Protein AF-A0A2D6QCA4-F1 (afdb_monomer)

Structure (mmCIF, N/CA/C/O backbone):
data_AF-A0A2D6QCA4-F1
#
_entry.id   AF-A0A2D6QCA4-F1
#
loop_
_atom_site.group_PDB
_atom_site.id
_atom_site.type_symbol
_atom_site.label_atom_id
_atom_site.label_alt_id
_atom_site.label_comp_id
_atom_site.label_asym_id
_atom_site.label_entity_id
_atom_site.label_seq_id
_atom_site.pdbx_PDB_ins_code
_atom_site.Cartn_x
_atom_site.Cartn_y
_atom_site.Cartn_z
_atom_site.occupancy
_atom_site.B_iso_or_equiv
_atom_site.auth_seq_id
_atom_site.auth_comp_id
_atom_site.auth_asym_id
_atom_site.auth_atom_id
_atom_site.pdbx_PDB_model_num
ATOM 1 N N . MET A 1 1 ? -81.347 9.282 -10.153 1.00 35.78 1 MET A N 1
ATOM 2 C CA . MET A 1 1 ? -80.974 9.411 -8.727 1.00 35.78 1 MET A CA 1
ATOM 3 C C . MET A 1 1 ? -79.820 10.397 -8.675 1.00 35.78 1 MET A C 1
ATOM 5 O O . MET A 1 1 ? -78.776 10.092 -9.222 1.00 35.78 1 MET A O 1
ATOM 9 N N . ARG A 1 2 ? -80.190 11.679 -8.529 1.00 30.03 2 ARG A N 1
ATOM 10 C CA . ARG A 1 2 ? -79.763 12.611 -7.461 1.00 30.03 2 ARG A CA 1
ATOM 11 C C . ARG A 1 2 ? -78.238 12.786 -7.427 1.00 30.03 2 ARG A C 1
ATOM 13 O O . ARG A 1 2 ? -77.551 11.842 -7.091 1.00 30.03 2 ARG A O 1
ATOM 20 N N . SER A 1 3 ? -77.655 13.950 -7.674 1.00 26.84 3 SER A N 1
ATOM 21 C CA . SER A 1 3 ? -78.145 15.310 -7.938 1.00 26.84 3 SER A CA 1
ATOM 22 C C . SER A 1 3 ? -76.897 16.076 -8.419 1.00 26.84 3 SER A C 1
ATOM 24 O O . SER A 1 3 ? -75.828 15.841 -7.869 1.00 26.84 3 SER A O 1
ATOM 26 N N . SER A 1 4 ? -76.932 16.767 -9.560 1.00 28.39 4 SER A N 1
ATOM 27 C CA . SER A 1 4 ? -77.072 18.236 -9.657 1.00 28.39 4 SER A CA 1
ATOM 28 C C . SER A 1 4 ? -75.943 18.998 -8.939 1.00 28.39 4 SER A C 1
ATOM 30 O O . SER A 1 4 ? -75.707 18.756 -7.768 1.00 28.39 4 SER A O 1
ATOM 32 N N . ALA A 1 5 ? -75.281 20.015 -9.473 1.00 29.45 5 ALA A N 1
ATOM 33 C CA . ALA A 1 5 ? -75.416 20.774 -10.704 1.00 29.45 5 ALA A CA 1
ATOM 34 C C . ALA A 1 5 ? -74.407 21.943 -10.576 1.00 29.45 5 ALA A C 1
ATOM 36 O O . ALA A 1 5 ? -74.202 22.447 -9.479 1.00 29.45 5 ALA A O 1
ATOM 37 N N . LEU A 1 6 ? -73.764 22.343 -11.674 1.00 27.39 6 LEU A N 1
ATOM 38 C CA . LEU A 1 6 ? -73.919 23.661 -12.316 1.00 27.39 6 LEU A CA 1
ATOM 39 C C . LEU A 1 6 ? -72.832 24.698 -11.986 1.00 27.39 6 LEU A C 1
ATOM 41 O O . LEU A 1 6 ? -72.582 25.002 -10.829 1.00 27.39 6 LEU A O 1
ATOM 45 N N . LEU A 1 7 ? -72.409 25.345 -13.084 1.00 26.58 7 LEU A N 1
ATOM 46 C CA . LEU A 1 7 ? -72.026 26.761 -13.217 1.00 26.58 7 LEU A CA 1
ATOM 47 C C . LEU A 1 7 ? -70.701 27.165 -12.549 1.00 26.58 7 LEU A C 1
ATOM 49 O O . LEU A 1 7 ? -70.379 26.753 -11.453 1.00 26.58 7 LEU A O 1
ATOM 53 N N . SER A 1 8 ? -69.884 28.051 -13.098 1.00 26.16 8 SER A N 1
ATOM 54 C CA . SER A 1 8 ? -69.838 28.759 -14.372 1.00 26.16 8 SER A CA 1
ATOM 55 C C . SER A 1 8 ? -68.482 29.474 -14.391 1.00 26.16 8 SER A C 1
ATOM 57 O O . SER A 1 8 ? -67.918 29.782 -13.347 1.00 26.16 8 SER A O 1
ATOM 59 N N . ARG A 1 9 ? -67.999 29.728 -15.605 1.00 30.73 9 ARG A N 1
ATOM 60 C CA . ARG A 1 9 ? -66.896 30.611 -16.015 1.00 30.73 9 ARG A CA 1
ATOM 61 C C . ARG A 1 9 ? -66.552 31.755 -15.045 1.00 30.73 9 ARG A C 1
ATOM 63 O O . ARG A 1 9 ? -67.458 32.481 -14.651 1.00 30.73 9 ARG A O 1
ATOM 70 N N . CYS A 1 10 ? -65.250 31.969 -14.816 1.00 26.23 10 CYS A N 1
ATOM 71 C CA . CYS A 1 10 ? -64.512 33.231 -15.036 1.00 26.23 10 CYS A CA 1
ATOM 72 C C . CYS A 1 10 ? -63.089 33.151 -14.428 1.00 26.23 10 CYS A C 1
ATOM 74 O O . CYS A 1 10 ? -62.938 32.939 -13.231 1.00 26.23 10 CYS A O 1
ATOM 76 N N . LEU A 1 11 ? -62.053 33.356 -15.253 1.00 25.17 11 LEU A N 1
ATOM 77 C CA . LEU A 1 11 ? -60.763 33.945 -14.827 1.00 25.17 11 LEU A CA 1
ATOM 78 C C . LEU A 1 11 ? -60.970 35.459 -14.565 1.00 25.17 11 LEU A C 1
ATOM 80 O O . LEU A 1 11 ? -61.990 35.964 -15.047 1.00 25.17 11 LEU A O 1
ATOM 84 N N . PRO A 1 12 ? -60.035 36.239 -13.965 1.00 35.66 12 PRO A N 1
ATOM 85 C CA . PRO A 1 12 ? -58.676 35.938 -13.457 1.00 35.66 12 PRO A CA 1
ATOM 86 C C . PRO A 1 12 ? -58.400 36.519 -12.036 1.00 35.66 12 PRO A C 1
ATOM 88 O O . PRO A 1 12 ? -59.208 37.285 -11.531 1.00 35.66 12 PRO A O 1
ATOM 91 N N . LEU A 1 13 ? -57.250 36.224 -11.404 1.00 25.25 13 LEU A N 1
ATOM 92 C CA . LEU A 1 13 ? -56.358 37.222 -10.764 1.00 25.25 13 LEU A CA 1
ATOM 93 C C . LEU A 1 13 ? -55.116 36.571 -10.111 1.00 25.25 13 LEU A C 1
ATOM 95 O O . LEU A 1 13 ? -55.183 35.494 -9.531 1.00 25.25 13 LEU A O 1
ATOM 99 N N . PHE A 1 14 ? -54.007 37.301 -10.217 1.00 25.56 14 PHE A N 1
ATOM 100 C CA . PHE A 1 14 ? -52.685 37.147 -9.602 1.00 25.56 14 PHE A CA 1
ATOM 101 C C . PHE A 1 14 ? -52.647 36.628 -8.151 1.00 25.56 14 PHE A C 1
ATOM 103 O O . PHE A 1 14 ? -53.303 37.207 -7.289 1.00 25.56 14 PHE A O 1
ATOM 110 N N . VAL A 1 15 ? -51.742 35.676 -7.862 1.00 27.31 15 VAL A N 1
ATOM 111 C CA . VAL A 1 15 ? -51.141 35.465 -6.526 1.00 27.31 15 VAL A CA 1
ATOM 112 C C . VAL A 1 15 ? -49.661 35.059 -6.666 1.00 27.31 15 VAL A C 1
ATOM 114 O O . VAL A 1 15 ? -49.309 34.246 -7.516 1.00 27.31 15 VAL A O 1
ATOM 117 N N . LEU A 1 16 ? -48.824 35.685 -5.830 1.00 26.09 16 LEU A N 1
ATOM 118 C CA . LEU A 1 16 ? -47.379 35.512 -5.622 1.00 26.09 16 LEU A CA 1
ATOM 119 C C . LEU A 1 16 ? -46.910 34.048 -5.440 1.00 26.09 16 LEU A C 1
ATOM 121 O O . LEU A 1 16 ? -47.662 33.234 -4.903 1.00 26.09 16 LEU A O 1
ATOM 125 N N . PRO A 1 17 ? -45.632 33.735 -5.745 1.00 27.67 17 PRO A N 1
ATOM 126 C CA . PRO A 1 17 ? -45.033 32.450 -5.408 1.00 27.67 17 PRO A CA 1
ATOM 127 C C . PRO A 1 17 ? -44.732 32.374 -3.903 1.00 27.67 17 PRO A C 1
ATOM 129 O O . PRO A 1 17 ? -43.995 33.194 -3.355 1.00 27.67 17 PRO A O 1
ATOM 132 N N . ALA A 1 18 ? -45.300 31.372 -3.234 1.00 28.91 18 ALA A N 1
ATOM 133 C CA . ALA A 1 18 ? -44.875 30.967 -1.902 1.00 28.91 18 ALA A CA 1
ATOM 134 C C . ALA A 1 18 ? -43.596 30.125 -2.019 1.00 28.91 18 ALA A C 1
ATOM 136 O O . ALA A 1 18 ? -43.554 29.143 -2.759 1.00 28.91 18 ALA A O 1
ATOM 137 N N . LEU A 1 19 ? -42.567 30.534 -1.277 1.00 28.33 19 LEU A N 1
ATOM 138 C CA . LEU A 1 19 ? -41.339 29.790 -1.016 1.00 28.33 19 LEU A CA 1
ATOM 139 C C . LEU A 1 19 ? -41.667 28.374 -0.517 1.00 28.33 19 LEU A C 1
ATOM 141 O O . LEU A 1 19 ? -42.045 28.188 0.639 1.00 28.33 19 LEU A O 1
ATOM 145 N N . LEU A 1 20 ? -41.497 27.376 -1.381 1.00 29.38 20 LEU A N 1
ATOM 146 C CA . LEU A 1 20 ? -41.363 25.982 -0.974 1.00 29.38 20 LEU A CA 1
ATOM 147 C C . LEU A 1 20 ? -39.880 25.732 -0.719 1.00 29.38 20 LEU A C 1
ATOM 149 O O . LEU A 1 20 ? -39.083 25.612 -1.647 1.00 29.38 20 LEU A O 1
ATOM 153 N N . GLY A 1 21 ? -39.518 25.706 0.563 1.00 24.66 21 GLY A N 1
ATOM 154 C CA . GLY A 1 21 ? -38.223 25.222 1.012 1.00 24.66 21 GLY A CA 1
ATOM 155 C C . GLY A 1 21 ? -38.041 23.776 0.564 1.00 24.66 21 GLY A C 1
ATOM 156 O O . GLY A 1 21 ? -38.754 22.881 1.015 1.00 24.66 21 GLY A O 1
ATOM 157 N N . SER A 1 22 ? -37.085 23.572 -0.336 1.00 24.80 22 SER A N 1
ATOM 158 C CA . SER A 1 22 ? -36.512 22.270 -0.651 1.00 24.80 22 SER A CA 1
ATOM 159 C C . SER A 1 22 ? -35.812 21.744 0.602 1.00 24.80 22 SER A C 1
ATOM 161 O O . SER A 1 22 ? -34.684 22.131 0.904 1.00 24.80 22 SER A O 1
ATOM 163 N N . ALA A 1 23 ? -36.497 20.894 1.365 1.00 27.05 23 ALA A N 1
ATOM 164 C CA . ALA A 1 23 ? -35.855 20.078 2.381 1.00 27.05 23 ALA A CA 1
ATOM 165 C C . ALA A 1 23 ? -34.970 19.052 1.662 1.00 27.05 23 ALA A C 1
ATOM 167 O O . ALA A 1 23 ? -35.477 18.146 1.002 1.00 27.05 23 ALA A O 1
ATOM 168 N N . ALA A 1 24 ? -33.654 19.230 1.767 1.00 29.03 24 ALA A N 1
ATOM 169 C CA . ALA A 1 24 ? -32.682 18.253 1.301 1.00 29.03 24 ALA A CA 1
ATOM 170 C C . ALA A 1 24 ? -32.936 16.885 1.975 1.00 29.03 24 ALA A C 1
ATOM 172 O O . ALA A 1 24 ? -33.322 16.850 3.154 1.00 29.03 24 ALA A O 1
ATOM 173 N N . PRO A 1 25 ? -32.728 15.757 1.272 1.00 32.22 25 PRO A N 1
ATOM 174 C CA . PRO A 1 25 ? -32.868 14.436 1.866 1.00 32.22 25 PRO A CA 1
ATOM 175 C C . PRO A 1 25 ? -31.812 14.264 2.962 1.00 32.22 25 PRO A C 1
ATOM 177 O O . PRO A 1 25 ? -30.623 14.458 2.726 1.00 32.22 25 PRO A O 1
ATOM 180 N N . ARG A 1 26 ? -32.238 13.896 4.174 1.00 30.84 26 ARG A N 1
ATOM 181 C CA . ARG A 1 26 ? -31.322 13.421 5.219 1.00 30.84 26 ARG A CA 1
ATOM 182 C C . ARG A 1 26 ? -30.848 12.010 4.846 1.00 30.84 26 ARG A C 1
ATOM 184 O O . ARG A 1 26 ? -31.716 11.152 4.675 1.00 30.84 26 ARG A O 1
ATOM 191 N N . PRO A 1 27 ? -29.537 11.726 4.783 1.00 40.69 27 PRO A N 1
ATOM 192 C CA . PRO A 1 27 ? -29.066 10.356 4.694 1.00 40.69 27 PRO A CA 1
ATOM 193 C C . PRO A 1 27 ? -29.213 9.703 6.071 1.00 40.69 27 PRO A C 1
ATOM 195 O O . PRO A 1 27 ? -28.565 10.086 7.042 1.00 40.69 27 PRO A O 1
ATOM 198 N N . GLY A 1 28 ? -30.141 8.753 6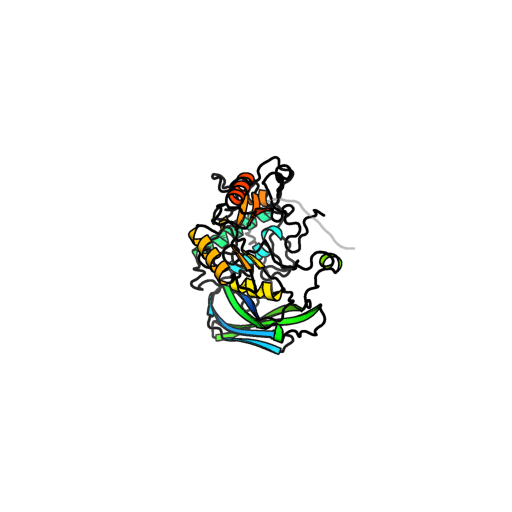.162 1.00 34.53 28 GLY A N 1
ATOM 199 C CA . GLY A 1 28 ? -30.277 7.842 7.290 1.00 34.53 28 GLY A CA 1
ATOM 200 C C . GLY A 1 28 ? -29.477 6.573 7.025 1.00 34.53 28 GLY A C 1
ATOM 201 O O . GLY A 1 28 ? -30.013 5.632 6.449 1.00 34.53 28 GLY A O 1
ATOM 202 N N . GLY A 1 29 ? -28.219 6.558 7.460 1.00 30.20 29 GLY A N 1
ATOM 203 C CA . GLY A 1 29 ? -27.493 5.338 7.824 1.00 30.20 29 GLY A CA 1
ATOM 204 C C . GLY A 1 29 ? -27.457 5.212 9.354 1.00 30.20 29 GLY A C 1
ATOM 205 O O . GLY A 1 29 ? -27.660 6.220 10.041 1.00 30.20 29 GLY A O 1
ATOM 206 N N . PRO A 1 30 ? -27.260 4.012 9.927 1.00 33.41 30 PRO A N 1
ATOM 207 C CA . PRO A 1 30 ? -27.108 3.876 11.369 1.00 33.41 30 PRO A CA 1
ATOM 208 C C . PRO A 1 30 ? -25.881 4.685 11.795 1.00 33.41 30 PRO A C 1
ATOM 210 O O . PRO A 1 30 ? -24.772 4.430 11.338 1.00 33.41 30 PRO A O 1
ATOM 213 N N . VAL A 1 31 ? -26.082 5.685 12.652 1.00 41.09 31 VAL A N 1
ATOM 214 C CA . VAL A 1 31 ? -24.976 6.410 13.280 1.00 41.09 31 VAL A CA 1
ATOM 215 C C . VAL A 1 31 ? -24.258 5.404 14.178 1.00 41.09 31 VAL A C 1
ATOM 217 O O . VAL A 1 31 ? -24.718 5.131 15.287 1.00 41.09 31 VAL A O 1
ATOM 220 N N . GLN A 1 32 ? -23.165 4.807 13.694 1.00 51.09 32 GLN A N 1
ATOM 221 C CA . GLN A 1 32 ? -22.175 4.195 14.574 1.00 51.09 32 GLN A CA 1
ATOM 222 C C . GLN A 1 32 ? -21.768 5.280 15.574 1.00 51.09 32 GLN A C 1
ATOM 224 O O . GLN A 1 32 ? -21.257 6.331 15.200 1.00 51.09 32 GLN A O 1
ATOM 229 N N . SER A 1 33 ? -22.077 5.074 16.853 1.00 70.75 33 SER A N 1
ATOM 230 C CA . SER A 1 33 ? -21.847 6.070 17.905 1.00 70.75 33 SER A CA 1
ATOM 231 C C . SER A 1 33 ? -20.386 6.119 18.374 1.00 70.75 33 SER A C 1
ATOM 233 O O . SER A 1 33 ? -20.136 6.533 19.501 1.00 70.75 33 SER A O 1
ATOM 235 N N . GLY A 1 34 ? -19.448 5.625 17.567 1.00 85.75 34 GLY A N 1
ATOM 236 C CA . GLY A 1 34 ? -18.035 5.445 17.892 1.00 85.75 34 GLY A CA 1
ATOM 237 C C . GLY A 1 34 ? -17.160 5.544 16.638 1.00 85.75 34 GLY A C 1
ATOM 238 O O . GLY A 1 34 ? -17.695 5.766 15.551 1.00 85.75 34 GLY A O 1
ATOM 239 N N . PRO A 1 35 ? -15.833 5.395 16.775 1.00 93.50 35 PRO A N 1
ATOM 240 C CA . PRO A 1 35 ? -14.923 5.413 15.645 1.00 93.50 35 PRO A CA 1
ATOM 241 C C . PRO A 1 35 ? -15.220 4.286 14.656 1.00 93.50 35 PRO A C 1
ATOM 243 O O . PRO A 1 35 ? -15.595 3.176 15.054 1.00 93.50 35 PRO A O 1
ATOM 246 N N . ILE A 1 36 ? -14.991 4.581 13.381 1.00 93.31 36 ILE A N 1
ATOM 247 C CA . ILE A 1 36 ? -14.909 3.590 12.310 1.00 93.31 36 ILE A CA 1
ATOM 248 C C . ILE A 1 36 ? -13.532 2.933 12.411 1.00 93.31 36 ILE A C 1
ATOM 250 O O . ILE A 1 36 ? -12.535 3.626 12.626 1.00 93.31 36 ILE A O 1
ATOM 254 N N . ILE A 1 37 ? -13.486 1.608 12.271 1.00 93.25 37 ILE A N 1
ATOM 255 C CA . ILE A 1 37 ? -12.234 0.853 12.205 1.00 93.25 37 ILE A CA 1
ATOM 256 C C . ILE A 1 37 ? -12.186 0.014 10.928 1.00 93.25 37 ILE A C 1
ATOM 258 O O . ILE A 1 37 ? -13.182 -0.615 10.562 1.00 93.25 37 ILE A O 1
ATOM 262 N N . LYS A 1 38 ? -11.029 0.013 10.266 1.00 90.81 38 LYS A N 1
ATOM 263 C CA . LYS A 1 38 ? -10.737 -0.780 9.067 1.00 90.81 38 LYS A CA 1
ATOM 264 C C . LYS A 1 38 ? -9.455 -1.584 9.315 1.00 90.81 38 LYS A C 1
ATOM 266 O O . LYS A 1 38 ? -8.409 -0.970 9.527 1.00 90.81 38 LYS A O 1
ATOM 271 N N . PRO A 1 39 ? -9.519 -2.924 9.371 1.00 91.31 39 PRO 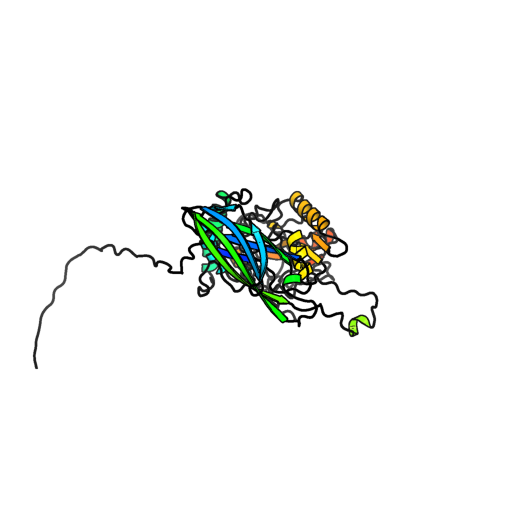A N 1
ATOM 272 C CA . PRO A 1 39 ? -8.334 -3.744 9.552 1.00 91.31 39 PRO A CA 1
ATOM 273 C C . PRO A 1 39 ? -7.533 -3.782 8.248 1.00 91.31 39 PRO A C 1
ATOM 275 O O . PRO A 1 39 ? -8.103 -3.873 7.166 1.00 91.31 39 PRO A O 1
ATOM 278 N N . PHE A 1 40 ? -6.215 -3.725 8.376 1.00 90.19 40 PHE A N 1
ATOM 279 C CA . PHE A 1 40 ? -5.257 -3.986 7.312 1.00 90.19 40 PHE A CA 1
ATOM 280 C C . PHE A 1 40 ? -4.417 -5.184 7.748 1.00 90.19 40 PHE A C 1
ATOM 282 O O . PHE A 1 40 ? -3.351 -5.056 8.361 1.00 90.19 40 PHE A O 1
ATOM 289 N N . ILE A 1 41 ? -5.004 -6.353 7.515 1.00 91.75 41 ILE A N 1
ATOM 290 C CA . ILE A 1 41 ? -4.494 -7.680 7.846 1.00 91.75 41 ILE A CA 1
ATOM 291 C C . ILE A 1 41 ? -4.494 -8.478 6.541 1.00 91.75 41 ILE A C 1
ATOM 293 O O . ILE A 1 41 ? -5.366 -8.266 5.705 1.00 91.75 41 ILE A O 1
ATOM 297 N N . LEU A 1 42 ? -3.524 -9.376 6.365 1.00 92.06 42 LEU A N 1
ATOM 298 C CA . LEU A 1 42 ? -3.520 -10.302 5.232 1.00 92.06 42 LEU A CA 1
ATOM 299 C C . LEU A 1 42 ? -4.800 -11.151 5.211 1.00 92.06 42 LEU A C 1
ATOM 301 O O . LEU A 1 42 ? -5.285 -11.564 6.261 1.00 92.06 42 LEU A O 1
ATOM 305 N N . ASP A 1 43 ? -5.303 -11.472 4.024 1.00 92.44 43 ASP A N 1
ATOM 306 C CA . ASP A 1 43 ? -6.399 -12.441 3.865 1.00 92.44 43 ASP A CA 1
ATOM 307 C C . ASP A 1 43 ? -5.890 -13.883 3.894 1.00 92.44 43 ASP A C 1
ATOM 309 O O . ASP A 1 43 ? -6.600 -14.815 4.274 1.00 92.44 43 ASP A O 1
ATOM 313 N N . GLU A 1 44 ? -4.627 -14.080 3.518 1.00 95.06 44 GLU A N 1
ATOM 314 C CA . GLU A 1 44 ? -4.030 -15.395 3.342 1.00 95.06 44 GLU A CA 1
ATOM 315 C C . GLU A 1 44 ? -2.603 -15.452 3.897 1.00 95.06 44 GLU A C 1
ATOM 317 O O . GLU A 1 44 ? -1.849 -14.481 3.836 1.00 95.06 44 GLU A O 1
ATOM 322 N N . VAL A 1 45 ? -2.211 -16.616 4.421 1.00 96.62 45 VAL A N 1
ATOM 323 C CA . VAL A 1 45 ? -0.863 -16.892 4.946 1.00 96.62 45 VAL A CA 1
ATOM 324 C C . VAL A 1 45 ? -0.410 -18.318 4.626 1.00 96.62 45 VAL A C 1
ATOM 326 O O . VAL A 1 45 ? -1.210 -19.238 4.447 1.00 96.62 45 VAL A O 1
ATOM 329 N N . ARG A 1 46 ? 0.907 -18.502 4.554 1.00 95.12 46 ARG A N 1
ATOM 330 C CA . ARG A 1 46 ? 1.626 -19.750 4.241 1.00 95.12 46 ARG A CA 1
ATOM 331 C C . ARG A 1 46 ? 2.733 -20.089 5.218 1.00 95.12 46 ARG A C 1
ATOM 333 O O . ARG A 1 46 ? 3.134 -21.245 5.284 1.00 95.12 46 ARG A O 1
ATOM 340 N N . GLU A 1 47 ? 3.223 -19.101 5.952 1.00 95.12 47 GLU A N 1
ATOM 341 C CA . GLU A 1 47 ? 4.268 -19.277 6.949 1.00 95.12 47 GLU A CA 1
ATOM 342 C C . GLU A 1 47 ? 3.758 -18.822 8.317 1.00 95.12 47 GLU A C 1
ATOM 344 O O . GLU A 1 47 ? 3.096 -17.791 8.453 1.00 95.12 47 GLU A O 1
ATOM 349 N N . LEU A 1 48 ? 4.073 -19.606 9.348 1.00 95.56 48 LEU A N 1
ATOM 350 C CA . LEU A 1 48 ? 3.644 -19.360 10.727 1.00 95.56 48 LEU A CA 1
ATOM 351 C C . LEU A 1 48 ? 4.616 -18.393 11.413 1.00 95.56 48 LEU A C 1
ATOM 353 O O . LEU A 1 48 ? 5.398 -18.774 12.285 1.00 95.56 48 LEU A O 1
ATOM 357 N N . VAL A 1 49 ? 4.610 -17.144 10.956 1.00 95.31 49 VAL A N 1
ATOM 358 C CA . VAL A 1 49 ? 5.467 -16.062 11.459 1.00 95.31 49 VAL A CA 1
ATOM 359 C C . VAL A 1 49 ? 4.639 -14.980 12.150 1.00 95.31 49 VAL A C 1
ATOM 361 O O . VAL A 1 49 ? 3.417 -14.933 12.035 1.00 95.31 49 VAL A O 1
ATOM 364 N N . VAL A 1 50 ? 5.305 -14.087 12.881 1.00 96.94 50 VAL A N 1
ATOM 365 C CA . VAL A 1 50 ? 4.650 -12.893 13.425 1.00 96.94 50 VAL A CA 1
ATOM 366 C C . VAL A 1 50 ? 4.583 -11.825 12.338 1.00 96.94 50 VAL A C 1
ATOM 368 O O . VAL A 1 50 ? 5.617 -11.405 11.820 1.00 96.94 50 VAL A O 1
ATOM 371 N N . VAL A 1 51 ? 3.376 -11.359 12.031 1.00 96.94 51 VAL A N 1
ATOM 372 C CA . VAL A 1 51 ? 3.122 -10.333 11.014 1.00 96.94 51 VAL A CA 1
ATOM 373 C C . VAL A 1 51 ? 2.875 -8.988 11.676 1.00 96.94 51 VAL A C 1
ATOM 375 O O . VAL A 1 51 ? 2.078 -8.877 12.608 1.00 96.94 51 VAL A O 1
ATOM 378 N N . ARG A 1 52 ? 3.522 -7.932 11.183 1.00 95.62 52 ARG A N 1
ATOM 379 C CA . ARG A 1 52 ? 3.185 -6.561 11.568 1.00 95.62 52 ARG A CA 1
ATOM 380 C C . ARG A 1 52 ? 1.966 -6.111 10.770 1.00 95.62 52 ARG A C 1
ATOM 382 O O . ARG A 1 52 ? 2.044 -5.916 9.558 1.00 95.62 52 ARG A O 1
ATOM 389 N N . SER A 1 53 ? 0.856 -5.944 11.475 1.00 93.88 53 SER A N 1
ATOM 390 C CA . SER A 1 53 ? -0.429 -5.528 10.912 1.00 93.88 53 SER A CA 1
ATOM 391 C C . SER A 1 53 ? -0.843 -4.176 11.480 1.00 93.88 53 SER A C 1
ATOM 393 O O . SER A 1 53 ? -0.236 -3.672 12.434 1.00 93.88 53 SER A O 1
ATOM 395 N N . GLN A 1 54 ? -1.887 -3.582 10.911 1.00 92.44 54 GLN A N 1
ATOM 396 C CA . GLN A 1 54 ? -2.435 -2.340 11.436 1.00 92.44 54 GLN A CA 1
ATOM 397 C C . GLN A 1 54 ? -3.953 -2.287 11.336 1.00 92.44 54 GLN A C 1
ATOM 399 O O . GLN A 1 54 ? -4.579 -2.986 10.544 1.00 92.44 54 GLN A O 1
ATOM 404 N N . VAL A 1 55 ? -4.560 -1.455 12.172 1.00 92.75 55 VAL A N 1
ATOM 405 C CA . VAL A 1 55 ? -5.965 -1.077 12.052 1.00 92.75 55 VAL A CA 1
ATOM 406 C C . VAL A 1 55 ? -6.033 0.428 11.874 1.00 92.75 55 VAL A C 1
ATOM 408 O O . VAL A 1 55 ? -5.479 1.195 12.665 1.00 92.75 55 VAL A O 1
ATOM 411 N N . PHE A 1 56 ? -6.701 0.855 10.815 1.00 91.62 56 PHE A N 1
ATOM 412 C CA . PHE A 1 56 ? -7.052 2.246 10.621 1.00 91.62 56 PHE A CA 1
ATOM 413 C C . PHE A 1 56 ? -8.237 2.602 11.505 1.00 91.62 56 PHE A C 1
ATOM 415 O O . PHE A 1 56 ? -9.213 1.855 11.594 1.00 91.62 56 PHE A O 1
ATOM 422 N N . VAL A 1 57 ? -8.147 3.752 12.160 1.00 93.19 57 VAL A N 1
ATOM 423 C CA . VAL A 1 57 ? -9.148 4.267 13.087 1.00 93.19 57 VAL A CA 1
ATOM 424 C C . VAL A 1 57 ? -9.511 5.678 12.669 1.00 93.19 57 VAL A C 1
ATOM 426 O O . VAL A 1 57 ? -8.631 6.505 12.455 1.00 93.19 57 VAL A O 1
ATOM 429 N N . TYR A 1 58 ? -10.805 5.974 12.619 1.00 93.00 58 TYR A N 1
ATOM 430 C CA . TYR A 1 58 ? -11.318 7.295 12.276 1.00 93.00 58 TYR A CA 1
ATOM 431 C C . TYR A 1 58 ? -12.455 7.716 13.206 1.00 93.00 58 TYR A C 1
ATOM 433 O O . TYR A 1 58 ? -13.370 6.936 13.469 1.00 93.00 58 TYR A O 1
ATOM 441 N N . ASN A 1 59 ? -12.421 8.961 13.682 1.00 93.88 59 ASN A N 1
ATOM 442 C CA . ASN A 1 59 ? -13.471 9.567 14.493 1.00 93.88 59 ASN A CA 1
ATOM 443 C C . ASN A 1 59 ? -14.422 10.434 13.630 1.00 93.88 59 ASN A C 1
ATOM 445 O O . ASN A 1 59 ? -14.116 11.597 13.356 1.00 93.88 59 ASN A O 1
ATOM 449 N N . PRO A 1 60 ? -15.617 9.928 13.257 1.00 92.88 60 PRO A N 1
ATOM 450 C CA . PRO A 1 60 ? -16.564 10.651 12.404 1.00 92.88 60 PRO A CA 1
ATOM 451 C C . PRO A 1 60 ? -17.369 11.734 13.138 1.00 92.88 60 PRO A C 1
ATOM 453 O O . PRO A 1 60 ? -18.284 12.329 12.558 1.00 92.88 60 PRO A O 1
ATOM 456 N N . ALA A 1 61 ? -17.125 11.958 14.433 1.00 90.12 61 ALA A N 1
ATOM 457 C CA . ALA A 1 61 ? -17.918 12.894 15.215 1.00 90.12 61 ALA A CA 1
ATOM 458 C C . ALA A 1 61 ? -17.787 14.323 14.667 1.00 90.12 61 ALA A C 1
ATOM 460 O O . ALA A 1 61 ? -16.693 14.801 14.406 1.00 90.12 61 ALA A O 1
ATOM 461 N N . LEU A 1 62 ? -18.909 15.051 14.572 1.00 86.38 62 LEU A N 1
ATOM 462 C CA . LEU A 1 62 ? -18.900 16.455 14.130 1.00 86.38 62 LEU A CA 1
ATOM 463 C C . LEU A 1 62 ? -17.990 17.338 15.000 1.00 86.38 62 LEU A C 1
ATOM 465 O O . LEU A 1 62 ? -17.443 18.329 14.525 1.00 86.38 62 LEU A O 1
ATOM 469 N N . ARG A 1 63 ? -17.923 17.023 16.299 1.00 78.50 63 ARG A N 1
ATOM 470 C CA . ARG A 1 63 ? -17.066 17.653 17.306 1.00 78.50 63 ARG A CA 1
ATOM 471 C C . ARG A 1 63 ? -16.791 16.661 18.426 1.00 78.50 63 ARG A C 1
ATOM 473 O O . ARG A 1 63 ? -17.636 15.814 18.719 1.00 78.50 63 ARG A O 1
ATOM 480 N N . GLY A 1 64 ? -15.698 16.899 19.140 1.00 85.44 64 GLY A N 1
ATOM 481 C CA . GLY A 1 64 ? -15.328 16.152 20.334 1.00 85.44 64 GLY A CA 1
ATOM 482 C C . GLY A 1 64 ? -14.225 15.147 20.049 1.00 85.44 64 GLY A C 1
ATOM 483 O O . GLY A 1 64 ? -14.108 14.621 18.949 1.00 85.44 64 GLY A O 1
ATOM 484 N N . GLU A 1 65 ? -13.407 14.925 21.062 1.00 91.38 65 GLU A N 1
ATOM 485 C CA . GLU A 1 65 ? -12.288 13.998 21.015 1.00 91.38 65 GLU A CA 1
ATOM 486 C C . GLU A 1 65 ? -12.728 12.629 21.532 1.00 91.38 65 GLU A C 1
ATOM 488 O O . GLU A 1 65 ? -13.571 12.533 22.437 1.00 91.38 65 GLU A O 1
ATOM 493 N N . ILE A 1 66 ? -12.157 11.577 20.954 1.00 94.06 66 ILE A N 1
ATOM 494 C CA . ILE A 1 66 ? -12.171 10.244 21.546 1.00 94.06 66 ILE A CA 1
ATOM 495 C C . ILE A 1 66 ? -10.759 9.898 22.002 1.00 94.06 66 ILE A C 1
ATOM 497 O O . ILE A 1 66 ? -9.794 10.120 21.278 1.00 94.06 66 ILE A O 1
ATOM 501 N N . GLN A 1 67 ? -10.652 9.324 23.190 1.00 95.69 67 GLN A N 1
ATOM 502 C CA . GLN A 1 67 ? -9.434 8.694 23.672 1.00 95.69 67 GLN A CA 1
ATOM 503 C C . GLN A 1 67 ? -9.503 7.209 23.328 1.00 95.69 67 GLN A C 1
ATOM 505 O O . GLN A 1 67 ? -10.400 6.509 23.802 1.00 95.69 67 GLN A O 1
ATOM 510 N N . LEU A 1 68 ? -8.564 6.717 22.534 1.00 96.31 68 LEU A N 1
ATOM 511 C CA . LEU A 1 68 ? -8.347 5.289 22.340 1.00 96.31 68 LEU A CA 1
ATOM 512 C C . LEU A 1 68 ? -7.640 4.744 23.577 1.00 96.31 68 LEU A C 1
ATOM 514 O O . LEU A 1 68 ? -6.663 5.338 24.035 1.00 96.31 68 LEU A O 1
ATOM 518 N N . THR A 1 69 ? -8.149 3.646 24.129 1.00 97.44 69 THR A N 1
ATOM 519 C CA . THR A 1 69 ? -7.626 3.090 25.386 1.00 97.44 69 THR A CA 1
ATOM 520 C C . THR A 1 69 ? -7.044 1.703 25.241 1.00 97.44 69 THR A C 1
ATOM 522 O O . THR A 1 69 ? -6.149 1.356 25.998 1.00 97.44 69 THR A O 1
ATOM 525 N N . GLU A 1 70 ? -7.565 0.891 24.324 1.00 98.00 70 GLU A N 1
ATOM 526 C CA . GLU A 1 70 ? -7.138 -0.502 24.201 1.00 98.00 70 GLU A CA 1
ATOM 527 C C . GLU A 1 70 ? -7.537 -1.095 22.849 1.00 98.00 70 GLU A C 1
ATOM 529 O O . GLU A 1 70 ? -8.616 -0.792 22.334 1.00 98.00 70 GLU A O 1
ATOM 534 N N . LEU A 1 71 ? -6.674 -1.942 22.294 1.00 98.00 71 LEU A N 1
ATOM 535 C CA . LEU A 1 71 ? -6.947 -2.803 21.147 1.00 98.00 71 LEU A CA 1
ATOM 536 C C . LEU A 1 71 ? -6.845 -4.265 21.593 1.00 98.00 71 LEU A C 1
ATOM 538 O O . LEU A 1 71 ? -5.836 -4.666 22.173 1.00 98.00 71 LEU A O 1
ATOM 542 N N . GLU A 1 72 ? -7.868 -5.057 21.293 1.00 98.06 72 GLU A N 1
ATOM 543 C CA . GLU A 1 72 ? -7.886 -6.506 21.494 1.00 98.06 72 GLU A CA 1
ATOM 544 C C . GLU A 1 72 ? -8.050 -7.207 20.143 1.00 98.06 72 GLU A C 1
ATOM 546 O O . GLU A 1 72 ? -8.885 -6.817 19.322 1.00 98.06 72 GLU A O 1
ATOM 551 N N . LEU A 1 73 ? -7.273 -8.265 19.930 1.00 97.38 73 LEU A N 1
ATOM 552 C CA . LEU A 1 73 ? -7.399 -9.167 18.794 1.00 97.38 73 LEU A CA 1
ATOM 553 C C . LEU A 1 73 ? -7.768 -10.554 19.304 1.00 97.38 73 LEU A C 1
ATOM 555 O O . LEU A 1 73 ? -7.034 -11.145 20.099 1.00 97.38 73 LEU A O 1
ATOM 559 N N . HIS A 1 74 ? -8.883 -11.086 18.820 1.00 97.50 74 HIS A N 1
ATOM 560 C CA . HIS A 1 74 ? -9.303 -12.451 19.105 1.00 97.50 74 HIS A CA 1
ATOM 561 C C . HIS A 1 74 ? -9.291 -13.294 17.833 1.00 97.50 74 HIS A C 1
ATOM 563 O O . HIS A 1 74 ? -9.745 -12.820 16.800 1.00 97.50 74 HIS A O 1
ATOM 569 N N . ALA A 1 75 ? -8.860 -14.548 17.922 1.00 96.50 75 ALA A N 1
ATOM 570 C CA . ALA A 1 75 ? -9.050 -15.556 16.881 1.00 96.50 75 ALA A CA 1
ATOM 571 C C . ALA A 1 75 ? -10.027 -16.612 17.402 1.00 96.50 75 ALA A C 1
ATOM 573 O O . ALA A 1 75 ? -9.805 -17.190 18.468 1.00 96.50 75 ALA A O 1
ATOM 574 N N . ASP A 1 76 ? -11.157 -16.791 16.716 1.00 92.56 76 ASP A N 1
ATOM 575 C CA . ASP A 1 76 ? -12.229 -17.723 17.106 1.00 92.56 76 ASP A CA 1
ATOM 576 C C . ASP A 1 76 ? -12.644 -17.601 18.591 1.00 92.56 76 ASP A C 1
ATOM 578 O O . ASP A 1 76 ? -12.949 -18.569 19.292 1.00 92.56 76 ASP A O 1
ATOM 582 N N . GLY A 1 77 ? -12.650 -16.360 19.090 1.00 91.69 77 GLY A N 1
ATOM 583 C CA . GLY A 1 77 ? -13.012 -16.003 20.464 1.00 91.69 77 GLY A CA 1
ATOM 584 C C . GLY A 1 77 ? -11.877 -16.084 21.491 1.00 91.69 77 GLY A C 1
ATOM 585 O O . GLY A 1 77 ? -12.059 -15.606 22.614 1.00 91.69 77 GLY A O 1
ATOM 586 N N . VAL A 1 78 ? -10.705 -16.609 21.134 1.00 95.62 78 VAL A N 1
ATOM 587 C CA . VAL A 1 78 ? -9.508 -16.640 21.989 1.00 95.62 78 VAL A CA 1
ATOM 588 C C . VAL A 1 78 ? -8.733 -15.337 21.832 1.00 95.62 78 VAL A C 1
ATOM 590 O O . VAL A 1 78 ? -8.428 -14.951 20.714 1.00 95.62 78 VAL A O 1
ATOM 593 N N . LEU A 1 79 ? -8.403 -14.663 22.937 1.00 96.62 79 LEU A N 1
ATOM 594 C CA . LEU A 1 79 ? -7.555 -13.466 22.915 1.00 96.62 79 LEU A CA 1
ATOM 595 C C . LEU A 1 79 ? -6.127 -13.846 22.499 1.00 96.62 79 LEU A C 1
ATOM 597 O O . LEU A 1 79 ? -5.495 -14.658 23.176 1.00 96.62 79 LEU A O 1
ATOM 601 N N . ILE A 1 80 ? -5.639 -13.230 21.425 1.00 95.62 80 ILE A N 1
ATOM 602 C CA . ILE A 1 80 ? -4.309 -13.460 20.848 1.00 95.62 80 ILE A CA 1
ATOM 603 C C . ILE A 1 80 ? -3.368 -12.297 21.162 1.00 95.62 80 ILE A C 1
ATOM 605 O O . ILE A 1 80 ? -2.232 -12.515 21.569 1.00 95.62 80 ILE A O 1
ATOM 609 N N . GLU A 1 81 ? -3.850 -11.062 21.018 1.00 94.81 81 GLU A N 1
ATOM 610 C CA . GLU A 1 81 ? -3.060 -9.853 21.256 1.00 94.81 81 GLU A CA 1
ATOM 611 C C . GLU A 1 81 ? -3.897 -8.817 22.008 1.00 94.81 81 GLU A C 1
ATOM 613 O O . GLU A 1 81 ? -5.094 -8.654 21.754 1.00 94.81 81 GLU A O 1
ATOM 618 N N . ARG A 1 82 ? -3.255 -8.106 22.938 1.00 96.56 82 ARG A N 1
ATOM 619 C CA . ARG A 1 82 ? -3.845 -6.983 23.671 1.00 96.56 82 ARG A CA 1
ATOM 620 C C . ARG A 1 82 ? -2.832 -5.859 23.802 1.00 96.56 82 ARG A C 1
ATOM 622 O O . ARG A 1 82 ? -1.717 -6.080 24.270 1.00 96.56 82 ARG A O 1
ATOM 629 N N . MET A 1 83 ? -3.261 -4.649 23.472 1.00 96.75 83 MET A N 1
ATOM 630 C CA . MET A 1 83 ? -2.432 -3.453 23.516 1.00 96.75 83 MET A CA 1
ATOM 631 C C . MET A 1 83 ? -3.155 -2.323 24.240 1.00 96.75 83 MET A C 1
ATOM 633 O O . MET A 1 83 ? -4.251 -1.937 23.842 1.00 96.75 83 MET A O 1
ATOM 637 N N . ASP A 1 84 ? -2.513 -1.759 25.262 1.00 97.38 84 ASP A N 1
ATOM 638 C CA . ASP A 1 84 ? -2.953 -0.505 25.872 1.00 97.38 84 ASP A CA 1
ATOM 639 C C . ASP A 1 84 ? -2.630 0.663 24.932 1.00 97.38 84 ASP A C 1
ATOM 641 O O . ASP A 1 84 ? -1.530 0.757 24.382 1.00 97.38 84 ASP A O 1
ATOM 645 N N . LEU A 1 85 ? -3.588 1.571 24.766 1.00 96.62 85 LEU A N 1
ATOM 646 C CA . LEU A 1 85 ? -3.463 2.752 23.922 1.00 96.62 85 LEU A CA 1
ATOM 647 C C . LEU A 1 85 ? -3.580 4.019 24.766 1.00 96.62 85 LEU A C 1
ATOM 649 O O . LEU A 1 85 ? -4.358 4.090 25.716 1.00 96.62 85 LEU A O 1
ATOM 653 N N . ASP A 1 86 ? -2.832 5.041 24.366 1.00 93.19 86 ASP A N 1
ATOM 654 C CA . ASP A 1 86 ? -2.956 6.392 24.904 1.00 93.19 86 ASP A CA 1
ATOM 655 C C . ASP A 1 86 ? -2.899 7.406 23.756 1.00 93.19 86 ASP A C 1
ATOM 657 O O . ASP A 1 86 ? -1.924 8.132 23.574 1.00 93.19 86 ASP A O 1
ATOM 661 N N . ARG A 1 87 ? -3.925 7.367 22.898 1.00 91.94 87 ARG A N 1
ATOM 662 C CA . ARG A 1 87 ? -4.037 8.244 21.733 1.00 91.94 87 ARG A CA 1
ATOM 663 C C . ARG A 1 87 ? -5.393 8.931 21.692 1.00 91.94 87 ARG A C 1
ATOM 665 O O . ARG A 1 87 ? -6.427 8.266 21.672 1.00 91.94 87 ARG A O 1
ATOM 672 N N . SER A 1 88 ? -5.370 10.249 21.573 1.00 92.62 88 SER A N 1
ATOM 673 C CA . SER A 1 88 ? -6.545 11.062 21.279 1.00 92.62 88 SER A CA 1
ATOM 674 C C . SER A 1 88 ? -6.763 11.196 19.775 1.00 92.62 88 SER A C 1
ATOM 676 O O . SER A 1 88 ? -5.804 11.340 19.022 1.00 92.62 88 SER A O 1
ATOM 678 N N . LEU A 1 89 ? -8.023 11.179 19.339 1.00 92.25 89 LEU A N 1
ATOM 679 C CA . LEU A 1 89 ? -8.422 11.509 17.971 1.00 92.25 89 LEU A CA 1
ATOM 680 C C . LEU A 1 89 ? -9.508 12.595 17.990 1.00 92.25 89 LEU A C 1
ATOM 682 O O . LEU A 1 89 ? -10.606 12.350 18.521 1.00 92.25 89 LEU A O 1
ATOM 686 N N . PRO A 1 90 ? -9.260 13.780 17.406 1.00 92.00 90 PRO A N 1
ATOM 687 C CA . PRO A 1 90 ? -10.297 14.788 17.244 1.00 92.00 90 PRO A CA 1
ATOM 688 C C . PRO A 1 90 ? -11.391 14.290 16.294 1.00 92.00 90 PRO A C 1
ATOM 690 O O . PRO A 1 90 ? -11.166 13.432 15.449 1.00 92.00 90 PRO A O 1
ATOM 693 N N . GLY A 1 91 ? -12.608 14.799 16.457 1.00 90.81 91 GLY A N 1
ATOM 694 C CA . GLY A 1 91 ? -13.719 14.489 15.562 1.00 90.81 91 GLY A CA 1
ATOM 695 C C . GLY A 1 91 ? -13.763 15.453 14.386 1.00 90.81 91 GLY A C 1
ATOM 696 O O . GLY A 1 91 ? -13.831 16.666 14.602 1.00 90.81 91 GLY A O 1
ATOM 697 N N . ASP A 1 92 ? -13.781 14.914 13.169 1.00 90.75 92 ASP A N 1
ATOM 698 C CA . ASP A 1 92 ? -14.084 15.676 11.958 1.00 90.75 92 ASP A CA 1
ATOM 699 C C . ASP A 1 92 ? -14.758 14.769 10.905 1.00 90.75 92 ASP A C 1
ATOM 701 O O . ASP A 1 92 ? -14.161 13.781 10.471 1.00 90.75 92 ASP A O 1
ATOM 705 N N . PRO A 1 93 ? -15.993 15.070 10.457 1.00 91.69 93 PRO A N 1
ATOM 706 C CA . PRO A 1 93 ? -16.732 14.260 9.490 1.00 91.69 93 PRO A CA 1
ATOM 707 C C . PRO A 1 93 ? -16.236 14.423 8.042 1.00 91.69 93 PRO A C 1
ATOM 709 O O . PRO A 1 93 ? -16.755 13.767 7.141 1.00 91.69 93 PRO A O 1
ATOM 712 N N . GLU A 1 94 ? -15.326 15.357 7.765 1.00 90.44 94 GLU A N 1
ATOM 713 C CA . GLU A 1 94 ? -14.844 15.652 6.416 1.00 90.44 94 GLU A CA 1
ATOM 714 C C . GLU A 1 94 ? -14.100 14.475 5.793 1.00 90.44 94 GLU A C 1
ATOM 716 O O . GLU A 1 94 ? -14.498 14.047 4.712 1.00 90.44 94 GLU A O 1
ATOM 721 N N . TYR A 1 95 ? -13.147 13.874 6.511 1.00 88.00 95 TYR A N 1
ATOM 722 C CA . TYR A 1 95 ? -12.422 12.698 6.024 1.00 88.00 95 TYR A CA 1
ATOM 723 C C . TYR A 1 95 ? -13.376 11.574 5.599 1.00 88.00 95 TYR A C 1
ATOM 725 O O . TYR A 1 95 ? -13.281 11.078 4.484 1.00 88.00 95 TYR A O 1
ATOM 733 N N . GLY A 1 96 ? -14.358 11.216 6.435 1.00 89.62 96 GLY A N 1
ATOM 734 C CA . GLY A 1 96 ? -15.300 10.139 6.124 1.00 89.62 96 GLY A CA 1
ATOM 735 C C . GLY A 1 96 ? -16.189 10.438 4.916 1.00 89.62 96 GLY A C 1
ATOM 736 O O . GLY A 1 96 ? -16.554 9.522 4.185 1.00 89.62 96 GLY A O 1
ATOM 737 N N . ARG A 1 97 ? -16.519 11.713 4.665 1.00 91.50 97 ARG A N 1
ATOM 738 C CA . ARG A 1 97 ? -17.238 12.117 3.445 1.00 91.50 97 ARG A CA 1
ATOM 739 C C . ARG A 1 97 ? -16.354 11.977 2.210 1.00 91.50 97 ARG A C 1
ATOM 741 O O . ARG A 1 97 ? -16.832 11.463 1.204 1.00 91.50 97 ARG A O 1
ATOM 748 N N . THR A 1 98 ? -15.094 12.391 2.298 1.00 88.69 98 THR A N 1
ATOM 749 C CA . THR A 1 98 ? -14.117 12.256 1.211 1.00 88.69 98 THR A CA 1
ATOM 750 C C . THR A 1 98 ? -13.809 10.791 0.918 1.00 88.69 98 THR A C 1
ATOM 752 O O . THR A 1 98 ? -13.926 10.364 -0.226 1.00 88.69 98 THR A O 1
ATOM 755 N N . ALA A 1 99 ? -13.546 9.983 1.944 1.00 86.69 99 ALA A N 1
ATOM 756 C CA . ALA A 1 99 ? -13.314 8.547 1.817 1.00 86.69 99 ALA A CA 1
ATOM 757 C C . ALA A 1 99 ? -14.533 7.810 1.230 1.00 86.69 99 ALA A C 1
ATOM 759 O O . ALA A 1 99 ? -14.374 6.930 0.391 1.00 86.69 99 ALA A O 1
ATOM 760 N N . ALA A 1 100 ? -15.762 8.215 1.576 1.00 88.75 100 ALA A N 1
ATOM 761 C CA . ALA A 1 100 ? -16.974 7.672 0.957 1.00 88.75 100 ALA A CA 1
ATOM 762 C C . ALA A 1 100 ? -17.118 8.034 -0.535 1.00 88.75 100 ALA A C 1
ATOM 764 O O . ALA A 1 100 ? -17.773 7.303 -1.279 1.00 88.75 100 ALA A O 1
ATOM 765 N N . MET A 1 101 ? -16.554 9.161 -0.980 1.00 88.31 101 MET A N 1
ATOM 766 C CA . MET A 1 101 ? -16.470 9.477 -2.408 1.00 88.31 101 MET A CA 1
ATOM 767 C C . MET A 1 101 ? -15.415 8.602 -3.090 1.00 88.31 101 MET A C 1
ATOM 769 O O . MET A 1 101 ? -15.719 8.005 -4.119 1.00 88.31 101 MET A O 1
ATOM 773 N N . ILE A 1 102 ? -14.235 8.449 -2.480 1.00 83.50 102 ILE A N 1
ATOM 774 C CA . ILE A 1 102 ? -13.154 7.597 -3.000 1.00 83.50 102 ILE A CA 1
ATOM 775 C C . ILE A 1 102 ? -13.627 6.144 -3.157 1.00 83.50 102 ILE A C 1
ATOM 777 O O . ILE A 1 102 ? -13.495 5.573 -4.231 1.00 83.50 102 ILE A O 1
ATOM 781 N N . GLU A 1 103 ? -14.300 5.568 -2.155 1.00 84.12 103 GLU A N 1
ATOM 782 C CA . GLU A 1 103 ? -14.826 4.190 -2.211 1.00 84.12 103 GLU A CA 1
ATOM 783 C C . GLU A 1 103 ? -15.843 3.935 -3.337 1.00 84.12 103 GLU A C 1
ATOM 785 O O . GLU A 1 103 ? -16.180 2.778 -3.610 1.00 84.12 103 GLU A O 1
ATOM 790 N N . ARG A 1 104 ? -16.371 4.994 -3.957 1.00 85.75 104 ARG A N 1
ATOM 791 C CA . ARG A 1 104 ? -17.339 4.937 -5.056 1.00 85.75 104 ARG A CA 1
ATOM 792 C C . ARG A 1 104 ? -16.736 5.302 -6.411 1.00 85.75 104 ARG A C 1
ATOM 794 O O . ARG A 1 104 ? -17.462 5.202 -7.395 1.00 85.75 104 ARG A O 1
ATOM 801 N N . LEU A 1 105 ? -15.477 5.729 -6.492 1.00 79.44 105 LEU A N 1
ATOM 802 C CA . LEU A 1 105 ? -14.799 5.845 -7.784 1.00 79.44 105 LEU A CA 1
ATOM 803 C C . LEU A 1 105 ? -14.642 4.444 -8.416 1.00 79.44 105 LEU A C 1
ATOM 805 O O . LEU A 1 105 ? -14.699 3.443 -7.689 1.00 79.44 105 LEU A O 1
ATOM 809 N N . PRO A 1 106 ? -14.458 4.360 -9.746 1.00 72.69 106 PRO A N 1
ATOM 810 C CA . PRO A 1 106 ? -14.106 3.108 -10.410 1.00 72.69 106 PRO A CA 1
ATOM 811 C C . PRO A 1 106 ? -12.895 2.437 -9.750 1.00 72.69 106 PRO A C 1
ATOM 813 O O . PRO A 1 106 ? -12.002 3.118 -9.237 1.00 72.69 106 PRO A O 1
ATOM 816 N N . HIS A 1 107 ? -12.879 1.103 -9.749 1.00 65.12 107 HIS A N 1
ATOM 817 C CA . HIS A 1 107 ? -11.872 0.290 -9.057 1.00 65.12 107 HIS A CA 1
ATOM 818 C C . HIS A 1 107 ? -10.436 0.691 -9.419 1.00 65.12 107 HIS A C 1
ATOM 820 O O . HIS A 1 107 ? -9.598 0.832 -8.530 1.00 65.12 107 HIS A O 1
ATOM 826 N N . GLU A 1 108 ? -10.199 0.944 -10.703 1.00 60.50 108 GLU A N 1
ATOM 827 C CA . GLU A 1 108 ? -8.908 1.295 -11.290 1.00 60.50 108 GLU A CA 1
ATOM 828 C C . GLU A 1 108 ? -8.436 2.709 -10.922 1.00 60.50 108 GLU A C 1
ATOM 830 O O . GLU A 1 108 ? -7.283 3.040 -11.154 1.00 60.50 108 GLU A O 1
ATOM 835 N N . VAL A 1 109 ? -9.321 3.555 -10.384 1.00 64.19 109 VAL A N 1
ATOM 836 C CA . VAL A 1 109 ? -9.009 4.933 -9.962 1.00 64.19 109 VAL A CA 1
ATOM 837 C C . VAL A 1 109 ? -8.868 5.024 -8.443 1.00 64.19 109 VAL A C 1
ATOM 839 O O . VAL A 1 109 ? -8.080 5.808 -7.932 1.00 64.19 109 VAL A O 1
ATOM 842 N N . ALA A 1 110 ? -9.647 4.237 -7.697 1.00 60.28 110 ALA A N 1
ATOM 843 C CA . ALA A 1 110 ? -9.597 4.216 -6.235 1.00 60.28 110 ALA A CA 1
ATOM 844 C C . ALA A 1 110 ? -8.554 3.254 -5.650 1.00 60.28 110 ALA A C 1
ATOM 846 O O . ALA A 1 110 ? -8.470 3.171 -4.424 1.00 60.28 110 ALA A O 1
ATOM 847 N N . HIS A 1 111 ? -7.852 2.473 -6.483 1.00 60.31 111 HIS A N 1
ATOM 848 C CA . HIS A 1 111 ? -6.952 1.394 -6.046 1.00 60.31 111 HIS A CA 1
ATOM 849 C C . HIS A 1 111 ? -7.625 0.462 -5.012 1.00 60.31 111 HIS A C 1
ATOM 851 O O . HIS A 1 111 ? -7.041 0.009 -4.025 1.00 60.31 111 HIS A O 1
ATOM 857 N N . ARG A 1 112 ? -8.933 0.210 -5.187 1.00 63.53 112 ARG A N 1
ATOM 858 C CA . ARG A 1 112 ? -9.758 -0.463 -4.171 1.00 63.53 112 ARG A CA 1
ATOM 859 C C . ARG A 1 112 ? -9.660 -1.980 -4.310 1.00 63.53 112 ARG A C 1
ATOM 861 O O . ARG A 1 112 ? -10.536 -2.581 -4.920 1.00 63.53 112 ARG A O 1
ATOM 868 N N . HIS A 1 113 ? -8.664 -2.609 -3.694 1.00 56.75 113 HIS A N 1
ATOM 869 C CA . HIS A 1 113 ? -8.503 -4.072 -3.737 1.00 56.75 113 HIS A CA 1
ATOM 870 C C . HIS A 1 113 ? -9.599 -4.861 -2.985 1.00 56.75 113 HIS A C 1
ATOM 872 O O . HIS A 1 113 ? -9.845 -6.016 -3.319 1.00 56.75 113 HIS A O 1
ATOM 878 N N . ASP A 1 114 ? -10.310 -4.225 -2.044 1.00 61.72 114 ASP A N 1
ATOM 879 C CA . ASP A 1 114 ? -11.414 -4.824 -1.278 1.00 61.72 114 ASP A CA 1
ATOM 880 C C . ASP A 1 114 ? -12.807 -4.485 -1.837 1.00 61.72 114 ASP A C 1
ATOM 882 O O . ASP A 1 114 ? -13.131 -3.331 -2.124 1.00 61.72 114 ASP A O 1
ATOM 886 N N . GLU A 1 115 ? -13.722 -5.458 -1.872 1.00 67.06 115 GLU A N 1
ATOM 887 C CA . GLU A 1 115 ? -15.136 -5.186 -2.191 1.00 67.06 115 GLU A CA 1
ATOM 888 C C . GLU A 1 115 ? -15.879 -4.478 -1.041 1.00 67.06 115 GLU A C 1
ATOM 890 O O . GLU A 1 115 ? -16.909 -3.822 -1.243 1.00 67.06 115 GLU A O 1
ATOM 895 N N . LYS A 1 116 ? -15.373 -4.604 0.191 1.00 80.44 116 LYS A N 1
ATOM 896 C CA . LYS A 1 116 ? -16.028 -4.077 1.389 1.00 80.44 116 LYS A CA 1
ATOM 897 C C . LYS A 1 116 ? -15.814 -2.571 1.521 1.00 80.44 116 LYS A C 1
ATOM 899 O O . LYS A 1 116 ? -14.694 -2.086 1.639 1.00 80.44 116 LYS A O 1
ATOM 904 N N . ARG A 1 117 ? -16.929 -1.843 1.606 1.00 84.50 117 ARG A N 1
ATOM 905 C CA . ARG A 1 117 ? -16.959 -0.400 1.872 1.00 84.50 117 ARG A CA 1
ATOM 906 C C . ARG A 1 117 ? -17.130 -0.116 3.362 1.00 84.50 117 ARG A C 1
ATOM 908 O O . ARG A 1 117 ? -17.989 -0.715 4.014 1.00 84.50 117 ARG A O 1
ATOM 915 N N . TYR A 1 118 ? -16.320 0.796 3.884 1.00 86.69 118 TYR A N 1
ATOM 916 C CA . TYR A 1 118 ? -16.295 1.222 5.283 1.00 86.69 118 TYR A CA 1
ATOM 917 C C . TYR A 1 118 ? -16.927 2.604 5.484 1.00 86.69 118 TYR A C 1
ATOM 919 O O . TYR A 1 118 ? -17.425 2.887 6.575 1.00 86.69 118 TYR A O 1
ATOM 927 N N . PHE A 1 119 ? -16.942 3.451 4.452 1.00 88.69 119 PHE A N 1
ATOM 928 C CA . PHE A 1 119 ? -17.406 4.838 4.534 1.00 88.69 119 PHE A CA 1
ATOM 929 C C . PHE A 1 119 ? -18.676 5.085 3.713 1.00 88.69 119 PHE A C 1
ATOM 931 O O . PHE A 1 119 ? -19.596 5.766 4.175 1.00 88.69 119 PHE A O 1
ATOM 938 N N . ALA A 1 120 ? -18.760 4.532 2.506 1.00 89.25 120 ALA A N 1
ATOM 939 C CA . ALA A 1 120 ? -19.927 4.627 1.640 1.00 89.25 120 ALA A CA 1
ATOM 940 C C . ALA A 1 120 ? -20.974 3.544 1.951 1.00 89.25 120 ALA A C 1
ATOM 942 O O . ALA A 1 120 ? -20.653 2.458 2.431 1.00 89.25 120 ALA A O 1
ATOM 943 N N . ASP A 1 121 ? -22.248 3.806 1.620 1.00 88.31 121 ASP A N 1
ATOM 944 C CA . ASP A 1 121 ? -23.276 2.751 1.635 1.00 88.31 121 ASP A CA 1
ATOM 945 C C . ASP A 1 121 ? -22.843 1.641 0.651 1.00 88.31 121 ASP A C 1
ATOM 947 O O . ASP A 1 121 ? -22.610 1.941 -0.528 1.00 88.31 121 ASP A O 1
ATOM 951 N N . PRO A 1 122 ? -22.761 0.366 1.083 1.00 86.00 122 PRO A N 1
ATOM 952 C CA . PRO A 1 122 ? -22.402 -0.754 0.210 1.00 86.00 122 PRO A CA 1
ATOM 953 C C . PRO A 1 122 ? -23.306 -0.903 -1.022 1.00 86.00 122 PRO A C 1
ATOM 955 O O . PRO A 1 122 ? -22.927 -1.537 -1.998 1.00 86.00 122 PRO A O 1
ATOM 958 N N . ARG A 1 123 ? -24.514 -0.328 -0.993 1.00 87.50 123 ARG A N 1
ATOM 959 C CA . ARG A 1 123 ? -25.485 -0.364 -2.098 1.00 87.50 123 ARG A CA 1
ATOM 960 C C . ARG A 1 123 ? -25.424 0.863 -3.004 1.00 87.50 123 ARG A C 1
ATOM 962 O O . ARG A 1 123 ? -26.183 0.926 -3.970 1.00 87.50 123 ARG A O 1
ATOM 969 N N . ALA A 1 124 ? -24.614 1.869 -2.674 1.00 88.75 124 ALA A N 1
ATOM 970 C CA . ALA A 1 124 ? -24.460 3.036 -3.532 1.00 88.75 124 ALA A CA 1
ATOM 971 C C . ALA A 1 124 ? -23.766 2.621 -4.843 1.00 88.75 124 ALA A C 1
ATOM 973 O O . ALA A 1 124 ? -22.792 1.871 -4.788 1.00 88.75 124 ALA A O 1
ATOM 974 N N . PRO A 1 125 ? -24.219 3.083 -6.017 1.00 88.00 125 PRO A N 1
ATOM 975 C CA . PRO A 1 125 ? -23.512 2.795 -7.258 1.00 88.00 125 PRO A CA 1
ATOM 976 C C . PRO A 1 125 ? -22.142 3.484 -7.272 1.00 88.00 125 PRO A C 1
ATOM 978 O O . PRO A 1 125 ? -21.941 4.509 -6.600 1.00 88.00 125 PRO A O 1
ATOM 981 N N . GLU A 1 126 ? -21.217 2.900 -8.032 1.00 86.31 126 GLU A N 1
ATOM 982 C CA . GLU A 1 126 ? -19.984 3.577 -8.436 1.00 86.31 126 GLU A CA 1
ATOM 983 C C . GLU A 1 126 ? -20.315 4.792 -9.311 1.00 86.31 126 GLU A C 1
ATOM 985 O O . GLU A 1 126 ? -21.392 4.863 -9.908 1.00 86.31 126 GLU A O 1
ATOM 990 N N . PHE A 1 127 ? -19.423 5.774 -9.309 1.00 84.19 127 PHE A N 1
ATOM 991 C CA . PHE A 1 127 ? -19.502 6.943 -10.171 1.00 84.19 127 PHE A CA 1
ATOM 992 C C . PHE A 1 127 ? -19.127 6.563 -11.605 1.00 84.19 127 PHE A C 1
ATOM 994 O O . PHE A 1 127 ? -18.224 5.753 -11.810 1.00 84.19 127 PHE A O 1
ATOM 1001 N N . ASP A 1 128 ? -19.795 7.156 -12.596 1.00 79.44 128 ASP A N 1
ATOM 1002 C CA . ASP A 1 128 ? -19.528 6.900 -14.012 1.00 79.44 128 ASP A CA 1
ATOM 1003 C C . ASP A 1 128 ? -19.386 8.190 -14.842 1.00 79.44 128 ASP A C 1
ATOM 1005 O O . ASP A 1 128 ? -19.798 9.281 -14.440 1.00 79.44 128 ASP A O 1
ATOM 1009 N N . GLY A 1 129 ? -18.727 8.070 -15.999 1.00 75.38 129 GLY A N 1
ATOM 1010 C CA . GLY A 1 129 ? -18.597 9.137 -16.996 1.00 75.38 129 GLY A CA 1
ATOM 1011 C C . GLY A 1 129 ? -18.173 10.498 -16.426 1.00 75.38 129 GLY A C 1
ATOM 1012 O O . GLY A 1 129 ? -17.162 10.622 -15.739 1.00 75.38 129 GLY A O 1
ATOM 1013 N N . ASP A 1 130 ? -18.964 11.535 -16.719 1.00 75.75 130 ASP A N 1
ATOM 1014 C CA . ASP A 1 130 ? -18.703 12.909 -16.270 1.00 75.75 130 ASP A CA 1
ATOM 1015 C C . ASP A 1 130 ? -18.789 13.086 -14.739 1.00 75.75 130 ASP A C 1
ATOM 1017 O O . ASP A 1 130 ? -18.214 14.043 -14.210 1.00 75.75 130 ASP A O 1
ATOM 1021 N N . GLU A 1 131 ? -19.497 12.200 -14.023 1.00 82.00 131 GLU A N 1
ATOM 1022 C CA . GLU A 1 131 ? -19.622 12.264 -12.560 1.00 82.00 131 GLU A CA 1
ATOM 1023 C C . GLU A 1 131 ? -18.275 11.989 -11.887 1.00 82.00 131 GLU A C 1
ATOM 1025 O O . GLU A 1 131 ? -17.931 12.672 -10.924 1.00 82.00 131 GLU A O 1
ATOM 1030 N N . VAL A 1 132 ? -17.473 11.073 -12.446 1.00 76.75 132 VAL A N 1
ATOM 1031 C CA . VAL A 1 132 ? -16.118 10.767 -11.956 1.00 76.75 132 VAL A CA 1
ATOM 1032 C C . VAL A 1 132 ? -15.267 12.032 -11.913 1.00 76.75 132 VAL A C 1
ATOM 1034 O O . VAL A 1 132 ? -14.656 12.322 -10.891 1.00 76.75 132 VAL A O 1
ATOM 1037 N N . ARG A 1 133 ? -15.284 12.846 -12.975 1.00 73.12 133 ARG A N 1
ATOM 1038 C CA . ARG A 1 133 ? -14.490 14.083 -13.039 1.00 73.12 133 ARG A CA 1
ATOM 1039 C C . ARG A 1 133 ? -14.896 15.098 -11.969 1.00 73.12 133 ARG A C 1
ATOM 1041 O O . ARG A 1 133 ? -14.038 15.691 -11.322 1.00 73.12 133 ARG A O 1
ATOM 1048 N N . GLU A 1 134 ? -16.195 15.320 -11.790 1.00 82.00 134 GLU A N 1
ATOM 1049 C CA . GLU A 1 134 ? -16.694 16.270 -10.788 1.00 82.00 134 GLU A CA 1
ATOM 1050 C C . GLU A 1 134 ? -16.378 15.798 -9.364 1.00 82.00 134 GLU A C 1
ATOM 1052 O O . GLU A 1 134 ? -15.940 16.585 -8.527 1.00 82.00 134 GLU A O 1
ATOM 1057 N N . VAL A 1 135 ? -16.552 14.504 -9.097 1.00 84.44 135 VAL A N 1
ATOM 1058 C CA . VAL A 1 135 ? -16.211 13.909 -7.803 1.00 84.44 135 VAL A CA 1
ATOM 1059 C C . VAL A 1 135 ? -14.712 13.987 -7.544 1.00 84.44 135 VAL A C 1
ATOM 1061 O O . VAL A 1 135 ? -14.322 14.334 -6.432 1.00 84.44 135 VAL A O 1
ATOM 1064 N N . MET A 1 136 ? -13.875 13.732 -8.551 1.00 77.62 136 MET A N 1
ATOM 1065 C CA . MET A 1 136 ? -12.428 13.896 -8.434 1.00 77.62 136 MET A CA 1
ATOM 1066 C C . MET A 1 136 ? -12.091 15.331 -8.031 1.00 77.62 136 MET A C 1
ATOM 1068 O O . MET A 1 136 ? -11.435 15.513 -7.015 1.00 77.62 136 MET A O 1
ATOM 1072 N N . HIS A 1 137 ? -12.633 16.356 -8.695 1.00 78.50 137 HIS A N 1
ATOM 1073 C CA . HIS A 1 137 ? -12.428 17.754 -8.280 1.00 78.50 137 HIS A CA 1
ATOM 1074 C C . HIS A 1 137 ? -12.875 18.049 -6.835 1.00 78.50 137 HIS A C 1
ATOM 1076 O O . HIS A 1 137 ? -12.256 18.854 -6.136 1.00 78.50 137 HIS A O 1
ATOM 1082 N N . GLN A 1 138 ? -13.944 17.409 -6.358 1.00 86.94 138 GLN A N 1
ATOM 1083 C CA . GLN A 1 138 ? -14.400 17.566 -4.974 1.00 86.94 138 GLN A CA 1
ATOM 1084 C C . GLN A 1 138 ? -13.467 16.876 -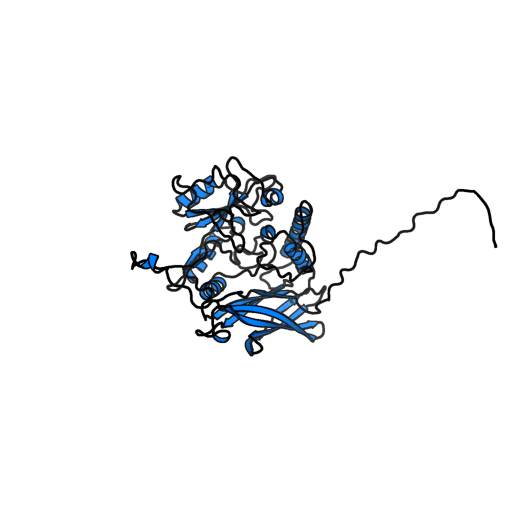3.976 1.00 86.94 138 GLN A C 1
ATOM 1086 O O . GLN A 1 138 ? -13.117 17.476 -2.960 1.00 86.94 138 GLN A O 1
ATOM 1091 N N . ILE A 1 139 ? -13.038 15.645 -4.271 1.00 83.44 139 ILE A N 1
ATOM 1092 C CA . ILE A 1 139 ? -12.043 14.914 -3.477 1.00 83.44 139 ILE A CA 1
ATOM 1093 C C . ILE A 1 139 ? -10.772 15.749 -3.383 1.00 83.44 139 ILE A C 1
ATOM 1095 O O . ILE A 1 139 ? -10.294 16.002 -2.285 1.00 83.44 139 ILE A O 1
ATOM 1099 N N . GLN A 1 140 ? -10.293 16.247 -4.517 1.00 77.31 140 GLN A N 1
ATOM 1100 C CA . GLN A 1 140 ? -9.120 17.104 -4.640 1.00 77.31 140 GLN A CA 1
ATOM 1101 C C . GLN A 1 140 ? -9.174 18.315 -3.708 1.00 77.31 140 GLN A C 1
ATOM 1103 O O . GLN A 1 140 ? -8.265 18.530 -2.908 1.00 77.31 140 GLN A O 1
ATOM 1108 N N . HIS A 1 141 ? -10.267 19.078 -3.764 1.00 82.75 141 HIS A N 1
ATOM 1109 C CA . HIS A 1 141 ? -10.455 20.238 -2.897 1.00 82.75 141 HIS A CA 1
ATOM 1110 C C . HIS A 1 141 ? -10.434 19.848 -1.416 1.00 82.75 141 HIS A C 1
ATOM 1112 O O . HIS A 1 141 ? -9.748 20.481 -0.617 1.00 82.75 141 HIS A O 1
ATOM 1118 N N . SER A 1 142 ? -11.149 18.784 -1.047 1.00 86.69 142 SER A N 1
ATOM 1119 C CA . SER A 1 142 ? -11.197 18.319 0.340 1.00 86.69 142 SER A CA 1
ATOM 1120 C C . SER A 1 142 ? -9.857 17.771 0.837 1.00 86.69 142 SER A C 1
ATOM 1122 O O . SER A 1 142 ? -9.509 17.995 1.994 1.00 86.69 142 SER A O 1
ATOM 1124 N N . VAL A 1 143 ? -9.087 17.071 -0.002 1.00 82.19 143 VAL A N 1
ATOM 1125 C CA . VAL A 1 143 ? -7.740 16.588 0.345 1.00 82.19 143 VAL A CA 1
ATOM 1126 C C . VAL A 1 143 ? -6.812 17.771 0.609 1.00 82.19 143 VAL A C 1
ATOM 1128 O O . VAL A 1 143 ? -6.161 17.791 1.652 1.00 82.19 143 VAL A O 1
ATOM 1131 N N . GLN A 1 144 ? -6.821 18.792 -0.254 1.00 80.12 144 GLN A N 1
ATOM 1132 C CA . GLN A 1 144 ? -6.020 20.001 -0.046 1.00 80.12 144 GLN A CA 1
ATOM 1133 C C . GLN A 1 144 ? -6.411 20.731 1.246 1.00 80.12 144 GLN A C 1
ATOM 1135 O O . GLN A 1 144 ? -5.547 21.059 2.056 1.00 80.12 144 GLN A O 1
ATOM 1140 N N . GLU A 1 145 ? -7.708 20.940 1.491 1.00 85.94 145 GLU A N 1
ATOM 1141 C CA . GLU A 1 145 ? -8.187 21.604 2.712 1.00 85.94 145 GLU A CA 1
ATOM 1142 C C . GLU A 1 145 ? -7.812 20.841 3.988 1.00 85.94 145 GLU A C 1
ATOM 1144 O O . GLU A 1 145 ? -7.568 21.458 5.029 1.00 85.94 145 GLU A O 1
ATOM 1149 N N . MET A 1 146 ? -7.779 19.507 3.932 1.00 85.50 146 MET A N 1
ATOM 1150 C CA . MET A 1 146 ? -7.317 18.676 5.041 1.00 85.50 146 MET A CA 1
ATOM 1151 C C . MET A 1 146 ? -5.797 18.736 5.205 1.00 85.50 146 MET A C 1
ATOM 1153 O O . MET A 1 146 ? -5.334 18.866 6.337 1.00 85.50 146 MET A O 1
ATOM 1157 N N . SER A 1 147 ? -5.034 18.705 4.110 1.00 80.56 147 SER A N 1
ATOM 1158 C CA . SER A 1 147 ? -3.573 18.843 4.133 1.00 80.56 147 SER A CA 1
ATOM 1159 C C . SER A 1 147 ? -3.123 20.186 4.710 1.00 80.56 147 SER A C 1
ATOM 1161 O O . SER A 1 147 ? -2.141 20.245 5.441 1.00 80.56 147 SER A O 1
ATOM 1163 N N . ASP A 1 148 ? -3.853 21.265 4.427 1.00 84.25 148 ASP A N 1
ATOM 1164 C CA . ASP A 1 148 ? -3.562 22.593 4.978 1.00 84.25 148 ASP A CA 1
ATOM 1165 C C . ASP A 1 148 ? -3.914 22.698 6.473 1.00 84.25 148 ASP A C 1
ATOM 1167 O O . ASP A 1 148 ? -3.381 23.544 7.197 1.00 84.25 148 ASP A O 1
ATOM 1171 N N . ARG A 1 149 ? -4.860 21.874 6.942 1.00 85.94 149 ARG A N 1
ATOM 1172 C CA . ARG A 1 149 ? -5.407 21.925 8.304 1.00 85.94 149 ARG A CA 1
ATOM 1173 C C . ARG A 1 149 ? -4.642 21.049 9.284 1.00 85.94 149 ARG A C 1
ATOM 1175 O O . ARG A 1 149 ? -4.535 21.426 10.452 1.00 85.94 149 ARG A O 1
ATOM 1182 N N . TYR A 1 150 ? -4.185 19.884 8.840 1.00 83.75 150 TYR A N 1
ATOM 1183 C CA . TYR A 1 150 ? -3.606 18.868 9.707 1.00 83.75 150 TYR A CA 1
ATOM 1184 C C . TYR A 1 150 ? -2.114 18.704 9.472 1.00 83.75 150 TYR A C 1
ATOM 1186 O O . TYR A 1 150 ? -1.657 18.531 8.348 1.00 83.75 150 TYR A O 1
ATOM 1194 N N . ASP A 1 151 ? -1.371 18.645 10.571 1.00 79.62 151 ASP A N 1
ATOM 1195 C CA . ASP A 1 151 ? -0.066 18.005 10.573 1.00 79.62 151 ASP A CA 1
ATOM 1196 C C . ASP A 1 151 ? -0.282 16.506 10.830 1.00 79.62 151 ASP A C 1
ATOM 1198 O O . ASP A 1 151 ? -0.536 16.070 11.960 1.00 79.62 151 ASP A O 1
ATOM 1202 N N . PHE A 1 152 ? -0.226 15.711 9.758 1.00 76.38 152 PHE A N 1
ATOM 1203 C CA . PHE A 1 152 ? -0.423 14.260 9.829 1.00 76.38 152 PHE A CA 1
ATOM 1204 C C . PHE A 1 152 ? 0.601 13.571 10.747 1.00 76.38 152 PHE A C 1
ATOM 1206 O O . PHE A 1 152 ? 0.286 12.538 11.339 1.00 76.38 152 PHE A O 1
ATOM 1213 N N . PHE A 1 153 ? 1.783 14.163 10.948 1.00 72.50 153 PHE A N 1
ATOM 1214 C CA . PHE A 1 153 ? 2.823 13.626 11.826 1.00 72.50 153 PHE A CA 1
ATOM 1215 C C . PHE A 1 153 ? 2.700 14.075 13.277 1.00 72.50 153 PHE A C 1
ATOM 1217 O O . PHE A 1 153 ? 3.149 13.359 14.173 1.00 72.50 153 PHE A O 1
ATOM 1224 N N . ALA A 1 154 ? 2.073 15.224 13.529 1.00 76.94 154 ALA A N 1
ATOM 1225 C CA . ALA A 1 154 ? 1.754 15.655 14.888 1.00 76.94 154 ALA A CA 1
ATOM 1226 C C . ALA A 1 154 ? 0.671 14.778 15.542 1.00 76.94 154 ALA A C 1
ATOM 1228 O O . ALA A 1 154 ? 0.529 14.789 16.763 1.00 76.94 154 ALA A O 1
ATOM 1229 N N . GLY A 1 155 ? -0.065 13.990 14.747 1.00 74.50 155 GLY A N 1
ATOM 1230 C CA . GLY A 1 155 ? -1.161 13.150 15.230 1.00 74.50 155 GLY A CA 1
ATOM 1231 C C . GLY A 1 155 ? -2.466 13.919 15.450 1.00 74.50 155 GLY A C 1
ATOM 1232 O O . GLY A 1 155 ? -3.370 13.396 16.096 1.00 74.50 155 GLY A O 1
ATOM 1233 N N . ASP A 1 156 ? -2.574 15.123 14.884 1.00 81.75 156 ASP A N 1
ATOM 1234 C CA . ASP A 1 156 ? -3.720 16.028 15.039 1.00 81.75 156 ASP A CA 1
ATOM 1235 C C . ASP A 1 156 ? -4.882 15.710 14.078 1.00 81.75 156 ASP A C 1
ATOM 1237 O O . ASP A 1 156 ? -5.937 16.348 14.120 1.00 81.75 156 ASP A O 1
ATOM 1241 N N . ALA A 1 157 ? -4.701 14.730 13.192 1.00 87.75 157 ALA A N 1
ATOM 1242 C CA . ALA A 1 157 ? -5.723 14.282 12.256 1.00 87.75 157 ALA A CA 1
ATOM 1243 C C . ALA A 1 157 ? -6.843 13.496 12.971 1.00 87.75 157 ALA A C 1
ATOM 1245 O O . ALA A 1 157 ? -6.593 12.799 13.958 1.00 87.75 157 ALA A O 1
ATOM 1246 N N . PRO A 1 158 ? -8.087 13.517 12.453 1.00 89.44 158 PRO A N 1
ATOM 1247 C CA . PRO A 1 158 ? -9.217 12.785 13.031 1.00 89.44 158 PRO A CA 1
ATOM 1248 C C . PRO A 1 158 ? -9.126 11.265 12.805 1.00 89.44 158 PRO A C 1
ATOM 1250 O O . PRO A 1 158 ? -10.058 10.521 13.125 1.00 89.44 158 PRO A O 1
ATOM 1253 N N . PHE A 1 159 ? -8.021 10.802 12.224 1.00 89.56 159 PHE A N 1
ATOM 1254 C CA . PHE A 1 159 ? -7.756 9.420 11.881 1.00 89.56 159 PHE A CA 1
ATOM 1255 C C . PHE A 1 159 ? -6.290 9.036 12.108 1.00 89.56 159 PHE A C 1
ATOM 1257 O O . PHE A 1 159 ? -5.415 9.879 12.315 1.00 89.56 159 PHE A O 1
ATOM 1264 N N . GLY A 1 160 ? -6.019 7.737 12.039 1.00 87.62 160 GLY A N 1
ATOM 1265 C CA . GLY A 1 160 ? -4.677 7.194 11.896 1.00 87.62 160 GLY A CA 1
ATOM 1266 C C . GLY A 1 160 ? -4.624 5.697 12.157 1.00 87.62 160 GLY A C 1
ATOM 1267 O O . GLY A 1 160 ? -5.644 5.052 12.391 1.00 87.62 160 GLY A O 1
ATOM 1268 N N . HIS A 1 161 ? -3.411 5.156 12.153 1.00 88.31 161 HIS A N 1
ATOM 1269 C CA . HIS A 1 161 ? -3.175 3.728 12.330 1.00 88.31 161 HIS A CA 1
ATOM 1270 C C . HIS A 1 161 ? -2.811 3.359 13.770 1.00 88.31 161 HIS A C 1
ATOM 1272 O O . HIS A 1 161 ? -2.120 4.102 14.475 1.00 88.31 161 HIS A O 1
ATOM 1278 N N . VAL A 1 162 ? -3.267 2.182 14.191 1.00 92.12 162 VAL A N 1
ATOM 1279 C CA . VAL A 1 162 ? -2.774 1.467 15.368 1.00 92.12 162 VAL A CA 1
ATOM 1280 C C . VAL A 1 162 ? -2.097 0.195 14.871 1.00 92.12 162 VAL A C 1
ATOM 1282 O O . VAL A 1 162 ? -2.751 -0.686 14.314 1.00 92.12 162 VAL A O 1
ATOM 1285 N N . ASN A 1 163 ? -0.782 0.121 15.057 1.00 92.94 163 ASN A N 1
ATOM 1286 C CA . ASN A 1 163 ? 0.026 -1.032 14.670 1.00 92.94 163 ASN A CA 1
ATOM 1287 C C . ASN A 1 163 ? -0.050 -2.114 15.746 1.00 92.94 163 ASN A C 1
ATOM 1289 O O . ASN A 1 163 ? 0.005 -1.794 16.931 1.00 92.94 163 ASN A O 1
ATOM 1293 N N . PHE A 1 164 ? -0.107 -3.381 15.349 1.00 94.88 164 PHE A N 1
ATOM 1294 C CA . PHE A 1 164 ? -0.089 -4.521 16.265 1.00 94.88 164 PHE A CA 1
ATOM 1295 C C . PHE A 1 164 ? 0.630 -5.723 15.643 1.00 94.88 164 PHE A C 1
ATOM 1297 O O . PHE A 1 164 ? 0.930 -5.750 14.445 1.00 94.88 164 PHE A O 1
ATOM 1304 N N . LEU A 1 165 ? 0.945 -6.711 16.478 1.00 96.19 165 LEU A N 1
ATOM 1305 C CA . LEU A 1 165 ? 1.563 -7.961 16.051 1.00 96.19 165 LEU A CA 1
ATOM 1306 C C . LEU A 1 165 ? 0.487 -9.037 15.895 1.00 96.19 165 LEU A C 1
ATOM 1308 O O . LEU A 1 165 ? -0.351 -9.218 16.773 1.00 96.19 165 LEU A O 1
ATOM 1312 N N . LEU A 1 166 ? 0.532 -9.757 14.780 1.00 96.94 166 LEU A N 1
ATOM 1313 C CA . LEU A 1 166 ? -0.331 -10.892 14.478 1.00 96.94 166 LEU A CA 1
ATOM 1314 C C . LEU A 1 166 ? 0.514 -12.175 14.521 1.00 96.94 166 LEU A C 1
ATOM 1316 O O . LEU A 1 166 ? 1.207 -12.477 13.547 1.00 96.94 166 LEU A O 1
ATOM 1320 N N . PRO A 1 167 ? 0.522 -12.916 15.640 1.00 96.56 167 PRO A N 1
ATOM 1321 C CA . PRO A 1 167 ? 1.253 -14.173 15.748 1.00 96.56 167 PRO A CA 1
ATOM 1322 C C . PRO A 1 167 ? 0.465 -15.298 15.058 1.00 96.56 167 PRO A C 1
ATOM 1324 O O . PRO A 1 167 ? -0.444 -15.891 15.639 1.00 96.56 167 PRO A O 1
ATOM 1327 N N . VAL A 1 168 ? 0.792 -15.574 13.792 1.00 96.88 168 VAL A N 1
ATOM 1328 C CA . VAL A 1 168 ? 0.066 -16.551 12.955 1.00 96.88 168 VAL A CA 1
ATOM 1329 C C . VAL A 1 168 ? 0.148 -17.970 13.533 1.00 96.88 168 VAL A C 1
ATOM 1331 O O . VAL A 1 168 ? -0.792 -18.751 13.403 1.00 96.88 168 VAL A O 1
ATOM 1334 N N . ASP A 1 169 ? 1.227 -18.282 14.250 1.00 95.56 169 ASP A N 1
ATOM 1335 C CA . ASP A 1 169 ? 1.452 -19.549 14.955 1.00 95.56 169 ASP A CA 1
ATOM 1336 C C . ASP A 1 169 ? 0.524 -19.785 16.163 1.00 95.56 169 ASP A C 1
ATOM 1338 O O . ASP A 1 169 ? 0.482 -20.890 16.704 1.00 95.56 169 ASP A O 1
ATOM 1342 N N . GLN A 1 170 ? -0.227 -18.767 16.595 1.00 95.81 170 GLN A N 1
ATOM 1343 C CA . GLN A 1 170 ? -1.287 -18.901 17.602 1.00 95.81 170 GLN A CA 1
ATOM 1344 C C . GLN A 1 170 ? -2.680 -19.075 16.982 1.00 95.81 170 GLN A C 1
ATOM 1346 O O . GLN A 1 170 ? -3.641 -19.320 17.712 1.00 95.81 170 GLN A O 1
ATOM 1351 N N . ILE A 1 171 ? -2.789 -18.934 15.658 1.00 96.81 171 ILE A N 1
ATOM 1352 C CA . ILE A 1 171 ? -4.043 -19.013 14.898 1.00 96.81 171 ILE A CA 1
ATOM 1353 C C . ILE A 1 171 ? -4.114 -20.341 14.141 1.00 96.81 171 ILE A C 1
ATOM 1355 O O . ILE A 1 171 ? -5.143 -21.011 14.192 1.00 96.81 171 ILE A O 1
ATOM 1359 N N . PHE A 1 172 ? -3.016 -20.737 13.492 1.00 97.19 172 PHE A N 1
ATOM 1360 C CA . PHE A 1 172 ? -2.915 -21.974 12.719 1.00 97.19 172 PHE A CA 1
ATOM 1361 C C . PHE A 1 172 ? -1.772 -22.866 13.194 1.00 97.19 172 PHE A C 1
ATOM 1363 O O . PHE A 1 172 ? -0.799 -22.415 13.804 1.00 97.19 172 PHE A O 1
ATOM 1370 N N . PHE A 1 173 ? -1.864 -24.140 12.832 1.00 94.62 173 PHE A N 1
ATOM 1371 C CA . PHE A 1 173 ? -0.884 -25.175 13.122 1.00 94.62 173 PHE A CA 1
ATOM 1372 C C . PHE A 1 173 ? -0.294 -25.769 11.831 1.00 94.62 173 PHE A C 1
ATOM 1374 O O . PHE A 1 173 ? -0.968 -25.819 10.802 1.00 94.62 173 PHE A O 1
ATOM 1381 N N . PRO A 1 174 ? 0.959 -26.272 11.848 1.00 91.69 174 PRO A N 1
ATOM 1382 C CA . PRO A 1 174 ? 1.600 -26.826 10.649 1.00 91.69 174 PRO A CA 1
ATOM 1383 C C . PRO A 1 174 ? 0.854 -27.996 9.990 1.00 91.69 174 PRO A C 1
ATOM 1385 O O . PRO A 1 174 ? 1.064 -28.274 8.810 1.00 91.69 174 PRO A O 1
ATOM 1388 N N . ASP A 1 175 ? 0.047 -28.727 10.759 1.00 94.06 175 ASP A N 1
ATOM 1389 C CA . ASP A 1 175 ? -0.763 -29.860 10.315 1.00 94.06 175 ASP A CA 1
ATOM 1390 C C . ASP A 1 175 ? -2.191 -29.476 9.902 1.00 94.06 175 ASP A C 1
ATOM 1392 O O . ASP A 1 175 ? -2.931 -30.347 9.430 1.00 94.06 175 ASP A O 1
ATOM 1396 N N . ASP A 1 176 ? -2.560 -28.196 10.010 1.00 95.62 176 ASP A N 1
ATOM 1397 C CA . ASP A 1 176 ? -3.843 -27.716 9.515 1.00 95.62 176 ASP A CA 1
ATOM 1398 C C . ASP A 1 176 ? -3.950 -27.936 7.998 1.00 95.62 176 ASP A C 1
ATOM 1400 O O . ASP A 1 176 ? -3.006 -27.653 7.241 1.00 95.62 176 ASP A O 1
ATOM 1404 N N . PRO A 1 177 ? -5.103 -28.429 7.508 1.00 96.00 177 PRO A N 1
ATOM 1405 C CA . PRO A 1 177 ? -5.349 -28.538 6.079 1.00 96.00 177 PRO A CA 1
ATOM 1406 C C . PRO A 1 177 ? -5.226 -27.178 5.385 1.00 96.00 177 PRO A C 1
ATOM 1408 O O . PRO A 1 177 ? -5.706 -26.165 5.892 1.00 96.00 177 PRO A O 1
ATOM 1411 N N . ALA A 1 178 ? -4.649 -27.161 4.183 1.00 95.81 178 ALA A N 1
ATOM 1412 C CA . ALA A 1 178 ? -4.708 -25.984 3.322 1.00 95.81 178 ALA A CA 1
ATOM 1413 C C . ALA A 1 178 ? -6.174 -25.594 3.045 1.00 95.81 178 ALA A C 1
ATOM 1415 O O . ALA A 1 178 ? -7.007 -26.458 2.757 1.00 95.81 178 ALA A O 1
ATOM 1416 N N . GLY A 1 179 ? -6.467 -24.297 3.117 1.00 96.56 179 GLY A N 1
ATOM 1417 C CA . GLY A 1 179 ? -7.811 -23.723 3.068 1.00 96.56 179 GLY A CA 1
ATOM 1418 C C . GLY A 1 179 ? -8.514 -23.637 4.427 1.00 96.56 179 GLY A C 1
ATOM 1419 O O . GLY A 1 179 ? -9.715 -23.390 4.455 1.00 96.56 179 GLY A O 1
ATOM 1420 N N . THR A 1 180 ? -7.817 -23.876 5.544 1.00 97.56 180 THR A N 1
ATOM 1421 C CA . THR A 1 180 ? -8.380 -23.637 6.884 1.00 97.56 180 THR A CA 1
ATOM 1422 C C . THR A 1 180 ? -8.491 -22.135 7.120 1.00 97.56 180 THR A C 1
ATOM 1424 O O . THR A 1 180 ? -7.504 -21.426 6.957 1.00 97.56 180 THR A O 1
ATOM 1427 N N . SER A 1 181 ? -9.667 -21.657 7.523 1.00 97.56 181 SER A N 1
ATOM 1428 C CA . SER A 1 181 ? -9.916 -20.237 7.792 1.00 97.56 181 SER A CA 1
ATOM 1429 C C . SER A 1 181 ? -10.242 -20.012 9.266 1.00 97.56 181 SER A C 1
ATOM 1431 O O . SER A 1 181 ? -10.903 -20.846 9.888 1.00 97.56 181 SER A O 1
ATOM 1433 N N . ALA A 1 182 ? -9.792 -18.882 9.805 1.00 97.12 182 ALA A N 1
ATOM 1434 C CA . ALA A 1 182 ? -10.064 -18.427 11.164 1.00 97.12 182 ALA A CA 1
ATOM 1435 C C . ALA A 1 182 ? -10.680 -17.025 11.128 1.00 97.12 182 ALA A C 1
ATOM 1437 O O . ALA A 1 182 ? -10.280 -16.185 10.314 1.00 97.12 182 ALA A O 1
ATOM 1438 N N . VAL A 1 183 ? -11.636 -16.752 12.021 1.00 97.50 183 VAL A N 1
ATOM 1439 C CA . VAL A 1 183 ? -12.229 -15.414 12.136 1.00 97.50 183 VAL A CA 1
ATOM 1440 C C . VAL A 1 183 ? -11.458 -14.613 13.174 1.00 97.50 183 VAL A C 1
ATOM 1442 O O . VAL A 1 183 ? -11.453 -14.933 14.367 1.00 97.50 183 VAL A O 1
ATOM 1445 N N . LEU A 1 184 ? -10.833 -13.536 12.713 1.00 97.44 184 LEU A N 1
ATOM 1446 C CA . LEU A 1 184 ? -10.161 -12.548 13.538 1.00 97.44 184 LEU A CA 1
ATOM 1447 C C . LEU A 1 184 ? -11.136 -11.433 13.899 1.00 97.44 184 LEU A C 1
ATOM 1449 O O . LEU A 1 184 ? -11.634 -10.726 13.029 1.00 97.44 184 LEU A O 1
ATOM 1453 N N . GLN A 1 185 ? -11.380 -11.236 15.187 1.00 97.75 185 GLN A N 1
ATOM 1454 C CA . GLN A 1 185 ? -12.153 -10.111 15.691 1.00 97.75 185 GLN A CA 1
ATOM 1455 C C . GLN A 1 185 ? -11.212 -9.047 16.249 1.00 97.75 185 GLN A C 1
ATOM 1457 O O . GLN A 1 185 ? -10.564 -9.248 17.278 1.00 97.75 185 GLN A O 1
ATOM 1462 N N . VAL A 1 186 ? -11.180 -7.891 15.589 1.00 97.12 186 VAL A N 1
ATOM 1463 C CA . VAL A 1 186 ? -10.442 -6.705 16.030 1.00 97.12 186 VAL A CA 1
ATOM 1464 C C . VAL A 1 186 ? -11.397 -5.820 16.822 1.00 97.12 186 VAL A C 1
ATOM 1466 O O . VAL A 1 186 ? -12.419 -5.379 16.294 1.00 97.12 186 VAL A O 1
ATOM 1469 N N . THR A 1 187 ? -11.089 -5.551 18.089 1.00 97.81 187 THR A N 1
ATOM 1470 C CA . THR A 1 187 ? -11.919 -4.723 18.975 1.00 97.81 187 THR A CA 1
ATOM 1471 C C . THR A 1 187 ? -11.124 -3.545 19.515 1.00 97.81 187 THR A C 1
ATOM 1473 O O . THR A 1 187 ? -10.125 -3.712 20.203 1.00 97.81 187 THR A O 1
ATOM 1476 N N . LEU A 1 188 ? -11.606 -2.335 19.242 1.00 97.88 188 LEU A N 1
ATOM 1477 C CA . LEU A 1 188 ? -11.039 -1.087 19.733 1.00 97.88 188 LEU A CA 1
ATOM 1478 C C . LEU A 1 188 ? -11.916 -0.503 20.841 1.00 97.88 188 LEU A C 1
ATOM 1480 O O . LEU A 1 188 ? -13.091 -0.194 20.623 1.00 97.88 188 LEU A O 1
ATOM 1484 N N . HIS A 1 189 ? -11.328 -0.287 22.009 1.00 97.69 189 HIS A N 1
ATOM 1485 C CA . HIS A 1 189 ? -11.943 0.365 23.156 1.00 97.69 189 HIS A CA 1
ATOM 1486 C C . HIS A 1 189 ? -11.598 1.850 23.188 1.00 97.69 189 HIS A C 1
ATOM 1488 O O . HIS A 1 189 ? -10.459 2.256 22.939 1.00 97.69 189 HIS A O 1
ATOM 1494 N N . TRP A 1 190 ? -12.593 2.667 23.524 1.00 96.88 190 TRP A N 1
ATOM 1495 C CA . TRP A 1 190 ? -12.457 4.117 23.505 1.00 96.88 190 TRP A CA 1
ATOM 1496 C C . TRP A 1 190 ? -13.299 4.804 24.584 1.00 96.88 190 TRP A C 1
ATOM 1498 O O . TRP A 1 190 ? -14.280 4.259 25.105 1.00 96.88 190 TRP A O 1
ATOM 1508 N N . VAL A 1 191 ? -12.920 6.040 24.902 1.00 96.06 191 VAL A N 1
ATOM 1509 C CA . VAL A 1 191 ? -13.625 6.948 25.809 1.00 96.06 191 VAL A CA 1
ATOM 1510 C C . VAL A 1 191 ? -13.958 8.234 25.060 1.00 96.06 191 VAL A C 1
ATOM 1512 O O . VAL A 1 191 ? -13.068 8.963 24.642 1.00 96.06 191 VAL A O 1
ATOM 1515 N N . GLY A 1 192 ? -15.244 8.513 24.881 1.00 91.44 192 GLY A N 1
ATOM 1516 C CA . GLY A 1 192 ? -15.732 9.739 24.258 1.00 91.44 192 GLY A CA 1
ATOM 1517 C C . GLY A 1 192 ? -15.970 10.870 25.259 1.00 91.44 192 GLY A C 1
ATOM 1518 O O . GLY A 1 192 ? -15.748 10.747 26.470 1.00 91.44 192 GLY A O 1
ATOM 1519 N N . ALA A 1 193 ? -16.499 11.981 24.744 1.00 82.56 193 ALA A N 1
ATOM 1520 C CA . ALA A 1 193 ? -16.847 13.155 25.536 1.00 82.56 193 ALA A CA 1
ATOM 1521 C C . ALA A 1 193 ? -17.718 12.805 26.762 1.00 82.56 193 ALA A C 1
ATOM 1523 O O . ALA A 1 193 ? -18.653 12.008 26.693 1.00 82.56 193 ALA A O 1
ATOM 1524 N N . GLY A 1 194 ? -17.407 13.415 27.909 1.00 81.12 194 GLY A N 1
ATOM 1525 C CA . GLY A 1 194 ? -18.118 13.153 29.166 1.00 81.12 194 GLY A CA 1
ATOM 1526 C C . GLY A 1 194 ? -17.778 11.812 29.831 1.00 81.12 194 GLY A C 1
ATOM 1527 O O . GLY A 1 194 ? -18.471 11.420 30.768 1.00 81.12 194 GLY A O 1
ATOM 1528 N N . GLY A 1 195 ? -16.727 11.115 29.379 1.00 86.69 195 GLY A N 1
ATOM 1529 C CA . GLY A 1 195 ? -16.259 9.858 29.973 1.00 86.69 195 GLY A CA 1
ATOM 1530 C C . GLY A 1 195 ? -17.048 8.624 29.529 1.00 86.69 195 GLY A C 1
ATOM 1531 O O . GLY A 1 195 ? -16.947 7.570 30.161 1.00 86.69 195 GLY A O 1
ATOM 1532 N N . GLN A 1 196 ? -17.849 8.742 28.465 1.00 89.62 196 GLN A N 1
ATOM 1533 C CA . GLN A 1 196 ? -18.588 7.617 27.901 1.00 89.62 196 GLN A CA 1
ATOM 1534 C C . GLN A 1 196 ? -17.608 6.578 27.356 1.00 89.62 196 GLN A C 1
ATOM 1536 O O . GLN A 1 196 ? -16.859 6.864 26.432 1.00 89.62 196 GLN A O 1
ATOM 1541 N N . ARG A 1 197 ? -17.652 5.358 27.890 1.00 94.38 197 ARG A N 1
ATOM 1542 C CA . ARG A 1 197 ? -16.877 4.229 27.364 1.00 94.38 197 ARG A CA 1
ATOM 1543 C C . ARG A 1 197 ? -17.639 3.538 26.241 1.00 94.38 197 ARG A C 1
ATOM 1545 O O . ARG A 1 197 ? -18.853 3.347 26.353 1.00 94.38 197 ARG A O 1
ATOM 1552 N N . GLY A 1 198 ? -16.928 3.122 25.205 1.00 94.75 198 GLY A N 1
ATOM 1553 C CA . GLY A 1 198 ? -17.477 2.362 24.092 1.00 94.75 198 GLY A CA 1
ATOM 1554 C C . GLY A 1 198 ? -16.461 1.393 23.499 1.00 94.75 198 GLY A C 1
ATOM 1555 O O . GLY A 1 198 ? -15.303 1.347 23.915 1.00 94.75 198 GLY A O 1
ATOM 1556 N N . ARG A 1 199 ? -16.936 0.592 22.544 1.00 95.69 199 ARG A N 1
ATOM 1557 C CA . ARG A 1 199 ? -16.104 -0.295 21.732 1.00 95.69 199 ARG A CA 1
ATOM 1558 C C . ARG A 1 199 ? -16.583 -0.293 20.284 1.00 95.69 199 ARG A C 1
ATOM 1560 O O . ARG A 1 199 ? -17.793 -0.241 20.053 1.00 95.69 199 ARG A O 1
ATOM 1567 N N . SER A 1 200 ? -15.648 -0.365 19.350 1.00 96.12 200 SER A N 1
ATOM 1568 C CA . SER A 1 200 ? -15.880 -0.613 17.924 1.00 96.12 200 SER A CA 1
ATOM 1569 C C . SER A 1 200 ? -15.230 -1.944 17.567 1.00 96.12 200 SER A C 1
ATOM 1571 O O . SER A 1 200 ? -14.167 -2.251 18.095 1.00 96.12 200 SER A O 1
ATOM 1573 N N . SER A 1 201 ? -15.870 -2.758 16.731 1.00 95.38 201 SER A N 1
ATOM 1574 C CA . SER A 1 201 ? -15.363 -4.091 16.398 1.00 95.38 201 SER A CA 1
ATOM 1575 C C . SER A 1 201 ? -15.620 -4.432 14.936 1.00 95.38 201 SER A C 1
ATOM 1577 O O . SER A 1 201 ? -16.624 -3.991 14.367 1.00 95.38 201 SER A O 1
ATOM 1579 N N . VAL A 1 202 ? -14.696 -5.179 14.343 1.00 94.44 202 VAL A N 1
ATOM 1580 C CA . VAL A 1 202 ? -14.745 -5.654 12.963 1.00 94.44 202 VAL A CA 1
ATOM 1581 C C . VAL A 1 202 ? -14.161 -7.059 12.901 1.00 94.44 202 VAL A C 1
ATOM 1583 O O . VAL A 1 202 ? -13.137 -7.337 13.525 1.00 94.44 202 VAL A O 1
ATOM 1586 N N . ASP A 1 203 ? -14.829 -7.921 12.143 1.00 95.06 203 ASP A N 1
ATOM 1587 C CA . ASP A 1 203 ? -14.343 -9.263 11.852 1.00 95.06 203 ASP A CA 1
ATOM 1588 C C . ASP A 1 203 ? -13.576 -9.251 10.516 1.00 95.06 203 ASP A C 1
ATOM 1590 O O . ASP A 1 203 ? -13.962 -8.542 9.574 1.00 95.06 203 ASP A O 1
ATOM 1594 N N . HIS A 1 204 ? -12.502 -10.036 10.458 1.00 94.00 204 HIS A N 1
ATOM 1595 C CA . HIS A 1 204 ? -11.630 -10.277 9.308 1.00 94.00 204 HIS A CA 1
ATOM 1596 C C . HIS A 1 204 ? -11.400 -11.783 9.179 1.00 94.00 204 HIS A C 1
ATOM 1598 O O . HIS A 1 204 ? -11.165 -12.451 10.185 1.00 94.00 204 HIS A O 1
ATOM 1604 N N . GLU A 1 205 ? -11.488 -12.334 7.975 1.00 95.62 205 GLU A N 1
ATOM 1605 C CA . GLU A 1 205 ? -11.199 -13.751 7.745 1.00 95.62 205 GLU A CA 1
ATOM 1606 C C . GLU A 1 205 ? -9.742 -13.897 7.315 1.00 95.62 205 GLU A C 1
ATOM 1608 O O . GLU A 1 205 ? -9.291 -13.204 6.411 1.00 95.62 205 GLU A O 1
ATOM 1613 N N . LEU A 1 206 ? -9.006 -14.790 7.972 1.00 96.62 206 LEU A N 1
ATOM 1614 C CA . LEU A 1 206 ? -7.648 -15.151 7.582 1.00 96.62 206 LEU A CA 1
ATOM 1615 C C . LEU A 1 206 ? -7.633 -16.622 7.167 1.00 96.62 206 LEU A C 1
ATOM 1617 O O . LEU A 1 206 ? -8.211 -17.457 7.863 1.00 96.62 206 LEU A O 1
ATOM 1621 N N . THR A 1 207 ? -6.954 -16.948 6.070 1.00 97.50 207 THR A N 1
ATOM 1622 C CA . THR A 1 207 ? -6.888 -18.309 5.523 1.00 97.50 207 THR A CA 1
ATOM 1623 C C . THR A 1 207 ? -5.459 -18.850 5.481 1.00 97.50 207 THR A C 1
ATOM 1625 O O . THR A 1 207 ? -4.543 -18.242 4.932 1.00 97.50 207 THR A O 1
ATOM 1628 N N . TRP A 1 208 ? -5.270 -20.052 6.017 1.00 97.25 208 TRP A N 1
ATOM 1629 C CA . TRP A 1 208 ? -4.047 -20.835 5.896 1.00 97.25 208 TRP A CA 1
ATOM 1630 C C . TRP A 1 208 ? -4.009 -21.579 4.562 1.00 97.25 208 TRP A C 1
ATOM 1632 O O . TRP A 1 208 ? -4.797 -22.491 4.318 1.00 97.25 208 TRP A O 1
ATOM 1642 N N . LEU A 1 209 ? -3.053 -21.251 3.697 1.00 95.56 209 LEU A N 1
ATOM 1643 C CA . LEU A 1 209 ? -2.914 -21.869 2.375 1.00 95.56 209 LEU A CA 1
ATOM 1644 C C . LEU A 1 209 ? -2.046 -23.134 2.372 1.00 95.56 209 LEU A C 1
ATOM 1646 O O . LEU A 1 209 ? -1.850 -23.742 1.312 1.00 95.56 209 LEU A O 1
ATOM 1650 N N . GLY A 1 210 ? -1.499 -23.521 3.525 1.00 91.69 210 GLY A N 1
ATOM 1651 C CA . GLY A 1 210 ? -0.515 -24.590 3.618 1.00 91.69 210 GLY A CA 1
ATOM 1652 C C . GLY A 1 210 ? 0.854 -24.219 3.032 1.00 91.69 210 GLY A C 1
ATOM 1653 O O . GLY A 1 210 ? 1.027 -23.163 2.403 1.00 91.69 210 GLY A O 1
ATOM 1654 N N . PRO A 1 211 ? 1.838 -25.122 3.192 1.00 85.69 211 PRO A N 1
ATOM 1655 C CA . PRO A 1 211 ? 3.177 -24.917 2.666 1.00 85.69 211 PRO A CA 1
ATOM 1656 C C . PRO A 1 211 ? 3.153 -24.805 1.143 1.00 85.69 211 PRO A C 1
ATOM 1658 O O . PRO A 1 211 ? 2.331 -25.415 0.449 1.00 85.69 211 PRO A O 1
ATOM 1661 N N . LEU A 1 212 ? 4.100 -24.042 0.610 1.00 83.06 212 LEU A N 1
ATOM 1662 C CA . LEU A 1 212 ? 4.208 -23.829 -0.824 1.00 83.06 212 LEU A CA 1
ATOM 1663 C C . LEU A 1 212 ? 4.434 -25.142 -1.588 1.00 83.06 212 LEU A C 1
ATOM 1665 O O . LEU A 1 212 ? 5.259 -25.969 -1.185 1.00 83.06 212 LEU A O 1
ATOM 1669 N N . PRO A 1 213 ? 3.786 -25.317 -2.754 1.00 76.81 213 PRO A N 1
ATOM 1670 C CA . PRO A 1 213 ? 4.125 -26.418 -3.636 1.00 76.81 213 PRO A CA 1
ATOM 1671 C C . PRO A 1 213 ? 5.578 -26.262 -4.108 1.00 76.81 213 PRO A C 1
ATOM 1673 O O . PRO A 1 213 ? 6.020 -25.172 -4.492 1.00 76.81 213 PRO A O 1
ATOM 1676 N N . GLY A 1 214 ? 6.329 -27.364 -4.060 1.00 73.25 214 GLY A N 1
ATOM 1677 C CA . GLY A 1 214 ? 7.690 -27.426 -4.589 1.00 73.25 214 GLY A CA 1
ATOM 1678 C C . GLY A 1 214 ? 7.732 -27.300 -6.116 1.00 73.25 214 GLY A C 1
ATOM 1679 O O . GLY A 1 214 ? 6.701 -27.335 -6.790 1.00 73.25 214 GLY A O 1
ATOM 1680 N N . LEU A 1 215 ? 8.942 -27.188 -6.674 1.00 74.56 215 LEU A N 1
ATOM 1681 C CA . LEU A 1 215 ? 9.146 -27.181 -8.126 1.00 74.56 215 LEU A CA 1
ATOM 1682 C C . LEU A 1 215 ? 8.504 -28.421 -8.777 1.00 74.56 215 LEU A C 1
ATOM 1684 O O . LEU A 1 215 ? 8.688 -29.534 -8.268 1.00 74.56 215 LEU A O 1
ATOM 1688 N N . PRO A 1 216 ? 7.812 -28.273 -9.926 1.00 75.44 216 PRO A N 1
ATOM 1689 C CA . PRO A 1 216 ? 7.345 -29.418 -10.694 1.00 75.44 216 PRO A CA 1
ATOM 1690 C C . PRO A 1 216 ? 8.499 -30.384 -10.966 1.00 75.44 216 PRO A C 1
ATOM 1692 O O . PRO A 1 216 ? 9.596 -29.963 -11.338 1.00 75.44 216 PRO A O 1
ATOM 1695 N N . ALA A 1 217 ? 8.255 -31.689 -10.825 1.00 74.12 217 ALA A N 1
ATOM 1696 C CA . ALA A 1 217 ? 9.292 -32.708 -11.014 1.00 74.12 217 ALA A CA 1
ATOM 1697 C C . ALA A 1 217 ? 9.966 -32.636 -12.402 1.00 74.12 217 ALA A C 1
ATOM 1699 O O . ALA A 1 217 ? 11.133 -32.984 -12.548 1.00 74.12 217 ALA A O 1
ATOM 1700 N N . SER A 1 218 ? 9.253 -32.139 -13.418 1.00 74.38 218 SER A N 1
ATOM 1701 C CA . SER A 1 218 ? 9.787 -31.895 -14.763 1.00 74.38 218 SER A CA 1
ATOM 1702 C C . SER A 1 218 ? 10.851 -30.794 -14.814 1.00 74.38 218 SER A C 1
ATOM 1704 O O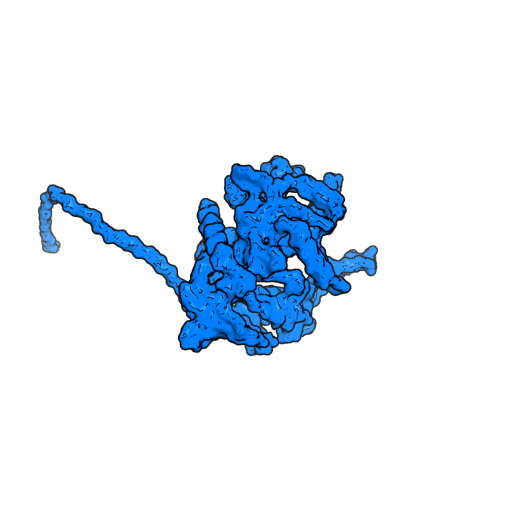 . SER A 1 218 ? 11.721 -30.832 -15.683 1.00 74.38 218 SER A O 1
ATOM 1706 N N . PHE A 1 219 ? 10.805 -29.827 -13.895 1.00 69.88 219 PHE A N 1
ATOM 1707 C CA . PHE A 1 219 ? 11.768 -28.728 -13.808 1.00 69.88 219 PHE A CA 1
ATOM 1708 C C . PHE A 1 219 ? 13.056 -29.161 -13.089 1.00 69.88 219 PHE A C 1
ATOM 1710 O O . PHE A 1 219 ? 14.151 -28.731 -13.447 1.00 69.88 219 PHE A O 1
ATOM 1717 N N . SER A 1 220 ? 12.953 -30.079 -12.121 1.00 64.12 220 SER A N 1
ATOM 1718 C CA . SER A 1 220 ? 14.098 -30.560 -11.335 1.00 64.12 220 SER A CA 1
ATOM 1719 C C . SER A 1 220 ? 14.955 -31.615 -12.051 1.00 64.12 220 SER A C 1
ATOM 1721 O O . SER A 1 220 ? 16.134 -31.761 -11.733 1.00 64.12 220 SER A O 1
ATOM 1723 N N . THR A 1 221 ? 14.431 -32.308 -13.072 1.00 61.34 221 THR A N 1
ATOM 1724 C CA . THR A 1 221 ? 15.135 -33.402 -13.778 1.00 61.34 221 THR A CA 1
ATOM 1725 C C . THR A 1 221 ? 16.303 -32.999 -14.694 1.00 61.34 221 THR A C 1
ATOM 1727 O O . THR A 1 221 ? 16.947 -33.877 -15.266 1.00 61.34 221 THR A O 1
ATOM 1730 N N . GLY A 1 222 ? 16.631 -31.711 -14.827 1.00 64.38 222 GLY A N 1
ATOM 1731 C CA . GLY A 1 222 ? 17.759 -31.244 -15.654 1.00 64.38 222 GLY A CA 1
ATOM 1732 C C . GLY A 1 222 ? 18.536 -30.055 -15.090 1.00 64.38 222 GLY A C 1
ATOM 1733 O O . GLY A 1 222 ? 19.520 -29.638 -15.694 1.00 64.38 222 GLY A O 1
ATOM 1734 N N . ASN A 1 223 ? 18.115 -29.515 -13.945 1.00 67.94 223 ASN A N 1
ATOM 1735 C CA . ASN A 1 223 ? 18.700 -28.317 -13.357 1.00 67.94 223 ASN A CA 1
ATOM 1736 C C . ASN A 1 223 ? 18.736 -28.439 -11.828 1.00 67.94 223 ASN A C 1
ATOM 1738 O O . ASN A 1 223 ? 18.008 -27.762 -11.110 1.00 67.94 223 ASN A O 1
ATOM 1742 N N . SER A 1 224 ? 19.586 -29.337 -11.318 1.00 67.94 224 SER A N 1
ATOM 1743 C CA . SER A 1 224 ? 19.720 -29.606 -9.877 1.00 67.94 224 SER A CA 1
ATOM 1744 C C . SER A 1 224 ? 20.249 -28.419 -9.058 1.00 67.94 224 SER A C 1
ATOM 1746 O O . SER A 1 224 ? 20.368 -28.536 -7.843 1.00 67.94 224 SER A O 1
ATOM 1748 N N . ALA A 1 225 ? 20.615 -27.316 -9.717 1.00 76.19 225 ALA A N 1
ATOM 1749 C CA . ALA A 1 225 ? 21.050 -26.070 -9.096 1.00 76.19 225 ALA A CA 1
ATOM 1750 C C . ALA A 1 225 ? 19.979 -24.963 -9.146 1.00 76.19 225 ALA A C 1
ATOM 1752 O O . ALA A 1 225 ? 20.207 -23.897 -8.585 1.00 76.19 225 ALA A O 1
ATOM 1753 N N . ALA A 1 226 ? 18.837 -25.185 -9.808 1.00 77.19 226 ALA A N 1
ATOM 1754 C CA . ALA A 1 226 ? 17.752 -24.211 -9.823 1.00 77.19 226 ALA A CA 1
ATOM 1755 C C . ALA A 1 226 ? 17.003 -24.201 -8.487 1.00 77.19 226 ALA A C 1
ATOM 1757 O O . ALA A 1 226 ? 16.562 -25.245 -8.001 1.00 77.19 226 ALA A O 1
ATOM 1758 N N . SER A 1 227 ? 16.812 -23.007 -7.941 1.00 79.12 227 SER A N 1
ATOM 1759 C CA . SER A 1 227 ? 15.879 -22.715 -6.857 1.00 79.12 227 SER A CA 1
ATOM 1760 C C . SER A 1 227 ? 14.661 -21.974 -7.407 1.00 79.12 227 SER A C 1
ATOM 1762 O O . SER A 1 227 ? 14.741 -21.275 -8.418 1.00 79.12 227 SER A O 1
ATOM 1764 N N . LEU A 1 228 ? 13.516 -22.158 -6.750 1.00 83.75 228 LEU A N 1
ATOM 1765 C CA . LEU A 1 228 ? 12.340 -21.327 -6.974 1.00 83.75 228 LEU A CA 1
ATOM 1766 C C . LEU A 1 228 ? 12.374 -20.200 -5.954 1.00 83.75 228 LEU A C 1
ATOM 1768 O O . LEU A 1 228 ? 12.436 -20.487 -4.762 1.00 83.75 228 LEU A O 1
ATOM 1772 N N . HIS A 1 229 ? 12.299 -18.968 -6.439 1.00 87.62 229 HIS A N 1
ATOM 1773 C CA . HIS A 1 229 ? 12.093 -17.795 -5.606 1.00 87.62 229 HIS A CA 1
ATOM 1774 C C . HIS A 1 229 ? 10.782 -17.138 -5.999 1.00 87.62 229 HIS A C 1
ATOM 1776 O O . HIS A 1 229 ? 10.448 -17.086 -7.186 1.00 87.62 229 HIS A O 1
ATOM 1782 N N . ARG A 1 230 ? 10.043 -16.661 -5.008 1.00 90.12 230 ARG A N 1
ATOM 1783 C CA . ARG A 1 230 ? 8.789 -15.936 -5.200 1.00 90.12 230 ARG A CA 1
ATOM 1784 C C . ARG A 1 230 ? 8.966 -14.513 -4.721 1.00 90.12 230 ARG A C 1
ATOM 1786 O O . ARG A 1 230 ? 9.583 -14.286 -3.686 1.00 90.12 230 ARG A O 1
ATOM 1793 N N . GLY A 1 231 ? 8.410 -13.585 -5.468 1.00 92.94 231 GLY A N 1
ATOM 1794 C CA . GLY A 1 231 ? 8.401 -12.195 -5.079 1.00 92.94 231 GLY A CA 1
ATOM 1795 C C . GLY A 1 231 ? 7.482 -11.392 -5.964 1.00 92.94 231 GLY A C 1
ATOM 1796 O O . GLY A 1 231 ? 6.843 -11.946 -6.863 1.00 92.94 231 GLY A O 1
ATOM 1797 N N . ASP A 1 232 ? 7.441 -10.106 -5.671 1.00 93.31 232 ASP A N 1
ATOM 1798 C CA . ASP A 1 232 ? 6.568 -9.144 -6.320 1.00 93.31 232 ASP A CA 1
ATOM 1799 C C . ASP A 1 232 ? 7.391 -7.975 -6.859 1.00 93.31 232 ASP A C 1
ATOM 1801 O O . ASP A 1 232 ? 8.311 -7.482 -6.202 1.00 93.31 232 ASP A O 1
ATOM 1805 N N . MET A 1 233 ? 7.093 -7.595 -8.096 1.00 93.25 233 MET A N 1
ATOM 1806 C CA . MET A 1 233 ? 7.769 -6.522 -8.816 1.00 93.25 233 MET A CA 1
ATOM 1807 C C . MET A 1 233 ? 6.986 -5.209 -8.773 1.00 93.25 233 MET A C 1
ATOM 1809 O O . MET A 1 233 ? 7.435 -4.230 -9.350 1.00 93.25 233 MET A O 1
ATOM 1813 N N . HIS A 1 234 ? 5.823 -5.165 -8.134 1.00 92.06 234 HIS A N 1
ATOM 1814 C CA . HIS A 1 234 ? 4.974 -3.988 -8.154 1.00 92.06 234 HIS A CA 1
ATOM 1815 C C . HIS A 1 234 ? 4.375 -3.760 -6.762 1.00 92.06 234 HIS A C 1
ATOM 1817 O O . HIS A 1 234 ? 3.266 -4.191 -6.459 1.00 92.06 234 HIS A O 1
ATOM 1823 N N . VAL A 1 235 ? 5.144 -3.107 -5.884 1.00 90.75 235 VAL A N 1
ATOM 1824 C CA . VAL A 1 235 ? 4.780 -2.898 -4.475 1.00 90.75 235 VAL A CA 1
ATOM 1825 C C . VAL A 1 235 ? 4.976 -1.447 -4.071 1.00 90.75 235 VAL A C 1
ATOM 1827 O O . VAL A 1 235 ? 6.101 -0.949 -4.022 1.00 90.75 235 VAL A O 1
ATOM 1830 N N . HIS A 1 236 ? 3.885 -0.798 -3.692 1.00 89.69 236 HIS A N 1
ATOM 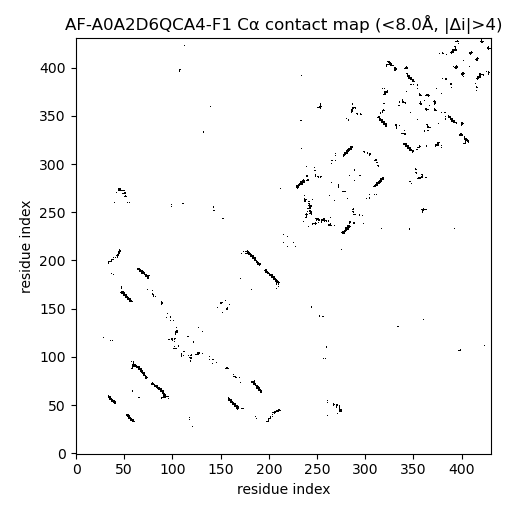1831 C CA . HIS A 1 236 ? 3.908 0.536 -3.107 1.00 89.69 236 HIS A CA 1
ATOM 1832 C C . HIS A 1 236 ? 4.068 0.467 -1.591 1.00 89.69 236 HIS A C 1
ATOM 1834 O O . HIS A 1 236 ? 3.636 -0.472 -0.913 1.00 89.69 236 HIS A O 1
ATOM 1840 N N . THR A 1 237 ? 4.719 1.481 -1.047 1.00 90.56 237 THR A N 1
ATOM 1841 C CA . THR A 1 237 ? 5.005 1.626 0.371 1.00 90.56 237 THR A CA 1
ATOM 1842 C C . THR A 1 237 ? 4.353 2.896 0.896 1.00 90.56 237 THR A C 1
ATOM 1844 O O . THR A 1 237 ? 3.777 3.701 0.169 1.00 90.56 237 THR A O 1
ATOM 1847 N N . CYS A 1 238 ? 4.484 3.144 2.192 1.00 87.56 238 CYS A N 1
ATOM 1848 C CA . CYS A 1 238 ? 4.068 4.406 2.786 1.00 87.56 238 CYS A CA 1
ATOM 1849 C C . CYS A 1 238 ? 4.721 5.652 2.150 1.00 87.56 238 CYS A C 1
ATOM 1851 O O . CYS A 1 238 ? 4.259 6.756 2.433 1.00 87.56 238 CYS A O 1
ATOM 1853 N N . HIS A 1 239 ? 5.782 5.510 1.343 1.00 87.88 239 HIS A N 1
ATOM 1854 C CA . HIS A 1 239 ? 6.435 6.634 0.675 1.00 87.88 239 HIS A CA 1
ATOM 1855 C C . HIS A 1 239 ? 5.700 7.110 -0.582 1.00 87.88 239 HIS A C 1
ATOM 1857 O O . HIS A 1 239 ? 5.843 8.275 -0.941 1.00 87.88 239 HIS A O 1
ATOM 1863 N N . GLY A 1 240 ? 4.936 6.243 -1.246 1.00 79.50 240 GLY A N 1
ATOM 1864 C CA . GLY A 1 240 ? 4.258 6.563 -2.502 1.00 79.50 240 GLY A CA 1
ATOM 1865 C C . GLY A 1 240 ? 2.773 6.242 -2.535 1.00 79.50 240 GLY A C 1
ATOM 1866 O O . GLY A 1 240 ? 2.162 6.487 -3.558 1.00 79.50 240 GLY A O 1
ATOM 1867 N N . GLU A 1 241 ? 2.202 5.699 -1.458 1.00 74.75 241 GLU A N 1
ATOM 1868 C CA . GLU A 1 241 ? 0.825 5.184 -1.450 1.00 74.75 241 GLU A CA 1
ATOM 1869 C C . GLU A 1 241 ? -0.208 6.188 -0.913 1.00 74.75 241 GLU A C 1
ATOM 1871 O O . GLU A 1 241 ? -1.397 6.096 -1.207 1.00 74.75 241 GLU A O 1
ATOM 1876 N N . SER A 1 242 ? 0.183 7.102 -0.018 1.00 74.75 242 SER A N 1
ATOM 1877 C CA . SER A 1 242 ? -0.778 8.015 0.616 1.00 74.75 242 SER A CA 1
ATOM 1878 C C . SER A 1 242 ? -0.133 9.224 1.276 1.00 74.75 242 SER A C 1
ATOM 1880 O O . SER A 1 242 ? 0.933 9.140 1.895 1.00 74.75 242 SER A O 1
ATOM 1882 N N . LEU A 1 243 ? -0.876 10.331 1.277 1.00 74.88 243 LEU A N 1
ATOM 1883 C CA . LEU A 1 243 ? -0.494 11.552 1.975 1.00 74.88 243 LEU A CA 1
ATOM 1884 C C . LEU A 1 243 ? -0.268 11.305 3.479 1.00 74.88 243 LEU A C 1
ATOM 1886 O O . LEU A 1 243 ? -1.089 10.683 4.162 1.00 74.88 243 LEU A O 1
ATOM 1890 N N . GLY A 1 244 ? 0.843 11.822 4.011 1.00 75.25 244 GLY A N 1
ATOM 1891 C CA . GLY A 1 244 ? 1.162 11.763 5.439 1.00 75.25 244 GLY A CA 1
ATOM 1892 C C . GLY A 1 244 ? 1.472 10.365 5.988 1.00 75.25 244 GLY A C 1
ATOM 1893 O O . GLY A 1 244 ? 1.436 10.184 7.205 1.00 75.25 244 GLY A O 1
ATOM 1894 N N . ALA A 1 245 ? 1.745 9.369 5.135 1.00 79.00 245 ALA A N 1
ATOM 1895 C CA . ALA A 1 245 ? 1.961 7.989 5.574 1.00 79.00 245 ALA A CA 1
ATOM 1896 C C . ALA A 1 245 ? 3.324 7.717 6.197 1.00 79.00 245 ALA A C 1
ATOM 1898 O O . ALA A 1 245 ? 3.378 7.142 7.288 1.00 79.00 245 ALA A O 1
ATOM 1899 N N . CYS A 1 246 ? 4.412 8.174 5.587 1.00 81.88 246 CYS A N 1
ATOM 1900 C CA . CYS A 1 246 ? 5.700 8.187 6.262 1.00 81.88 246 CYS A CA 1
ATOM 1901 C C . CYS A 1 246 ? 6.604 9.314 5.777 1.00 81.88 246 CYS A C 1
ATOM 1903 O O . CYS A 1 246 ? 6.473 9.849 4.680 1.00 81.88 246 CYS A O 1
ATOM 1905 N N . ALA A 1 247 ? 7.521 9.710 6.655 1.00 81.94 247 ALA A N 1
ATOM 1906 C CA . ALA A 1 247 ? 8.583 10.635 6.304 1.00 81.94 247 ALA A CA 1
ATOM 1907 C C . ALA A 1 247 ? 9.705 9.863 5.586 1.00 81.94 247 ALA A C 1
ATOM 1909 O O . ALA A 1 247 ? 9.957 8.717 5.952 1.00 81.94 247 ALA A O 1
ATOM 1910 N N . PRO A 1 248 ? 10.434 10.480 4.641 1.00 81.81 248 PRO A N 1
ATOM 1911 C CA . PRO A 1 248 ? 10.326 11.881 4.223 1.00 81.81 248 PRO A CA 1
ATOM 1912 C C . PRO A 1 248 ? 9.241 12.178 3.168 1.00 81.81 248 PRO A C 1
ATOM 1914 O O . PRO A 1 248 ? 8.925 13.347 2.981 1.00 81.81 248 PRO A O 1
ATOM 1917 N N . SER A 1 249 ? 8.648 11.168 2.530 1.00 80.75 249 SER A N 1
ATOM 1918 C CA . SER A 1 249 ? 7.798 11.298 1.326 1.00 80.75 249 SER A CA 1
ATOM 1919 C C . SER A 1 249 ? 6.312 11.576 1.612 1.00 80.75 249 SER A C 1
ATOM 1921 O O . SER A 1 249 ? 5.413 11.052 0.967 1.00 80.75 249 SER A O 1
ATOM 1923 N N . ALA A 1 250 ? 6.019 12.396 2.616 1.00 72.38 250 ALA A N 1
ATOM 1924 C CA . ALA A 1 250 ? 4.655 12.546 3.130 1.00 72.38 250 ALA A CA 1
ATOM 1925 C C . ALA A 1 250 ? 3.797 13.616 2.457 1.00 72.38 250 ALA A C 1
ATOM 1927 O O . ALA A 1 250 ? 2.657 13.820 2.874 1.00 72.38 250 ALA A O 1
ATOM 1928 N N . ASN A 1 251 ? 4.334 14.319 1.469 1.00 71.00 251 ASN A N 1
ATOM 1929 C CA . ASN A 1 251 ? 3.687 15.441 0.800 1.00 71.00 251 ASN A CA 1
ATOM 1930 C C . ASN A 1 251 ? 3.131 15.087 -0.586 1.00 71.00 251 ASN A C 1
ATOM 1932 O O . ASN A 1 251 ? 2.799 16.001 -1.333 1.00 71.00 251 ASN A O 1
ATOM 1936 N N . CYS A 1 252 ? 2.999 13.800 -0.923 1.00 77.56 252 CYS A N 1
ATOM 1937 C CA . CYS A 1 252 ? 2.392 13.406 -2.189 1.00 77.56 252 CYS A CA 1
ATOM 1938 C C . CYS A 1 252 ? 0.878 13.652 -2.172 1.00 77.56 252 CYS A C 1
ATOM 1940 O O . CYS A 1 252 ? 0.117 12.867 -1.612 1.00 77.56 252 CYS A O 1
ATOM 1942 N N . THR A 1 253 ? 0.452 14.771 -2.759 1.00 72.44 253 THR A N 1
ATOM 1943 C CA . THR A 1 253 ? -0.965 15.148 -2.918 1.00 72.44 253 THR A CA 1
ATOM 1944 C C . THR A 1 253 ? -1.597 14.578 -4.185 1.00 72.44 253 THR A C 1
ATOM 1946 O O . THR A 1 253 ? -2.822 14.603 -4.316 1.00 72.44 253 THR A O 1
ATOM 1949 N N . ALA A 1 254 ? -0.772 14.078 -5.114 1.00 68.19 254 ALA A N 1
ATOM 1950 C CA . ALA A 1 254 ? -1.219 13.240 -6.223 1.00 68.19 254 ALA A CA 1
ATOM 1951 C C . ALA A 1 254 ? -1.955 11.994 -5.709 1.00 68.19 254 ALA A C 1
ATOM 1953 O O . ALA A 1 254 ? -2.984 11.621 -6.271 1.00 68.19 254 ALA A O 1
ATOM 1954 N N . GLU A 1 255 ? -1.480 11.435 -4.594 1.00 72.25 255 GLU A N 1
ATOM 1955 C CA . GLU A 1 255 ? -2.165 10.367 -3.881 1.00 72.25 255 GLU A CA 1
ATOM 1956 C C . GLU A 1 255 ? -3.235 10.897 -2.931 1.00 72.25 255 GLU A C 1
ATOM 1958 O O . GLU A 1 255 ? -3.145 11.987 -2.355 1.00 72.25 255 GLU A O 1
ATOM 1963 N N . THR A 1 256 ? -4.286 10.099 -2.749 1.00 64.25 256 THR A N 1
ATOM 1964 C CA . THR A 1 256 ? -5.376 10.465 -1.842 1.00 64.25 256 THR A CA 1
ATOM 1965 C C . THR A 1 256 ? -4.966 10.331 -0.367 1.00 64.25 256 THR A C 1
ATOM 1967 O O . THR A 1 256 ? -3.861 9.921 -0.003 1.00 64.25 256 THR A O 1
ATOM 1970 N N . LEU A 1 257 ? -5.874 10.711 0.534 1.00 60.50 257 LEU A N 1
ATOM 1971 C CA . LEU A 1 257 ? -5.700 10.446 1.962 1.00 60.50 257 LEU A CA 1
ATOM 1972 C C . LEU A 1 257 ? -5.759 8.943 2.216 1.00 60.50 257 LEU A C 1
ATOM 1974 O O . LEU A 1 257 ? -6.5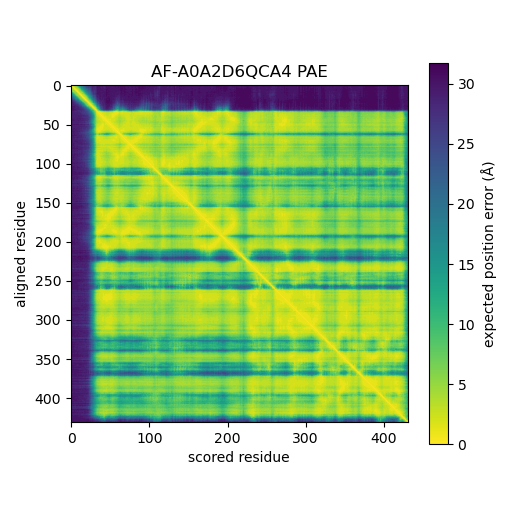88 8.279 1.608 1.00 60.50 257 LEU A O 1
ATOM 1978 N N . GLN A 1 258 ? -4.960 8.461 3.173 1.00 56.47 258 GLN A N 1
ATOM 1979 C CA . GLN A 1 258 ? -4.867 7.057 3.599 1.00 56.47 258 GLN A CA 1
ATOM 1980 C C . GLN A 1 258 ? -6.222 6.339 3.629 1.00 56.47 258 GLN A C 1
ATOM 1982 O O . GLN A 1 258 ? -6.935 6.374 4.633 1.00 56.47 258 GLN A O 1
ATOM 1987 N N . VAL A 1 259 ? -6.590 5.699 2.523 1.00 51.09 259 VAL A N 1
ATOM 1988 C CA . VAL A 1 259 ? -7.717 4.761 2.418 1.00 51.09 259 VAL A CA 1
ATOM 1989 C C . VAL A 1 259 ? -7.211 3.336 2.227 1.00 51.09 259 VAL A C 1
ATOM 1991 O O . VAL A 1 259 ? -7.931 2.383 2.546 1.00 51.09 259 VAL A O 1
ATOM 1994 N N . SER A 1 260 ? -5.976 3.188 1.753 1.00 57.06 260 SER A N 1
ATOM 1995 C CA . SER A 1 260 ? -5.206 1.956 1.702 1.00 57.06 260 SER A CA 1
ATOM 1996 C C . SER A 1 260 ? -4.308 1.848 2.936 1.00 57.06 260 SER A C 1
ATOM 1998 O O . SER A 1 260 ? -4.079 2.812 3.669 1.00 57.06 260 SER A O 1
ATOM 2000 N N . GLY A 1 261 ? -3.882 0.629 3.244 1.00 66.38 261 GLY A N 1
ATOM 2001 C CA . GLY A 1 261 ? -3.172 0.324 4.478 1.00 66.38 261 GLY A CA 1
ATOM 2002 C C . GLY A 1 261 ? -1.707 0.690 4.410 1.00 66.38 261 GLY A C 1
ATOM 2003 O O . GLY A 1 261 ? -0.918 -0.160 4.770 1.00 66.38 261 GLY A O 1
ATOM 2004 N N . SER A 1 262 ? -1.332 1.886 3.952 1.00 81.88 262 SER A N 1
ATOM 2005 C CA . SER A 1 262 ? 0.055 2.296 3.682 1.00 81.88 262 SER A CA 1
ATOM 2006 C C . SER A 1 262 ? 1.048 1.724 4.708 1.00 81.88 262 SER A C 1
ATOM 2008 O O . SER A 1 262 ? 0.924 1.971 5.913 1.00 81.88 262 SER A O 1
ATOM 2010 N N . PHE A 1 263 ? 2.017 0.938 4.237 1.00 89.12 263 PHE A N 1
ATOM 2011 C CA . PHE A 1 263 ? 2.916 0.150 5.084 1.00 89.12 263 PHE A CA 1
ATOM 2012 C C . PHE A 1 263 ? 4.373 0.570 4.898 1.00 89.12 263 PHE A C 1
ATOM 2014 O O . PHE A 1 263 ? 4.814 0.861 3.788 1.00 89.12 263 PHE A O 1
ATOM 2021 N N . THR A 1 264 ? 5.153 0.548 5.976 1.00 92.50 264 THR A N 1
ATOM 2022 C CA . THR A 1 264 ? 6.612 0.661 5.878 1.00 92.50 264 THR A CA 1
ATOM 2023 C C . THR A 1 264 ? 7.216 -0.600 5.263 1.00 92.50 264 THR A C 1
ATOM 2025 O O . THR A 1 264 ? 6.633 -1.687 5.324 1.00 92.50 264 THR A O 1
ATOM 2028 N N . LEU A 1 265 ? 8.439 -0.486 4.745 1.00 94.56 265 LEU A N 1
ATOM 2029 C CA . LEU A 1 265 ? 9.188 -1.616 4.192 1.00 94.56 265 LEU A CA 1
ATOM 2030 C C . LEU A 1 265 ? 9.336 -2.785 5.189 1.00 94.56 265 LEU A C 1
ATOM 2032 O O . LEU A 1 265 ? 9.186 -3.951 4.816 1.00 94.56 265 LEU A O 1
ATOM 2036 N N . ASP A 1 266 ? 9.569 -2.491 6.475 1.00 93.00 266 ASP A N 1
ATOM 2037 C CA . ASP A 1 266 ? 9.659 -3.512 7.534 1.00 93.00 266 ASP A CA 1
ATOM 2038 C C . ASP A 1 266 ? 8.313 -4.211 7.788 1.00 93.00 266 ASP A C 1
ATOM 2040 O O . ASP A 1 266 ? 8.272 -5.424 8.000 1.00 93.00 266 ASP A O 1
ATOM 2044 N N . GLN A 1 267 ? 7.196 -3.474 7.728 1.00 94.19 267 GLN A N 1
ATOM 2045 C CA . GLN A 1 267 ? 5.862 -4.072 7.830 1.00 94.19 267 GLN A CA 1
ATOM 2046 C C . GLN A 1 267 ? 5.597 -5.000 6.642 1.00 94.19 267 GLN A C 1
ATOM 2048 O O . GLN A 1 267 ? 5.272 -6.173 6.855 1.00 94.19 267 GLN A O 1
ATOM 2053 N N . LEU A 1 268 ? 5.830 -4.515 5.416 1.00 95.00 268 LEU A N 1
ATOM 2054 C CA . LEU A 1 268 ? 5.682 -5.298 4.188 1.00 95.00 268 LEU A CA 1
ATOM 2055 C C . LEU A 1 268 ? 6.547 -6.558 4.218 1.00 95.00 268 LEU A C 1
ATOM 2057 O O . LEU A 1 268 ? 6.045 -7.636 3.922 1.00 95.00 268 LEU A O 1
ATOM 2061 N N . LYS A 1 269 ? 7.806 -6.487 4.670 1.00 96.56 269 LYS A N 1
ATOM 2062 C CA . LYS A 1 269 ? 8.669 -7.676 4.791 1.00 96.56 269 LYS A CA 1
ATOM 2063 C C . LYS A 1 269 ? 7.987 -8.796 5.574 1.00 96.56 269 LYS A C 1
ATOM 2065 O O . LYS A 1 269 ? 7.943 -9.928 5.101 1.00 96.56 269 LYS A O 1
ATOM 2070 N N . THR A 1 270 ? 7.431 -8.494 6.749 1.00 96.94 270 THR A N 1
ATOM 2071 C CA . THR A 1 270 ? 6.771 -9.528 7.567 1.00 96.94 270 THR A CA 1
ATOM 2072 C C . THR A 1 270 ? 5.519 -10.098 6.900 1.00 96.94 270 THR A C 1
ATOM 2074 O O . THR A 1 270 ? 5.243 -11.288 7.038 1.00 96.94 270 THR A O 1
ATOM 2077 N N . GLN A 1 271 ? 4.791 -9.278 6.139 1.00 95.69 271 GLN A N 1
ATOM 2078 C CA . GLN A 1 271 ? 3.607 -9.706 5.397 1.00 95.69 271 GLN A CA 1
ATOM 2079 C C . GLN A 1 271 ? 3.980 -10.626 4.226 1.00 95.69 271 GLN A C 1
ATOM 2081 O O . GLN A 1 271 ? 3.434 -11.717 4.086 1.00 95.69 271 GLN A O 1
ATOM 2086 N N . TYR A 1 272 ? 4.986 -10.241 3.442 1.00 96.00 272 TYR A N 1
ATOM 2087 C CA . TYR A 1 272 ? 5.504 -11.035 2.329 1.00 96.00 272 TYR A CA 1
ATOM 2088 C C . TYR A 1 272 ? 6.117 -12.358 2.792 1.00 96.00 272 TYR A C 1
ATOM 2090 O O . TYR A 1 272 ? 5.870 -13.402 2.187 1.00 96.00 272 TYR A O 1
ATOM 2098 N N . GLN A 1 273 ? 6.847 -12.354 3.909 1.00 95.75 273 GLN A N 1
ATOM 2099 C CA . GLN A 1 273 ? 7.346 -13.587 4.520 1.00 95.75 273 GLN A CA 1
ATOM 2100 C C . GLN A 1 273 ? 6.201 -14.505 4.957 1.00 95.75 273 GLN A C 1
ATOM 2102 O O . GLN A 1 273 ? 6.270 -15.708 4.720 1.00 95.75 273 GLN A O 1
ATOM 2107 N N . ALA A 1 274 ? 5.123 -13.960 5.527 1.00 96.00 274 ALA A N 1
ATOM 2108 C CA . ALA A 1 274 ? 3.949 -14.751 5.886 1.00 96.00 274 ALA A CA 1
ATOM 2109 C C . ALA A 1 274 ? 3.228 -15.339 4.669 1.00 96.00 274 ALA A C 1
ATOM 2111 O O . ALA A 1 274 ? 2.678 -16.432 4.769 1.00 96.00 274 ALA A O 1
ATOM 2112 N N . LEU A 1 275 ? 3.291 -14.682 3.509 1.00 94.62 275 LEU A N 1
ATOM 2113 C CA . LEU A 1 275 ? 2.832 -15.210 2.219 1.00 94.62 275 LEU A CA 1
ATOM 2114 C C . LEU A 1 275 ? 3.805 -16.229 1.594 1.00 94.62 275 LEU A C 1
ATOM 2116 O O . LEU A 1 275 ? 3.509 -16.790 0.538 1.00 94.62 275 LEU A O 1
ATOM 2120 N N . GLY A 1 276 ? 4.951 -16.502 2.224 1.00 93.38 276 GLY A N 1
ATOM 2121 C CA . GLY A 1 276 ? 5.979 -17.402 1.698 1.00 93.38 276 GLY A CA 1
ATOM 2122 C C . GLY A 1 276 ? 6.763 -16.813 0.521 1.00 93.38 276 GLY A C 1
ATOM 2123 O O . GLY A 1 276 ? 7.204 -17.556 -0.360 1.00 93.38 276 GLY A O 1
ATOM 2124 N N . MET A 1 277 ? 6.889 -15.487 0.460 1.00 94.56 277 MET A N 1
ATOM 2125 C CA . MET A 1 277 ? 7.697 -14.790 -0.539 1.00 94.56 277 MET A CA 1
ATOM 2126 C C . MET A 1 277 ? 9.113 -14.517 -0.024 1.00 94.56 277 MET A C 1
ATOM 2128 O O . MET A 1 277 ? 9.337 -14.299 1.166 1.00 94.56 277 MET A O 1
ATOM 2132 N N . ASP A 1 278 ? 10.066 -14.507 -0.951 1.00 94.94 278 ASP A N 1
ATOM 2133 C CA . ASP A 1 278 ? 11.493 -14.333 -0.688 1.00 94.94 278 ASP A CA 1
ATOM 2134 C C . ASP A 1 278 ? 11.966 -12.893 -0.940 1.00 94.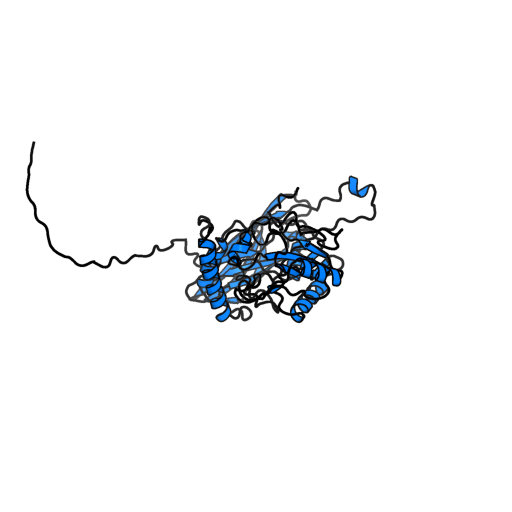94 278 ASP A C 1
ATOM 2136 O O . ASP A 1 278 ? 13.029 -12.498 -0.456 1.00 94.94 278 ASP A O 1
ATOM 2140 N N . TRP A 1 279 ? 11.227 -12.120 -1.742 1.00 96.44 279 TRP A N 1
ATOM 2141 C CA . TRP A 1 279 ? 11.615 -10.762 -2.110 1.00 96.44 279 TRP A CA 1
ATOM 2142 C C . TRP A 1 279 ? 10.444 -9.899 -2.587 1.00 96.44 279 TRP A C 1
ATOM 2144 O O . TRP A 1 279 ? 9.406 -10.422 -2.984 1.00 96.44 279 TRP A O 1
ATOM 2154 N N . TYR A 1 280 ? 10.632 -8.581 -2.586 1.00 96.31 280 TYR A N 1
ATOM 2155 C CA . TYR A 1 280 ? 9.824 -7.645 -3.374 1.00 96.31 280 TYR A CA 1
ATOM 2156 C C . TYR A 1 280 ? 10.673 -6.466 -3.872 1.00 96.31 280 TYR A C 1
ATOM 2158 O O . TYR A 1 280 ? 11.779 -6.226 -3.369 1.00 96.31 280 TYR A O 1
ATOM 2166 N N . THR A 1 281 ? 10.155 -5.715 -4.842 1.00 94.94 281 THR A N 1
ATOM 2167 C CA . THR A 1 281 ? 10.681 -4.395 -5.218 1.00 94.94 281 THR A CA 1
ATOM 2168 C C . THR A 1 281 ? 9.779 -3.289 -4.680 1.00 94.94 281 THR A C 1
ATOM 2170 O O . THR A 1 281 ? 8.582 -3.308 -4.936 1.00 94.94 281 THR A O 1
ATOM 2173 N N . ALA A 1 282 ? 10.337 -2.333 -3.942 1.00 93.56 282 ALA A N 1
ATOM 2174 C CA . ALA A 1 282 ? 9.633 -1.117 -3.557 1.00 93.56 282 ALA A CA 1
ATOM 2175 C C . ALA A 1 282 ? 9.565 -0.205 -4.782 1.00 93.56 282 ALA A C 1
ATOM 2177 O O . ALA A 1 282 ? 10.600 0.293 -5.214 1.00 93.56 282 ALA A O 1
ATOM 2178 N N . THR A 1 283 ? 8.383 -0.040 -5.360 1.00 93.06 283 THR A N 1
ATOM 2179 C CA . THR A 1 283 ? 8.127 0.687 -6.610 1.00 93.06 283 THR A CA 1
ATOM 2180 C C . THR A 1 283 ? 7.131 1.808 -6.370 1.00 93.06 283 THR A C 1
ATOM 2182 O O . THR A 1 283 ? 6.111 1.905 -7.041 1.00 93.06 283 THR A O 1
ATOM 2185 N N . ASP A 1 284 ? 7.426 2.654 -5.388 1.00 90.62 284 ASP A N 1
ATOM 2186 C CA . ASP A 1 284 ? 6.658 3.873 -5.154 1.00 90.62 284 ASP A CA 1
ATOM 2187 C C . ASP A 1 284 ? 6.628 4.752 -6.413 1.00 90.62 284 ASP A C 1
ATOM 2189 O O . ASP A 1 284 ? 7.582 4.765 -7.202 1.00 90.62 284 ASP A O 1
ATOM 2193 N N . HIS A 1 285 ? 5.533 5.490 -6.596 1.00 88.81 285 HIS A N 1
ATOM 2194 C CA . HIS A 1 285 ? 5.344 6.329 -7.770 1.00 88.81 285 HIS A CA 1
ATOM 2195 C C . HIS A 1 285 ? 6.409 7.431 -7.866 1.00 88.81 285 HIS A C 1
ATOM 2197 O O . HIS A 1 285 ? 6.725 8.120 -6.889 1.00 88.81 285 HIS A O 1
ATOM 2203 N N . SER A 1 286 ? 6.941 7.651 -9.068 1.00 89.69 286 SER A N 1
ATOM 2204 C CA . SER A 1 286 ? 8.026 8.605 -9.327 1.00 89.69 286 SER A CA 1
ATOM 2205 C C . SER A 1 286 ? 7.692 10.039 -8.938 1.00 89.69 286 SER A C 1
ATOM 2207 O O . SER A 1 286 ? 8.584 10.791 -8.539 1.00 89.69 286 SER A O 1
ATOM 2209 N N . TYR A 1 287 ? 6.413 10.394 -9.030 1.00 86.44 287 TYR A N 1
ATOM 2210 C CA . TYR A 1 287 ? 5.886 11.711 -8.703 1.00 86.44 287 TYR A CA 1
ATOM 2211 C C . TYR A 1 287 ? 5.715 11.926 -7.190 1.00 86.44 287 TYR A C 1
ATOM 2213 O O . TYR A 1 287 ? 5.649 13.062 -6.744 1.00 86.44 287 TYR A O 1
ATOM 2221 N N . CYS A 1 288 ? 5.734 10.862 -6.379 1.00 87.19 288 CYS A N 1
ATOM 2222 C CA . CYS A 1 288 ? 5.741 10.952 -4.914 1.00 87.19 288 CYS A CA 1
ATOM 2223 C C . CYS A 1 288 ? 7.147 10.943 -4.301 1.00 87.19 288 CYS A C 1
ATOM 2225 O O . CYS A 1 288 ? 7.315 11.219 -3.112 1.00 87.19 288 CYS A O 1
ATOM 2227 N N . ILE A 1 289 ? 8.173 10.628 -5.093 1.00 89.06 289 ILE A N 1
ATOM 2228 C CA . ILE A 1 289 ? 9.569 10.677 -4.664 1.00 89.06 289 ILE A CA 1
ATOM 2229 C C . ILE A 1 289 ? 10.164 11.964 -5.219 1.00 89.06 289 ILE A C 1
ATOM 2231 O O . ILE A 1 289 ? 10.559 12.019 -6.382 1.00 89.06 289 ILE A O 1
ATOM 2235 N N . ASN A 1 290 ? 10.264 13.008 -4.399 1.00 84.62 290 ASN A N 1
ATOM 2236 C CA . ASN A 1 290 ? 10.524 14.375 -4.862 1.00 84.62 290 ASN A CA 1
ATOM 2237 C C . ASN A 1 290 ? 12.003 14.723 -5.027 1.00 84.62 290 ASN A C 1
ATOM 2239 O O . ASN A 1 290 ? 12.364 15.694 -5.702 1.00 84.62 290 ASN A O 1
ATOM 2243 N N . SER A 1 291 ? 12.896 13.938 -4.429 1.00 89.94 291 SER A N 1
ATOM 2244 C CA . SER A 1 291 ? 14.323 14.240 -4.440 1.00 89.94 291 SER A CA 1
ATOM 2245 C C . SER A 1 291 ? 15.197 12.995 -4.409 1.00 89.94 291 SER A C 1
ATOM 2247 O O . SER A 1 291 ? 14.812 11.941 -3.907 1.00 89.94 291 SER A O 1
ATOM 2249 N N . ASP A 1 292 ? 16.438 13.140 -4.879 1.00 93.06 292 ASP A N 1
ATOM 2250 C CA . ASP A 1 292 ? 17.458 12.098 -4.723 1.00 93.06 292 ASP A CA 1
ATOM 2251 C C . ASP A 1 292 ? 17.688 11.768 -3.242 1.00 93.06 292 ASP A C 1
ATOM 2253 O O . ASP A 1 292 ? 18.032 10.642 -2.897 1.00 93.06 292 ASP A O 1
ATOM 2257 N N . SER A 1 293 ? 17.498 12.745 -2.347 1.00 93.62 293 SER A N 1
ATOM 2258 C CA . SER A 1 293 ? 17.613 12.524 -0.906 1.00 93.62 293 SER A CA 1
ATOM 2259 C C . SER A 1 293 ? 16.534 11.575 -0.392 1.00 93.62 293 SER A C 1
ATOM 2261 O O . SER A 1 293 ? 16.857 10.705 0.408 1.00 93.62 293 SER A O 1
ATOM 2263 N N . GLU A 1 294 ? 15.285 11.727 -0.833 1.00 91.69 294 GLU A N 1
ATOM 2264 C CA . GLU A 1 294 ? 14.189 10.822 -0.463 1.00 91.69 294 GLU A CA 1
ATOM 2265 C C . GLU A 1 294 ? 14.425 9.422 -1.016 1.00 91.69 294 GLU A C 1
ATOM 2267 O O . GLU A 1 294 ? 14.398 8.454 -0.261 1.00 91.69 294 GLU A O 1
ATOM 2272 N N . TYR A 1 295 ? 14.789 9.319 -2.296 1.00 93.88 295 TYR A N 1
ATOM 2273 C CA . TYR A 1 295 ? 15.120 8.035 -2.910 1.00 93.88 295 TYR A CA 1
ATOM 2274 C C . TYR A 1 295 ? 16.264 7.310 -2.180 1.00 93.88 295 TYR A C 1
ATOM 2276 O O . TYR A 1 295 ? 16.210 6.102 -1.951 1.00 93.88 295 TYR A O 1
ATOM 2284 N N . ASN A 1 296 ? 17.295 8.046 -1.752 1.00 95.25 296 ASN A N 1
ATOM 2285 C CA . ASN A 1 296 ? 18.398 7.483 -0.974 1.00 95.25 296 ASN A CA 1
ATOM 2286 C C . ASN A 1 296 ? 17.964 7.002 0.420 1.00 95.25 296 ASN A C 1
ATOM 2288 O O . ASN A 1 296 ? 18.562 6.057 0.936 1.00 95.25 296 ASN A O 1
ATOM 2292 N N . VAL A 1 297 ? 16.953 7.628 1.035 1.00 94.38 297 VAL A N 1
ATOM 2293 C CA . VAL A 1 297 ? 16.368 7.146 2.297 1.00 94.38 297 VAL A CA 1
ATOM 2294 C C . VAL A 1 297 ? 15.652 5.818 2.061 1.00 94.38 297 VAL A C 1
ATOM 2296 O O . VAL A 1 297 ? 15.992 4.846 2.729 1.00 94.38 297 VAL A O 1
ATOM 2299 N N . ILE A 1 298 ? 14.783 5.737 1.050 1.00 93.81 298 ILE A N 1
ATOM 2300 C CA . ILE A 1 298 ? 14.075 4.498 0.673 1.00 93.81 298 ILE A CA 1
ATOM 2301 C C . ILE A 1 298 ? 15.079 3.377 0.358 1.00 93.81 298 ILE A C 1
ATOM 2303 O O . ILE A 1 298 ? 14.966 2.261 0.861 1.00 93.81 298 ILE A O 1
ATOM 2307 N N . THR A 1 299 ? 16.135 3.691 -0.400 1.00 95.94 299 THR A N 1
ATOM 2308 C CA . THR A 1 299 ? 17.231 2.755 -0.708 1.00 95.94 299 THR A CA 1
ATOM 2309 C C . THR A 1 299 ? 17.928 2.252 0.561 1.00 95.94 299 THR A C 1
ATOM 2311 O O . THR A 1 299 ? 18.237 1.064 0.683 1.00 95.94 299 THR A O 1
ATOM 2314 N N . ALA A 1 300 ? 18.189 3.138 1.525 1.00 96.50 300 ALA A N 1
ATOM 2315 C CA . ALA A 1 300 ? 18.815 2.764 2.789 1.00 96.50 300 ALA A CA 1
ATOM 2316 C C . ALA A 1 300 ? 17.899 1.883 3.651 1.00 96.50 300 ALA A C 1
ATOM 2318 O O . ALA A 1 300 ? 18.382 0.940 4.279 1.00 96.50 300 ALA A O 1
ATOM 2319 N N . GLU A 1 301 ? 16.595 2.153 3.663 1.00 96.06 301 GLU A N 1
ATOM 2320 C CA . GLU A 1 301 ? 15.605 1.334 4.364 1.00 96.06 301 GLU A CA 1
ATOM 2321 C C . GLU A 1 301 ? 15.464 -0.057 3.731 1.00 96.06 301 GLU A C 1
ATOM 2323 O O . GLU A 1 301 ? 15.540 -1.060 4.445 1.00 96.06 301 GLU A O 1
ATOM 2328 N N . ALA A 1 302 ? 15.382 -0.141 2.399 1.00 96.38 302 ALA A N 1
ATOM 2329 C CA . ALA A 1 302 ? 15.370 -1.401 1.651 1.00 96.38 302 ALA A CA 1
ATOM 2330 C C . ALA A 1 302 ? 16.620 -2.252 1.943 1.00 96.38 302 ALA A C 1
ATOM 2332 O O . ALA A 1 302 ? 16.534 -3.457 2.210 1.00 96.38 302 ALA A O 1
ATOM 2333 N N . ALA A 1 303 ? 17.797 -1.621 1.970 1.00 97.06 303 ALA A N 1
ATOM 2334 C CA . ALA A 1 303 ? 19.042 -2.289 2.334 1.00 97.06 303 ALA A CA 1
ATOM 2335 C C . ALA A 1 303 ? 19.054 -2.759 3.800 1.00 97.06 303 ALA A C 1
ATOM 2337 O O . ALA A 1 303 ? 19.614 -3.814 4.094 1.00 97.06 303 ALA A O 1
ATOM 2338 N N . ALA A 1 304 ? 18.439 -2.006 4.718 1.00 97.38 304 ALA A N 1
ATOM 2339 C CA . ALA A 1 304 ? 18.392 -2.342 6.141 1.00 97.38 304 ALA A CA 1
ATOM 2340 C C . ALA A 1 304 ? 17.515 -3.565 6.445 1.00 97.38 304 ALA A C 1
ATOM 2342 O O . ALA A 1 304 ? 17.805 -4.297 7.393 1.00 97.38 304 ALA A O 1
ATOM 2343 N N . ILE A 1 305 ? 16.468 -3.798 5.650 1.00 96.06 305 ILE A N 1
ATOM 2344 C CA . ILE A 1 305 ? 15.584 -4.962 5.810 1.00 96.06 305 ILE A CA 1
ATOM 2345 C C . ILE A 1 305 ? 16.017 -6.175 4.977 1.00 96.06 305 ILE A C 1
ATOM 2347 O O . ILE A 1 305 ? 15.488 -7.269 5.180 1.00 96.06 305 ILE A O 1
ATOM 2351 N N . THR A 1 306 ? 16.973 -6.005 4.062 1.00 97.31 306 THR A N 1
ATOM 2352 C CA . THR A 1 306 ? 17.520 -7.093 3.245 1.00 97.31 306 THR A CA 1
ATOM 2353 C C . THR A 1 306 ? 18.508 -7.931 4.051 1.00 97.31 306 THR A C 1
ATOM 2355 O O . THR A 1 306 ? 19.476 -7.422 4.617 1.00 97.31 306 THR A O 1
ATOM 2358 N N . ASP A 1 307 ? 18.296 -9.243 4.080 1.00 96.00 307 ASP A N 1
ATOM 2359 C CA . ASP A 1 307 ? 19.164 -10.199 4.761 1.00 96.00 307 ASP A CA 1
ATOM 2360 C C . ASP A 1 307 ? 19.185 -11.559 4.038 1.00 96.00 307 ASP A C 1
ATOM 2362 O O . ASP A 1 307 ? 18.753 -11.694 2.896 1.00 96.00 307 ASP A O 1
ATOM 2366 N N . SER A 1 308 ? 19.734 -12.597 4.675 1.00 94.12 308 SER A N 1
ATOM 2367 C CA . SER A 1 308 ? 19.829 -13.934 4.072 1.00 94.12 308 SER A CA 1
ATOM 2368 C C . SER A 1 308 ? 18.486 -14.641 3.851 1.00 94.12 308 SER A C 1
ATOM 2370 O O . SER A 1 308 ? 18.465 -15.690 3.215 1.00 94.12 308 SER A O 1
ATOM 2372 N N . SER A 1 309 ? 17.403 -14.132 4.437 1.00 91.19 309 SER A N 1
ATOM 2373 C CA . SER A 1 309 ? 16.052 -14.697 4.386 1.00 91.19 309 SER A CA 1
ATOM 2374 C C . SER A 1 309 ? 15.074 -13.876 3.549 1.00 91.19 309 SER A C 1
ATOM 2376 O O . SER A 1 309 ? 13.983 -14.365 3.275 1.00 91.19 309 SER A O 1
ATOM 2378 N N . PHE A 1 310 ? 15.429 -12.643 3.179 1.00 96.81 310 PHE A N 1
ATOM 2379 C CA . PHE A 1 310 ? 14.543 -11.758 2.434 1.00 96.81 310 PHE A CA 1
ATOM 2380 C C . PHE A 1 310 ? 15.317 -10.683 1.670 1.00 96.81 310 PHE A C 1
ATOM 2382 O O . PHE A 1 310 ? 16.258 -10.103 2.216 1.00 96.81 310 PHE A O 1
ATOM 2389 N N . VAL A 1 311 ? 14.893 -10.368 0.445 1.00 97.44 311 VAL A N 1
ATOM 2390 C CA . VAL A 1 311 ? 15.486 -9.293 -0.367 1.00 97.44 311 VAL A CA 1
ATOM 2391 C C . VAL A 1 311 ? 14.459 -8.205 -0.661 1.00 97.44 311 VAL A C 1
ATOM 2393 O O . VAL A 1 311 ? 13.399 -8.472 -1.211 1.00 97.44 311 VAL A O 1
ATOM 2396 N N . CYS A 1 312 ? 14.799 -6.962 -0.340 1.00 97.12 312 CYS A N 1
ATOM 2397 C CA . CYS A 1 312 ? 14.061 -5.787 -0.784 1.00 97.12 312 CYS A CA 1
ATOM 2398 C C . CYS A 1 312 ? 14.918 -5.011 -1.781 1.00 97.12 312 CYS A C 1
ATOM 2400 O O . CYS A 1 312 ? 16.071 -4.683 -1.493 1.00 97.12 312 CYS A O 1
ATOM 2402 N N . ILE A 1 313 ? 14.353 -4.697 -2.942 1.00 94.75 313 ILE A N 1
ATOM 2403 C CA . ILE A 1 313 ? 15.015 -3.904 -3.982 1.00 94.75 313 ILE A CA 1
ATOM 2404 C C . ILE A 1 313 ? 14.325 -2.544 -4.029 1.00 94.75 313 ILE A C 1
ATOM 2406 O O . ILE A 1 313 ? 13.110 -2.484 -4.160 1.00 94.75 313 ILE A O 1
ATOM 2410 N N . SER A 1 314 ? 15.075 -1.457 -3.876 1.00 93.44 314 SER A N 1
ATOM 2411 C CA . SER A 1 314 ? 14.538 -0.109 -4.070 1.00 93.44 314 SER A CA 1
ATOM 2412 C C . SER A 1 314 ? 14.497 0.211 -5.559 1.00 93.44 314 SER A C 1
ATOM 2414 O O . SER A 1 314 ? 15.555 0.279 -6.184 1.00 93.44 314 SER A O 1
ATOM 2416 N N . ASP A 1 315 ? 13.301 0.421 -6.086 1.00 95.06 315 ASP A N 1
ATOM 2417 C CA . ASP A 1 315 ? 13.019 0.766 -7.473 1.00 95.06 315 ASP A CA 1
ATOM 2418 C C . ASP A 1 315 ? 11.990 1.915 -7.497 1.00 95.06 315 ASP A C 1
ATOM 2420 O O . ASP A 1 315 ? 11.751 2.571 -6.481 1.00 95.06 315 ASP A O 1
ATOM 2424 N N . ILE A 1 316 ? 11.437 2.234 -8.666 1.00 94.06 316 ILE A N 1
ATOM 2425 C CA . ILE A 1 316 ? 10.416 3.279 -8.830 1.00 94.06 316 ILE A CA 1
ATOM 2426 C C . ILE A 1 316 ? 9.397 2.801 -9.859 1.00 94.06 316 ILE A C 1
ATOM 2428 O O . ILE A 1 316 ? 9.789 2.227 -10.877 1.00 94.06 316 ILE A O 1
ATOM 2432 N N . GLU A 1 317 ? 8.115 3.079 -9.641 1.00 93.12 317 GLU A N 1
ATOM 2433 C CA . GLU A 1 317 ? 7.149 3.074 -10.736 1.00 93.12 317 GLU A CA 1
ATOM 2434 C C . GLU A 1 317 ? 7.137 4.450 -11.413 1.00 93.12 317 GLU A C 1
ATOM 2436 O O . GLU A 1 317 ? 6.769 5.460 -10.818 1.00 93.12 317 GLU A O 1
ATOM 2441 N N . LEU A 1 318 ? 7.599 4.507 -12.659 1.00 92.25 318 LEU A N 1
ATOM 2442 C CA . LEU A 1 318 ? 7.661 5.734 -13.442 1.00 92.25 318 LEU A CA 1
ATOM 2443 C C . LEU A 1 318 ? 6.353 5.987 -14.178 1.00 92.25 318 LEU A C 1
ATOM 2445 O O . LEU A 1 318 ? 5.970 5.185 -15.032 1.00 92.25 318 LEU A O 1
ATOM 2449 N N . SER A 1 319 ? 5.777 7.167 -13.966 1.00 88.94 319 SER A N 1
ATOM 2450 C CA . SER A 1 319 ? 4.778 7.725 -14.877 1.00 88.94 319 SER A CA 1
ATOM 2451 C C . SER A 1 319 ? 5.469 8.349 -16.087 1.00 88.94 319 SER A C 1
ATOM 2453 O O . SER A 1 319 ? 6.463 9.073 -15.961 1.00 88.94 319 SER A O 1
ATOM 2455 N N . SER A 1 320 ? 4.972 8.023 -17.274 1.00 89.31 320 SER A N 1
ATOM 2456 C CA . SER A 1 320 ? 5.574 8.416 -18.548 1.00 89.31 320 SER A CA 1
ATOM 2457 C C . SER A 1 320 ? 4.516 8.832 -19.552 1.00 89.31 320 SER A C 1
ATOM 2459 O O . SER A 1 320 ? 3.40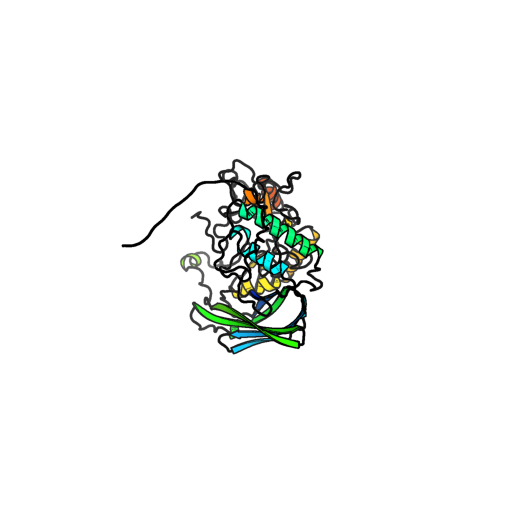8 8.302 -19.537 1.00 89.31 320 SER A O 1
ATOM 2461 N N . ASP A 1 321 ? 4.909 9.685 -20.489 1.00 88.88 321 ASP A N 1
ATOM 2462 C CA . ASP A 1 321 ? 4.103 9.976 -21.666 1.00 88.88 321 ASP A CA 1
ATOM 2463 C C . ASP A 1 321 ? 4.080 8.802 -22.640 1.00 88.88 321 ASP A C 1
ATOM 2465 O O . ASP A 1 321 ? 5.101 8.156 -22.927 1.00 88.88 321 ASP A O 1
ATOM 2469 N N . GLU A 1 322 ? 2.908 8.587 -23.226 1.00 87.75 322 GLU A N 1
ATOM 2470 C CA . GLU A 1 322 ? 2.720 7.756 -24.403 1.00 87.75 322 GLU A CA 1
ATOM 2471 C C . GLU A 1 322 ? 3.464 8.337 -25.618 1.00 87.75 322 GLU A C 1
ATOM 2473 O O . GLU A 1 322 ? 3.215 9.453 -26.073 1.00 87.75 322 GLU A O 1
ATOM 2478 N N . GLU A 1 323 ? 4.352 7.539 -26.210 1.00 87.25 323 GLU A N 1
ATOM 2479 C CA . GLU A 1 323 ? 5.081 7.876 -27.429 1.00 87.25 323 GLU A CA 1
ATOM 2480 C C . GLU A 1 323 ? 4.764 6.921 -28.579 1.00 87.25 323 GLU A C 1
ATOM 2482 O O . GLU A 1 323 ? 5.275 5.802 -28.644 1.00 87.25 323 GLU A O 1
ATOM 2487 N N . GLY A 1 324 ? 4.048 7.426 -29.580 1.00 86.62 324 GLY A N 1
ATOM 2488 C CA . GLY A 1 324 ? 3.791 6.698 -30.817 1.00 86.62 324 GLY A CA 1
ATOM 2489 C C . GLY A 1 324 ? 2.342 6.797 -31.271 1.00 86.62 324 GLY A C 1
ATOM 2490 O O . GLY A 1 324 ? 1.566 7.588 -30.735 1.00 86.62 324 GLY A O 1
ATOM 2491 N N . PRO A 1 325 ? 1.963 6.026 -32.304 1.00 85.88 325 PRO A N 1
ATOM 2492 C CA . PRO A 1 325 ? 0.565 5.818 -32.641 1.00 85.88 325 PRO A CA 1
ATOM 2493 C C . PRO A 1 325 ? -0.135 5.063 -31.507 1.00 85.88 325 PRO A C 1
ATOM 2495 O O . PRO A 1 325 ? 0.249 3.937 -31.195 1.00 85.88 325 PRO A O 1
ATOM 2498 N N . GLN A 1 326 ? -1.167 5.679 -30.939 1.00 84.50 326 GLN A N 1
ATOM 2499 C CA . GLN A 1 326 ? -2.013 5.081 -29.911 1.00 84.50 326 GLN A CA 1
ATOM 2500 C C . GLN A 1 326 ? -3.212 4.367 -30.548 1.00 84.50 326 GLN A C 1
ATOM 2502 O O . GLN A 1 326 ? -3.848 4.900 -31.464 1.00 84.50 326 GLN A O 1
ATOM 2507 N N . ASP A 1 327 ? -3.525 3.173 -30.050 1.00 78.38 327 ASP A N 1
ATOM 2508 C CA . ASP A 1 327 ? -4.655 2.346 -30.480 1.00 78.38 327 ASP A CA 1
ATOM 2509 C C . ASP A 1 327 ? -5.666 2.172 -29.330 1.00 78.38 327 ASP A C 1
ATOM 2511 O O . ASP A 1 327 ? -5.942 1.052 -28.902 1.00 78.38 327 ASP A O 1
ATOM 2515 N N . GLY A 1 328 ? -6.256 3.266 -28.845 1.00 76.25 328 GLY A N 1
ATOM 2516 C CA . GLY A 1 328 ? -7.199 3.200 -27.730 1.00 76.25 328 GLY A CA 1
ATOM 2517 C C . GLY A 1 328 ? -7.399 4.530 -27.023 1.00 76.25 328 GLY A C 1
ATOM 2518 O O . GLY A 1 328 ? -7.114 5.588 -27.583 1.00 76.25 328 GLY A O 1
ATOM 2519 N N . SER A 1 329 ? -7.991 4.440 -25.839 1.00 74.38 329 SER A N 1
ATOM 2520 C CA . SER A 1 329 ? -8.130 5.497 -24.843 1.00 74.38 329 SER A CA 1
ATOM 2521 C C . SER A 1 329 ? -8.619 4.835 -23.562 1.00 74.38 329 SER A C 1
ATOM 2523 O O . SER A 1 329 ? -9.450 3.916 -23.620 1.00 74.38 329 SER A O 1
ATOM 2525 N N . ASP A 1 330 ? -8.155 5.325 -22.423 1.00 74.12 330 ASP A N 1
ATOM 2526 C CA . ASP A 1 330 ? -8.487 4.773 -21.117 1.00 74.12 330 ASP A CA 1
ATOM 2527 C C . ASP A 1 330 ? -9.015 5.843 -20.146 1.00 74.12 330 ASP A C 1
ATOM 2529 O O . ASP A 1 330 ? -9.206 7.013 -20.497 1.00 74.12 330 ASP A O 1
ATOM 2533 N N . ALA A 1 331 ? -9.343 5.444 -18.915 1.00 69.69 331 ALA A N 1
ATOM 2534 C CA . ALA A 1 331 ? -9.830 6.389 -17.913 1.00 69.69 331 ALA A CA 1
ATOM 2535 C C . ALA A 1 331 ? -8.759 7.419 -17.502 1.00 69.69 331 ALA A C 1
ATOM 2537 O O . ALA A 1 331 ? -9.116 8.518 -17.069 1.00 69.69 331 ALA A O 1
ATOM 2538 N N . GLY A 1 332 ? -7.475 7.095 -17.677 1.00 71.38 332 GLY A N 1
ATOM 2539 C CA . GLY A 1 332 ? -6.333 7.968 -17.421 1.00 71.38 332 GLY A CA 1
ATOM 2540 C C . GLY A 1 332 ? -6.347 9.191 -18.328 1.00 71.38 332 GLY A C 1
ATOM 2541 O O . GLY A 1 332 ? -6.180 10.302 -17.833 1.00 71.38 332 GLY A O 1
ATOM 2542 N N . ASP A 1 333 ? -6.694 9.033 -19.609 1.00 72.00 333 ASP A N 1
ATOM 2543 C CA . ASP A 1 333 ? -6.858 10.170 -20.529 1.00 72.00 333 ASP A CA 1
ATOM 2544 C C . ASP A 1 333 ? -7.897 11.175 -20.009 1.00 72.00 333 ASP A C 1
ATOM 2546 O O . ASP A 1 333 ? -7.693 12.389 -20.045 1.00 72.00 333 ASP A O 1
ATOM 2550 N N . ALA A 1 334 ? -9.030 10.681 -19.501 1.00 68.75 334 ALA A N 1
ATOM 2551 C CA . ALA A 1 334 ? -10.085 11.532 -18.962 1.00 68.75 334 ALA A CA 1
ATOM 2552 C C . ALA A 1 334 ? -9.668 12.205 -17.642 1.00 68.75 334 ALA A C 1
ATOM 2554 O O . ALA A 1 334 ? -10.011 13.372 -17.418 1.00 68.75 334 ALA A O 1
ATOM 2555 N N . ILE A 1 335 ? -8.921 11.495 -16.787 1.00 71.00 335 ILE A N 1
ATOM 2556 C CA . ILE A 1 335 ? -8.355 12.017 -15.532 1.00 71.00 335 ILE A CA 1
ATOM 2557 C C . ILE A 1 335 ? -7.326 13.110 -15.826 1.00 71.00 335 ILE A C 1
ATOM 2559 O O . ILE A 1 335 ? -7.390 14.185 -15.231 1.00 71.00 335 ILE A O 1
ATOM 2563 N N . CYS A 1 336 ? -6.469 12.892 -16.820 1.00 72.12 336 CYS A N 1
ATOM 2564 C CA . CYS A 1 336 ? -5.543 13.884 -17.349 1.00 72.12 336 CYS A CA 1
ATOM 2565 C C . CYS A 1 336 ? -6.235 14.927 -18.240 1.00 72.12 336 CYS A C 1
ATOM 2567 O O . CYS A 1 336 ? -5.571 15.640 -18.977 1.00 72.12 336 CYS A O 1
ATOM 2569 N N . LEU A 1 337 ? -7.568 15.059 -18.206 1.00 70.44 337 LEU A N 1
ATOM 2570 C CA . LEU A 1 337 ? -8.329 16.072 -18.953 1.00 70.44 337 LEU A CA 1
ATOM 2571 C C . LEU A 1 337 ? -8.019 16.107 -20.462 1.00 70.44 337 LEU A C 1
ATOM 2573 O O . LEU A 1 337 ? -8.163 17.153 -21.104 1.00 70.44 337 LEU A O 1
ATOM 2577 N N . PHE A 1 338 ? -7.612 14.971 -21.028 1.00 68.81 338 PHE A N 1
ATOM 2578 C CA . PHE A 1 338 ? -7.119 14.809 -22.394 1.00 68.81 338 PHE A CA 1
ATOM 2579 C C . PHE A 1 338 ? -5.909 15.702 -22.730 1.00 68.81 338 PHE A C 1
ATOM 2581 O O . PHE A 1 338 ? -5.672 15.996 -23.904 1.00 68.81 338 PHE A O 1
ATOM 2588 N N . THR A 1 339 ? -5.167 16.180 -21.723 1.00 64.44 339 THR A N 1
ATOM 2589 C CA . THR A 1 339 ? -3.896 16.900 -21.915 1.00 64.44 339 THR A CA 1
ATOM 2590 C C . THR A 1 339 ? -2.754 15.936 -22.190 1.00 64.44 339 THR A C 1
ATOM 2592 O O . THR A 1 339 ? -1.837 16.300 -22.916 1.00 64.44 339 THR A O 1
ATOM 2595 N N . THR A 1 340 ? -2.852 14.721 -21.644 1.00 72.06 340 THR A N 1
ATOM 2596 C CA . THR A 1 340 ? -1.789 13.712 -21.611 1.00 72.06 340 THR A CA 1
ATOM 2597 C C . THR A 1 340 ? -2.398 12.327 -21.723 1.00 72.06 340 THR A C 1
ATOM 2599 O O . THR A 1 340 ? -3.460 12.088 -21.147 1.00 72.06 340 THR A O 1
ATOM 2602 N N . SER A 1 341 ? -1.694 11.426 -22.398 1.00 81.56 341 SER A N 1
ATOM 2603 C CA . SER A 1 341 ? -1.914 9.985 -22.285 1.00 81.56 341 SER A CA 1
ATOM 2604 C C . SER A 1 341 ? -0.704 9.415 -21.561 1.00 81.56 341 SER A C 1
ATOM 2606 O O . SER A 1 341 ? 0.405 9.472 -22.095 1.00 81.56 341 SER A O 1
ATOM 2608 N N . ALA A 1 342 ? -0.909 8.946 -20.333 1.00 83.69 342 ALA A N 1
ATOM 2609 C CA . ALA A 1 342 ? 0.160 8.513 -19.442 1.00 83.69 342 ALA A CA 1
ATOM 2610 C C . ALA A 1 342 ? 0.129 6.994 -19.238 1.00 83.69 342 ALA A C 1
ATOM 2612 O O . ALA A 1 342 ? -0.943 6.402 -19.150 1.00 83.69 342 ALA A O 1
ATOM 2613 N N . ASN A 1 343 ? 1.304 6.382 -19.103 1.00 86.88 343 ASN A N 1
ATOM 2614 C CA . ASN A 1 343 ? 1.467 4.984 -18.706 1.00 86.88 343 ASN A CA 1
ATOM 2615 C C . ASN A 1 343 ? 2.414 4.846 -17.520 1.00 86.88 343 ASN A C 1
ATOM 2617 O O . ASN A 1 343 ? 3.212 5.744 -17.232 1.00 86.88 343 ASN A O 1
ATOM 2621 N N . HIS A 1 344 ? 2.348 3.687 -16.865 1.00 89.00 344 HIS A N 1
ATOM 2622 C CA . HIS A 1 344 ? 3.268 3.320 -15.800 1.00 89.00 344 HIS A CA 1
ATOM 2623 C C . HIS A 1 344 ? 4.244 2.207 -16.204 1.00 89.00 344 HIS A C 1
ATOM 2625 O O . HIS A 1 344 ? 3.924 1.281 -16.965 1.00 89.00 344 HIS A O 1
ATOM 2631 N N . MET A 1 345 ? 5.465 2.292 -15.672 1.00 92.62 345 MET A N 1
ATOM 2632 C CA . MET A 1 345 ? 6.484 1.256 -15.819 1.00 92.62 345 MET A CA 1
ATOM 2633 C C . MET A 1 345 ? 7.341 1.093 -14.567 1.00 92.62 345 MET A C 1
ATOM 2635 O O . MET A 1 345 ? 7.818 2.069 -13.994 1.00 92.62 345 MET A O 1
ATOM 2639 N N . GLY A 1 346 ? 7.650 -0.148 -14.217 1.00 95.06 346 GLY A N 1
ATOM 2640 C CA . GLY A 1 346 ? 8.660 -0.468 -13.222 1.00 95.06 346 GLY A CA 1
ATOM 2641 C C . GLY A 1 346 ? 10.058 -0.149 -13.741 1.00 95.06 346 GLY A C 1
ATOM 2642 O O . GLY A 1 346 ? 10.510 -0.693 -14.755 1.00 95.06 346 GLY A O 1
ATOM 2643 N N . ALA A 1 347 ? 10.763 0.736 -13.045 1.00 96.19 347 ALA A N 1
ATOM 2644 C CA . ALA A 1 347 ? 12.158 1.077 -13.274 1.00 96.19 347 ALA A CA 1
ATOM 2645 C C . ALA A 1 347 ? 13.055 0.245 -12.355 1.00 96.19 347 ALA A C 1
ATOM 2647 O O . ALA A 1 347 ? 13.512 0.727 -11.321 1.00 96.19 347 ALA A O 1
ATOM 2648 N N . HIS A 1 348 ? 13.315 -1.007 -12.739 1.00 96.00 348 HIS A N 1
ATOM 2649 C CA . HIS A 1 348 ? 13.992 -1.945 -11.849 1.00 96.00 348 HIS A CA 1
ATOM 2650 C C . HIS A 1 348 ? 15.511 -1.945 -11.946 1.00 96.00 348 HIS A C 1
ATOM 2652 O O . HIS A 1 348 ? 16.085 -1.778 -13.025 1.00 96.00 348 HIS A O 1
ATOM 2658 N N . GLY A 1 349 ? 16.175 -2.231 -10.827 1.00 93.38 349 GLY A N 1
ATOM 2659 C CA . GLY A 1 349 ? 17.629 -2.323 -10.737 1.00 93.38 349 GLY A CA 1
ATOM 2660 C C . GLY A 1 349 ? 18.325 -0.992 -11.021 1.00 93.38 349 GLY A C 1
ATOM 2661 O O . GLY A 1 349 ? 19.450 -0.986 -11.525 1.00 93.38 349 GLY A O 1
ATOM 2662 N N . ILE A 1 350 ? 17.649 0.126 -10.757 1.00 95.44 350 ILE A N 1
ATOM 2663 C CA . ILE A 1 350 ? 18.200 1.469 -10.937 1.00 95.44 350 ILE A CA 1
ATOM 2664 C C . ILE A 1 350 ? 19.099 1.851 -9.754 1.00 95.44 350 ILE A C 1
ATOM 2666 O O . ILE A 1 350 ? 18.972 1.361 -8.635 1.00 95.44 350 ILE A O 1
ATOM 2670 N N . THR A 1 351 ? 20.053 2.741 -10.007 1.00 92.38 351 THR A N 1
ATOM 2671 C CA . THR A 1 351 ? 21.059 3.181 -9.019 1.00 92.38 351 THR A CA 1
ATOM 2672 C C . THR A 1 351 ? 20.837 4.604 -8.521 1.00 92.38 351 THR A C 1
ATOM 2674 O O . THR A 1 351 ? 21.465 5.033 -7.556 1.00 92.38 351 THR A O 1
ATOM 2677 N N . SER A 1 352 ? 19.960 5.347 -9.187 1.00 93.94 352 SER A N 1
ATOM 2678 C CA . SER A 1 352 ? 19.583 6.710 -8.844 1.00 93.94 352 SER A CA 1
ATOM 2679 C C . SER A 1 352 ? 18.138 6.952 -9.239 1.00 93.94 352 SER A C 1
ATOM 2681 O O . SER A 1 352 ? 17.676 6.386 -10.234 1.00 93.94 352 SER A O 1
ATOM 2683 N N . ARG A 1 353 ? 17.479 7.856 -8.508 1.00 93.50 353 ARG A N 1
ATOM 2684 C CA . ARG A 1 353 ? 16.131 8.332 -8.811 1.00 93.50 353 ARG A CA 1
ATOM 2685 C C . ARG A 1 353 ? 15.998 8.671 -10.294 1.00 93.50 353 ARG A C 1
ATOM 2687 O O . ARG A 1 353 ? 16.841 9.367 -10.864 1.00 93.50 353 ARG A O 1
ATOM 2694 N N . VAL A 1 354 ? 14.914 8.201 -10.897 1.00 92.06 354 VAL A N 1
ATOM 2695 C CA . VAL A 1 354 ? 14.475 8.644 -12.216 1.00 92.06 354 VAL A CA 1
ATOM 2696 C C . VAL A 1 354 ? 13.262 9.540 -12.002 1.00 92.06 354 VAL A C 1
ATOM 2698 O O . VAL A 1 354 ? 12.338 9.179 -11.281 1.00 92.06 354 VAL A O 1
ATOM 2701 N N . TYR A 1 355 ? 13.325 10.746 -12.555 1.00 86.50 355 TYR A N 1
ATOM 2702 C CA . TYR A 1 355 ? 12.262 11.734 -12.427 1.00 86.50 355 TYR A CA 1
ATOM 2703 C C . TYR A 1 355 ? 11.087 11.390 -13.348 1.00 86.50 355 TYR A C 1
ATOM 2705 O O . TYR A 1 355 ? 11.305 11.081 -14.522 1.00 86.50 355 TYR A O 1
ATOM 2713 N N . GLY A 1 356 ? 9.871 11.526 -12.829 1.00 83.38 356 GLY A N 1
ATOM 2714 C CA . GLY A 1 356 ? 8.638 11.512 -13.607 1.00 83.38 356 GLY A CA 1
ATOM 2715 C C . GLY A 1 356 ? 7.522 12.154 -12.795 1.00 83.38 356 GLY A C 1
ATOM 2716 O O . GLY A 1 356 ? 7.240 11.676 -11.697 1.00 83.38 356 GLY A O 1
ATOM 2717 N N . GLY A 1 357 ? 6.930 13.228 -13.317 1.00 82.94 357 GLY A N 1
ATOM 2718 C CA . GLY A 1 357 ? 5.788 13.891 -12.696 1.00 82.94 357 GLY A CA 1
ATOM 2719 C C . GLY A 1 357 ? 6.108 14.819 -11.516 1.00 82.94 357 GLY A C 1
ATOM 2720 O O . GLY A 1 357 ? 7.253 15.220 -11.301 1.00 82.94 357 GLY A O 1
ATOM 2721 N N . ASP A 1 358 ? 5.075 15.197 -10.766 1.00 79.94 358 ASP A N 1
ATOM 2722 C CA . ASP A 1 358 ? 5.114 16.140 -9.636 1.00 79.94 358 ASP A CA 1
ATOM 2723 C C . ASP A 1 358 ? 4.257 15.638 -8.457 1.00 79.94 358 ASP A C 1
ATOM 2725 O O . ASP A 1 358 ? 3.275 14.929 -8.648 1.00 79.94 358 ASP A O 1
ATOM 2729 N N . ASP A 1 359 ? 4.598 16.000 -7.224 1.00 71.88 359 ASP A N 1
ATOM 2730 C CA . ASP A 1 359 ? 3.829 15.576 -6.042 1.00 71.88 359 ASP A CA 1
ATOM 2731 C C . ASP A 1 359 ? 2.506 16.330 -5.873 1.00 71.88 359 ASP A C 1
ATOM 2733 O O . ASP A 1 359 ? 1.663 15.968 -5.037 1.00 71.88 359 ASP A O 1
ATOM 2737 N N . GLY A 1 360 ? 2.321 17.381 -6.668 1.00 69.12 360 GLY A N 1
ATOM 2738 C CA . GLY A 1 360 ? 1.083 18.094 -6.840 1.00 69.12 360 GLY A CA 1
ATOM 2739 C C . GLY A 1 360 ? -0.027 17.204 -7.378 1.00 69.12 360 GLY A C 1
ATOM 2740 O O . GLY A 1 360 ? 0.158 16.152 -7.985 1.00 69.12 360 GLY A O 1
ATOM 2741 N N . LEU A 1 361 ? -1.244 17.665 -7.159 1.00 65.38 361 LEU A N 1
ATOM 2742 C CA . LEU A 1 361 ? -2.428 16.990 -7.637 1.00 65.38 361 LEU A CA 1
ATOM 2743 C C . LEU A 1 361 ? -2.414 16.779 -9.167 1.00 65.38 361 LEU A C 1
ATOM 2745 O O . LEU A 1 361 ? -2.244 17.743 -9.914 1.00 65.38 361 LEU A O 1
ATOM 2749 N N . LEU A 1 362 ? -2.687 15.543 -9.611 1.00 69.06 362 LEU A N 1
ATOM 2750 C CA . LEU A 1 362 ? -2.536 15.089 -11.005 1.00 69.06 362 LEU A CA 1
ATOM 2751 C C . LEU A 1 362 ? -1.101 15.202 -11.528 1.00 69.06 362 LEU A C 1
ATOM 2753 O O . LEU A 1 362 ? -0.901 15.303 -12.734 1.00 69.06 362 LEU A O 1
ATOM 2757 N N . GLY A 1 363 ? -0.090 15.192 -10.665 1.00 70.50 363 GLY A N 1
ATOM 2758 C CA . GLY A 1 363 ? 1.292 15.278 -11.116 1.00 70.50 363 GLY A CA 1
ATOM 2759 C C . GLY A 1 363 ? 1.801 14.021 -11.827 1.00 70.50 363 GLY A C 1
ATOM 2760 O O . GLY A 1 363 ? 2.932 14.013 -12.287 1.00 70.50 363 GLY A O 1
ATOM 2761 N N . PHE A 1 364 ? 0.959 13.000 -12.006 1.00 75.69 364 PHE A N 1
ATOM 2762 C CA . PHE A 1 364 ? 1.132 11.919 -12.983 1.00 75.69 364 PHE A CA 1
ATOM 2763 C C . PHE A 1 364 ? 0.613 12.261 -14.395 1.00 75.69 364 PHE A C 1
ATOM 2765 O O . PHE A 1 364 ? 0.614 11.397 -15.265 1.00 75.69 364 PHE A O 1
ATOM 2772 N N . CYS A 1 365 ? 0.144 13.490 -14.626 1.00 77.56 365 CYS A N 1
ATOM 2773 C CA . CYS A 1 365 ? -0.264 14.038 -15.919 1.00 77.56 365 CYS A CA 1
ATOM 2774 C C . CYS A 1 365 ? 0.593 15.266 -16.264 1.00 77.56 365 CYS A C 1
ATOM 2776 O O . CYS A 1 365 ? 1.073 15.971 -15.371 1.00 77.56 365 CYS A O 1
ATOM 2778 N N . ASP A 1 366 ? 0.667 15.625 -17.545 1.00 71.44 366 ASP A N 1
ATOM 2779 C CA . ASP A 1 366 ? 1.109 16.958 -17.936 1.00 71.44 366 ASP A CA 1
ATOM 2780 C C . ASP A 1 366 ? 0.050 18.003 -17.588 1.00 71.44 366 ASP A C 1
ATOM 2782 O O . ASP A 1 366 ? -1.153 17.884 -17.873 1.00 71.44 366 ASP A O 1
ATOM 2786 N N . GLY A 1 367 ? 0.513 19.091 -16.981 1.00 60.16 367 GLY A N 1
ATOM 2787 C CA . GLY A 1 367 ? -0.330 20.236 -16.689 1.00 60.16 367 GLY A CA 1
ATOM 2788 C C . GLY A 1 367 ? -0.764 20.960 -17.967 1.00 60.16 367 GLY A C 1
ATOM 2789 O O . GLY A 1 367 ? -0.084 20.964 -18.986 1.00 60.16 367 GLY A O 1
ATOM 2790 N N . LEU A 1 368 ? -1.855 21.730 -17.887 1.00 56.62 368 LEU A N 1
ATOM 2791 C CA . LEU A 1 368 ? -2.344 22.572 -18.999 1.00 56.62 368 LEU A CA 1
ATOM 2792 C C . LEU A 1 368 ? -1.292 23.540 -19.592 1.00 56.62 368 LEU A C 1
ATOM 2794 O O . LEU A 1 368 ? -1.499 24.079 -20.681 1.00 56.62 368 LEU A O 1
ATOM 2798 N N . PHE A 1 369 ? -0.197 23.808 -18.870 1.00 59.19 369 PHE A N 1
ATOM 2799 C CA . PHE A 1 369 ? 0.871 24.732 -19.265 1.00 59.19 369 PHE A CA 1
ATOM 2800 C C . PHE A 1 369 ? 2.291 24.179 -19.048 1.00 59.19 369 PHE A C 1
ATOM 2802 O O . PHE A 1 369 ? 3.246 24.957 -19.120 1.00 59.19 369 PHE A O 1
ATOM 2809 N N . GLY A 1 370 ? 2.446 22.887 -18.757 1.00 62.84 370 GLY A N 1
ATOM 2810 C CA . GLY A 1 370 ? 3.740 22.281 -18.444 1.00 62.84 370 GLY A CA 1
ATOM 2811 C C . GLY A 1 370 ? 3.778 20.813 -18.840 1.00 62.84 370 GLY A C 1
ATOM 2812 O O . GLY A 1 370 ? 2.765 20.143 -18.741 1.00 62.84 370 GLY A O 1
ATOM 2813 N N . ASP A 1 371 ? 4.949 20.375 -19.280 1.00 71.81 371 ASP A N 1
ATOM 2814 C CA . ASP A 1 371 ? 5.283 19.001 -19.658 1.00 71.81 371 ASP A CA 1
ATOM 2815 C C . ASP A 1 371 ? 6.158 18.451 -18.519 1.00 71.81 371 ASP A C 1
ATOM 2817 O O . ASP A 1 371 ? 7.271 18.947 -18.288 1.00 71.81 371 ASP A O 1
ATOM 2821 N N . ALA A 1 372 ? 5.559 17.601 -17.686 1.00 76.81 372 ALA A N 1
ATOM 2822 C CA . ALA A 1 372 ? 6.132 17.076 -16.447 1.00 76.81 372 ALA A CA 1
ATOM 2823 C C . ALA A 1 372 ? 6.553 15.608 -16.591 1.00 76.81 372 ALA A C 1
ATOM 2825 O O . ALA A 1 372 ? 7.383 15.122 -15.810 1.00 76.81 372 ALA A O 1
ATOM 2826 N N . LEU A 1 373 ? 6.001 14.902 -17.576 1.00 86.31 373 LEU A N 1
ATOM 2827 C CA . LEU A 1 373 ? 6.349 13.527 -17.877 1.00 86.31 373 LEU A CA 1
ATOM 2828 C C . LEU A 1 373 ? 7.431 13.472 -18.956 1.00 86.31 373 LEU A C 1
ATOM 2830 O O . LEU A 1 373 ? 7.598 14.350 -19.784 1.00 86.31 373 LEU A O 1
ATOM 2834 N N . ASN A 1 374 ? 8.237 12.417 -18.932 1.00 89.81 374 ASN A N 1
ATOM 2835 C CA . ASN A 1 374 ? 9.090 12.114 -20.076 1.00 89.81 374 ASN A CA 1
ATOM 2836 C C . ASN A 1 374 ? 8.415 11.021 -20.901 1.00 89.81 374 ASN A C 1
ATOM 2838 O O . ASN A 1 374 ? 7.811 10.104 -20.342 1.00 89.81 374 ASN A O 1
ATOM 2842 N N . GLY A 1 375 ? 8.621 11.054 -22.215 1.00 90.50 375 GLY A N 1
ATOM 2843 C CA . GLY A 1 375 ? 8.232 9.962 -23.101 1.00 90.50 375 GLY A CA 1
ATOM 2844 C C . GLY A 1 375 ? 8.808 8.613 -22.663 1.00 90.50 375 GLY A C 1
ATOM 2845 O O . GLY A 1 375 ? 9.975 8.516 -22.249 1.00 90.50 375 GLY A O 1
ATOM 2846 N N . PHE A 1 376 ? 8.011 7.545 -22.770 1.00 91.62 376 PHE A N 1
ATOM 2847 C CA . PHE A 1 376 ? 8.415 6.229 -22.274 1.00 91.62 376 PHE A CA 1
ATOM 2848 C C . PHE A 1 376 ? 9.723 5.709 -22.897 1.00 91.62 376 PHE A C 1
ATOM 2850 O O . PHE A 1 376 ? 10.471 4.987 -22.236 1.00 91.62 376 PHE A O 1
ATOM 2857 N N . LYS A 1 377 ? 10.078 6.079 -24.138 1.00 93.31 377 LYS A N 1
ATOM 2858 C CA . LYS A 1 377 ? 11.337 5.655 -24.784 1.00 93.31 377 LYS A CA 1
ATOM 2859 C C . LYS A 1 377 ? 12.538 6.316 -24.121 1.00 93.31 377 LYS A C 1
ATOM 2861 O O . LYS A 1 377 ? 13.580 5.672 -23.971 1.00 93.31 377 LYS A O 1
ATOM 2866 N N . GLN A 1 378 ? 12.409 7.576 -23.704 1.00 93.75 378 GLN A N 1
ATOM 2867 C CA . GLN A 1 378 ? 13.443 8.269 -22.935 1.00 93.75 378 GLN A CA 1
ATOM 2868 C C . GLN A 1 378 ? 13.612 7.642 -21.547 1.00 93.75 378 GLN A C 1
ATOM 2870 O O . GLN A 1 378 ? 14.749 7.422 -21.114 1.00 93.75 378 GLN A O 1
ATOM 2875 N N . ASN A 1 379 ? 12.513 7.302 -20.871 1.00 94.50 379 ASN A N 1
ATOM 2876 C CA . ASN A 1 379 ? 12.558 6.631 -19.570 1.00 94.50 379 ASN A CA 1
ATOM 2877 C C . ASN A 1 379 ? 13.209 5.246 -19.671 1.00 94.50 379 ASN A C 1
ATOM 2879 O O . ASN A 1 379 ? 14.164 4.962 -18.945 1.00 94.50 379 ASN A O 1
ATOM 2883 N N . ILE A 1 380 ? 12.820 4.438 -20.660 1.00 95.44 380 ILE A N 1
ATOM 2884 C CA . ILE A 1 380 ? 13.470 3.159 -20.983 1.00 95.44 380 ILE A CA 1
ATOM 2885 C C . ILE A 1 380 ? 14.976 3.343 -21.206 1.00 95.44 380 ILE A C 1
ATOM 2887 O O . ILE A 1 380 ? 15.782 2.615 -20.622 1.00 95.44 380 ILE A O 1
ATOM 2891 N N . ALA A 1 381 ? 15.381 4.317 -22.027 1.00 95.12 381 ALA A N 1
ATOM 2892 C CA . ALA A 1 381 ? 16.794 4.580 -22.292 1.00 95.12 381 ALA A CA 1
ATOM 2893 C C . ALA A 1 381 ? 17.557 4.960 -21.011 1.00 95.12 381 ALA A C 1
ATOM 2895 O O . ALA A 1 381 ? 18.686 4.509 -20.812 1.00 95.12 381 ALA A O 1
ATOM 2896 N N . THR A 1 382 ? 16.929 5.741 -20.131 1.00 95.81 382 THR A N 1
ATOM 2897 C CA . THR A 1 382 ? 17.494 6.175 -18.847 1.00 95.81 382 THR A CA 1
ATOM 2898 C C . THR A 1 382 ? 17.684 4.998 -17.892 1.00 95.81 382 THR A C 1
ATOM 2900 O O . THR A 1 382 ? 18.774 4.831 -17.345 1.00 95.81 382 THR A O 1
ATOM 2903 N N . ILE A 1 383 ? 16.680 4.130 -17.751 1.00 96.25 383 ILE A N 1
ATOM 2904 C CA . ILE A 1 383 ? 16.757 2.907 -16.935 1.00 96.25 383 ILE A CA 1
ATOM 2905 C C . ILE A 1 383 ? 17.876 1.997 -17.451 1.00 96.25 383 ILE A C 1
ATOM 2907 O O . ILE A 1 383 ? 18.758 1.578 -16.698 1.00 96.25 383 ILE A O 1
ATOM 2911 N N . ARG A 1 384 ? 17.900 1.741 -18.765 1.00 95.50 384 ARG A N 1
ATOM 2912 C CA . ARG A 1 384 ? 18.920 0.898 -19.405 1.00 95.50 384 ARG A CA 1
ATOM 2913 C C . ARG A 1 384 ? 20.327 1.476 -19.257 1.00 95.50 384 ARG A C 1
ATOM 2915 O O . ARG A 1 384 ? 21.273 0.710 -19.083 1.00 95.50 384 ARG A O 1
ATOM 2922 N N . ALA A 1 385 ? 20.486 2.801 -19.285 1.00 95.88 385 ALA A N 1
ATOM 2923 C CA . ALA A 1 385 ? 21.779 3.459 -19.084 1.00 95.88 385 ALA A CA 1
ATOM 2924 C C . ALA A 1 385 ? 22.352 3.240 -17.673 1.00 95.88 385 ALA A C 1
ATOM 2926 O O . ALA A 1 385 ? 23.572 3.246 -17.508 1.00 95.88 385 ALA A O 1
ATOM 2927 N N . GLN A 1 386 ? 21.495 2.994 -16.679 1.00 95.75 386 GLN A N 1
ATOM 2928 C CA . GLN A 1 386 ? 21.901 2.608 -15.324 1.00 95.75 386 GLN A CA 1
ATOM 2929 C C . GLN A 1 386 ? 22.158 1.096 -15.177 1.00 95.75 386 GLN A C 1
ATOM 2931 O O . GLN A 1 386 ? 22.587 0.646 -14.120 1.00 95.75 386 GLN A O 1
ATOM 2936 N N . GLY A 1 387 ? 21.924 0.304 -16.229 1.00 94.25 387 GLY A N 1
ATOM 2937 C CA . GLY A 1 387 ? 21.960 -1.160 -16.173 1.00 94.25 387 GLY A CA 1
ATOM 2938 C C . GLY A 1 387 ? 20.675 -1.793 -15.632 1.00 94.25 387 GLY A C 1
ATOM 2939 O O . GLY A 1 387 ? 20.638 -3.011 -15.460 1.00 94.25 387 GLY A O 1
ATOM 2940 N N . GLY A 1 388 ? 19.637 -0.985 -15.402 1.00 95.44 388 GLY A N 1
ATOM 2941 C CA . GLY A 1 388 ? 18.328 -1.438 -14.960 1.00 95.44 388 GLY A CA 1
ATOM 2942 C C . GLY A 1 388 ? 17.520 -2.120 -16.065 1.00 95.44 388 GLY A C 1
ATOM 2943 O O . GLY A 1 388 ? 17.939 -2.236 -17.227 1.00 95.44 388 GLY A O 1
ATOM 2944 N N . TYR A 1 389 ? 16.325 -2.570 -15.706 1.00 95.56 389 TYR A N 1
ATOM 2945 C CA . TYR A 1 389 ? 15.408 -3.265 -16.593 1.00 95.56 389 TYR A CA 1
ATOM 2946 C C . TYR A 1 389 ? 13.977 -2.715 -16.455 1.00 95.56 389 TYR A C 1
ATOM 2948 O O . TYR A 1 389 ? 13.368 -2.850 -15.402 1.00 95.56 389 TYR A O 1
ATOM 2956 N N . PRO A 1 390 ? 13.431 -2.094 -17.516 1.00 95.75 390 PRO A N 1
ATOM 2957 C CA . PRO A 1 390 ? 12.076 -1.560 -17.494 1.00 95.75 390 PRO A CA 1
ATOM 2958 C C . PRO A 1 390 ? 11.031 -2.667 -17.673 1.00 95.75 390 PRO A C 1
ATOM 2960 O O . PRO A 1 390 ? 11.213 -3.543 -18.523 1.00 95.75 390 PRO A O 1
ATOM 2963 N N . VAL A 1 391 ? 9.925 -2.608 -16.937 1.00 94.75 391 VAL A N 1
ATOM 2964 C CA . VAL A 1 391 ? 8.769 -3.508 -17.087 1.00 94.75 391 VAL A CA 1
ATOM 2965 C C . VAL A 1 391 ? 7.508 -2.670 -17.255 1.00 94.75 391 VAL A C 1
ATOM 2967 O O . VAL A 1 391 ? 7.268 -1.769 -16.467 1.00 94.75 391 VAL A O 1
ATOM 2970 N N . ALA A 1 392 ? 6.705 -2.942 -18.283 1.00 92.25 392 ALA A N 1
ATOM 2971 C CA . ALA A 1 392 ? 5.422 -2.260 -18.445 1.00 92.25 392 ALA A CA 1
ATOM 2972 C C . ALA A 1 392 ? 4.427 -2.782 -17.399 1.00 92.25 392 ALA A C 1
ATOM 2974 O O . ALA A 1 392 ? 4.152 -3.987 -17.377 1.00 92.25 392 ALA A O 1
ATOM 2975 N N . HIS A 1 393 ? 3.911 -1.891 -16.554 1.00 88.06 393 HIS A N 1
ATOM 2976 C CA . HIS A 1 393 ? 2.924 -2.221 -15.528 1.00 88.06 393 HIS A CA 1
ATOM 2977 C C . HIS A 1 393 ? 1.510 -2.108 -16.086 1.00 88.06 393 HIS A C 1
ATOM 2979 O O . HIS A 1 393 ? 1.241 -1.250 -16.928 1.00 88.06 393 HIS A O 1
ATOM 2985 N N . HIS A 1 394 ? 0.655 -3.054 -15.684 1.00 81.44 394 HIS A N 1
ATOM 2986 C CA . HIS A 1 394 ? -0.753 -3.195 -16.073 1.00 81.44 394 HIS A CA 1
ATOM 2987 C C . HIS A 1 394 ? -1.097 -2.640 -17.478 1.00 81.44 394 HIS A C 1
ATOM 2989 O O . HIS A 1 394 ? -2.032 -1.850 -17.630 1.00 81.44 394 HIS A O 1
ATOM 2995 N N . PRO A 1 395 ? -0.410 -3.072 -18.560 1.00 80.19 395 PRO A N 1
ATOM 2996 C CA . PRO A 1 395 ? -0.508 -2.421 -19.871 1.00 80.19 395 PRO A CA 1
ATOM 2997 C C . PRO A 1 395 ? -1.852 -2.618 -20.578 1.00 80.19 395 PRO A C 1
ATOM 2999 O O . PRO A 1 395 ? -2.084 -2.038 -21.634 1.00 80.19 395 PRO A O 1
ATOM 3002 N N . ALA A 1 396 ? -2.731 -3.453 -20.023 1.00 76.44 396 ALA A N 1
ATOM 3003 C CA . ALA A 1 396 ? -4.110 -3.621 -20.470 1.00 76.44 396 ALA A CA 1
ATOM 3004 C C . ALA A 1 396 ? -5.132 -3.253 -19.377 1.00 76.44 396 ALA A C 1
ATOM 3006 O O . ALA A 1 396 ? -6.259 -3.749 -19.416 1.00 76.44 396 ALA A O 1
ATOM 3007 N N . GLY A 1 397 ? -4.721 -2.467 -18.376 1.00 70.62 397 GLY A N 1
ATOM 3008 C CA . GLY A 1 397 ? -5.603 -1.929 -17.344 1.00 70.62 397 GLY A CA 1
ATOM 3009 C C . GLY A 1 397 ? -6.652 -0.971 -17.915 1.00 70.62 397 GLY A C 1
ATOM 3010 O O . GLY A 1 397 ? -6.572 -0.556 -19.067 1.00 70.62 397 GLY A O 1
ATOM 3011 N N . GLY A 1 398 ? -7.662 -0.632 -17.111 1.00 68.31 398 GLY A N 1
ATOM 3012 C CA . GLY A 1 398 ? -8.687 0.356 -17.481 1.00 68.31 398 GLY A CA 1
ATOM 3013 C C . GLY A 1 398 ? -8.242 1.820 -17.337 1.00 68.31 398 GLY A C 1
ATOM 3014 O O . GLY A 1 398 ? -8.962 2.712 -17.785 1.00 68.31 398 GLY A O 1
ATOM 3015 N N . THR A 1 399 ? -7.073 2.052 -16.732 1.00 70.88 399 THR A N 1
ATOM 3016 C CA . THR A 1 399 ? -6.453 3.359 -16.463 1.00 70.88 399 THR A CA 1
ATOM 3017 C C . THR A 1 399 ? -4.934 3.217 -16.606 1.00 70.88 399 THR A C 1
ATOM 3019 O O . THR A 1 399 ? -4.397 2.179 -16.212 1.00 70.88 399 THR A O 1
ATOM 3022 N N . PHE A 1 400 ? -4.255 4.241 -17.136 1.00 77.19 400 PHE A N 1
ATOM 3023 C CA . PHE A 1 400 ? -2.791 4.295 -17.309 1.00 77.19 400 PHE A CA 1
ATOM 3024 C C . PHE A 1 400 ? -2.215 3.081 -18.053 1.00 77.19 400 PHE A C 1
ATOM 3026 O O . PHE A 1 400 ? -1.145 2.549 -17.735 1.00 77.19 400 PHE A O 1
ATOM 3033 N N . SER A 1 401 ? -2.987 2.595 -19.017 1.00 80.12 401 SER A N 1
ATOM 3034 C CA . SER A 1 401 ? -2.658 1.468 -19.869 1.00 80.12 401 SER A CA 1
ATOM 3035 C C . SER A 1 401 ? -1.657 1.871 -20.949 1.00 80.12 401 SER A C 1
ATOM 3037 O O . SER A 1 401 ? -1.405 3.046 -21.196 1.00 80.12 401 SER A O 1
ATOM 3039 N N . TRP A 1 402 ? -1.071 0.874 -21.610 1.00 86.88 402 TRP A N 1
ATOM 3040 C CA . TRP A 1 402 ? -0.131 1.115 -22.699 1.00 86.88 402 TRP A CA 1
ATOM 3041 C C . TRP A 1 402 ? -0.872 1.133 -24.036 1.00 86.88 402 TRP A C 1
ATOM 3043 O O . TRP A 1 402 ? -1.139 0.079 -24.636 1.00 86.88 402 TRP A O 1
ATOM 3053 N N . GLU A 1 403 ? -1.175 2.335 -24.522 1.00 85.06 403 GLU A N 1
ATOM 3054 C CA . GLU A 1 403 ? -1.960 2.530 -25.746 1.00 85.06 403 GLU A CA 1
ATOM 3055 C C . GLU A 1 403 ? -1.092 2.624 -27.010 1.00 85.06 403 GLU A C 1
ATOM 3057 O O . GLU A 1 403 ? -1.529 2.215 -28.092 1.00 85.06 403 GLU A O 1
ATOM 3062 N N . SER A 1 404 ? 0.180 3.029 -26.906 1.00 86.94 404 SER A N 1
ATOM 3063 C CA . SER A 1 404 ? 1.141 3.034 -28.028 1.00 86.94 404 SER A CA 1
ATOM 3064 C C . SER A 1 404 ? 1.800 1.669 -28.254 1.00 86.94 404 SER A C 1
ATOM 3066 O O . SER A 1 404 ? 3.025 1.535 -28.352 1.00 86.94 404 SER A O 1
ATOM 3068 N N . ARG A 1 405 ? 0.992 0.611 -28.374 1.00 83.69 405 ARG A N 1
ATOM 3069 C CA . ARG A 1 405 ? 1.461 -0.791 -28.433 1.00 83.69 405 ARG A CA 1
ATOM 3070 C C . ARG A 1 405 ? 2.461 -1.079 -29.550 1.00 83.69 405 ARG A C 1
ATOM 3072 O O . ARG A 1 405 ? 3.295 -1.967 -29.412 1.00 83.69 405 ARG A O 1
ATOM 3079 N N . GLN A 1 406 ? 2.381 -0.353 -30.664 1.00 84.06 406 GLN A N 1
ATOM 3080 C CA . GLN A 1 406 ? 3.288 -0.536 -31.804 1.00 84.06 406 GLN A CA 1
ATOM 3081 C C . GLN A 1 406 ? 4.730 -0.122 -31.479 1.00 84.06 406 GLN A C 1
ATOM 3083 O O . GLN A 1 406 ? 5.670 -0.670 -32.056 1.00 84.06 406 GLN A O 1
ATOM 3088 N N . ASP A 1 407 ? 4.888 0.805 -30.535 1.00 86.62 407 ASP A N 1
ATOM 3089 C CA . ASP A 1 407 ? 6.172 1.355 -30.111 1.00 86.62 407 ASP A CA 1
ATOM 3090 C C . ASP A 1 407 ? 6.663 0.754 -28.775 1.00 86.62 407 ASP A C 1
ATOM 3092 O O . ASP A 1 407 ? 7.810 0.985 -28.380 1.00 86.62 407 ASP A O 1
ATOM 3096 N N . ALA A 1 408 ? 5.850 -0.089 -28.125 1.00 85.25 408 ALA A N 1
ATOM 3097 C CA . ALA A 1 408 ? 6.218 -0.910 -26.969 1.00 85.25 408 ALA A CA 1
ATOM 3098 C C . ALA A 1 408 ? 7.087 -2.114 -27.395 1.00 85.25 408 ALA A C 1
ATOM 3100 O O . ALA A 1 408 ? 6.629 -3.249 -27.535 1.00 85.25 408 ALA A O 1
ATOM 3101 N N . LEU A 1 409 ? 8.370 -1.855 -27.658 1.00 90.81 409 LEU A N 1
ATOM 3102 C CA . LEU A 1 409 ? 9.321 -2.865 -28.131 1.00 90.81 409 LEU A CA 1
ATOM 3103 C C . LEU A 1 409 ? 9.931 -3.690 -26.982 1.00 90.81 409 LEU A C 1
ATOM 3105 O O . LEU A 1 409 ? 10.080 -3.209 -25.860 1.00 90.81 409 LEU A O 1
ATOM 3109 N N . GLY A 1 410 ? 10.346 -4.923 -27.288 1.00 91.94 410 GLY A N 1
ATOM 3110 C CA . GLY A 1 410 ? 10.980 -5.846 -26.339 1.00 91.94 410 GLY A CA 1
ATOM 3111 C C . GLY A 1 410 ? 12.504 -5.711 -26.210 1.00 91.94 410 GLY A C 1
ATOM 3112 O O . GLY A 1 410 ? 13.149 -4.811 -26.762 1.00 91.94 410 GLY A O 1
ATOM 3113 N N . MET A 1 411 ? 13.104 -6.660 -25.488 1.00 92.31 411 MET A N 1
ATOM 3114 C CA . MET A 1 411 ? 14.537 -6.688 -25.170 1.00 92.31 411 MET A CA 1
ATOM 3115 C C . MET A 1 411 ? 15.434 -6.717 -26.411 1.00 92.31 411 MET A C 1
ATOM 3117 O O . MET A 1 411 ? 16.545 -6.188 -26.381 1.00 92.31 411 MET A O 1
ATOM 3121 N N . GLU A 1 412 ? 14.962 -7.299 -27.513 1.00 92.19 412 GLU A N 1
ATOM 3122 C CA . GLU A 1 412 ? 15.675 -7.395 -28.790 1.00 92.19 412 GLU A CA 1
ATOM 3123 C C . GLU A 1 412 ? 15.958 -6.020 -29.404 1.00 92.19 412 GLU A C 1
ATOM 3125 O O . GLU A 1 412 ? 16.921 -5.864 -30.155 1.00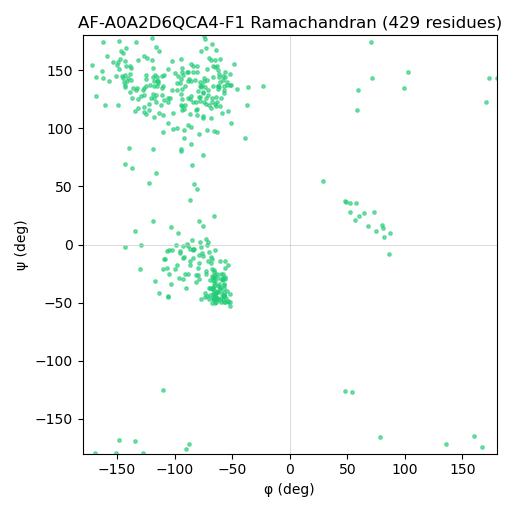 92.19 412 GLU A O 1
ATOM 3130 N N . ALA A 1 413 ? 15.143 -5.020 -29.059 1.00 92.12 413 ALA A N 1
ATOM 3131 C CA . ALA A 1 413 ? 15.311 -3.627 -29.455 1.00 92.12 413 ALA A CA 1
ATOM 3132 C C . ALA A 1 413 ? 16.001 -2.774 -28.375 1.00 92.12 413 ALA A C 1
ATOM 3134 O O . ALA A 1 413 ? 16.042 -1.553 -28.503 1.00 92.12 413 ALA A O 1
ATOM 3135 N N . ASN A 1 414 ? 16.543 -3.394 -27.317 1.00 91.50 414 ASN A N 1
ATOM 3136 C CA . ASN A 1 414 ? 17.052 -2.711 -26.123 1.00 91.50 414 ASN A CA 1
ATOM 3137 C C . ASN A 1 414 ? 15.982 -1.837 -25.427 1.00 91.50 414 ASN A C 1
ATOM 3139 O O . ASN A 1 414 ? 16.300 -0.768 -24.907 1.00 91.50 414 ASN A O 1
ATOM 3143 N N . ALA A 1 415 ? 14.721 -2.290 -25.431 1.00 93.56 415 ALA A N 1
ATOM 3144 C CA . ALA A 1 415 ? 13.574 -1.572 -24.875 1.00 93.56 415 ALA A CA 1
ATOM 3145 C C . ALA A 1 415 ? 13.030 -2.246 -23.594 1.00 93.56 415 ALA A C 1
ATOM 3147 O O . ALA A 1 415 ? 13.814 -2.450 -22.659 1.00 93.56 415 ALA A O 1
ATOM 3148 N N . LEU A 1 416 ? 11.739 -2.594 -23.516 1.00 94.31 416 LEU A N 1
ATOM 3149 C CA . LEU A 1 416 ? 11.123 -3.243 -22.348 1.00 94.31 416 LEU A CA 1
ATOM 3150 C C . LEU A 1 416 ? 11.760 -4.610 -22.055 1.00 94.31 416 LEU A C 1
ATOM 3152 O O . LEU A 1 416 ? 12.184 -5.327 -22.961 1.00 94.31 416 LEU A O 1
ATOM 3156 N N . HIS A 1 417 ? 11.876 -4.960 -20.775 1.00 95.50 417 HIS A N 1
ATOM 3157 C CA . HIS A 1 417 ? 12.355 -6.264 -20.308 1.00 95.50 417 HIS A CA 1
ATOM 3158 C C . HIS A 1 417 ? 11.219 -7.258 -20.077 1.00 95.50 417 HIS A C 1
ATOM 3160 O O . HIS A 1 417 ? 11.410 -8.461 -20.231 1.00 95.50 417 HIS A O 1
ATOM 3166 N N . GLY A 1 418 ? 10.042 -6.752 -19.727 1.00 92.62 418 GLY A N 1
ATOM 3167 C CA . GLY A 1 418 ? 8.864 -7.555 -19.463 1.00 92.62 418 GLY A CA 1
ATOM 3168 C C . GLY A 1 418 ? 7.596 -6.718 -19.510 1.00 92.62 418 GLY A C 1
ATOM 3169 O O . GLY A 1 418 ? 7.638 -5.494 -19.654 1.00 92.62 418 GLY A O 1
ATOM 3170 N N . VAL A 1 419 ? 6.481 -7.422 -19.387 1.00 90.69 419 VAL A N 1
ATOM 3171 C CA . VAL A 1 419 ? 5.124 -6.889 -19.316 1.00 90.69 419 VAL A CA 1
ATOM 3172 C C . VAL A 1 419 ? 4.436 -7.604 -18.165 1.00 90.69 419 VAL A C 1
ATOM 3174 O O . VAL A 1 419 ? 4.506 -8.832 -18.065 1.00 90.69 419 VAL A O 1
ATOM 3177 N N . GLU A 1 420 ? 3.773 -6.840 -17.312 1.00 88.69 420 GLU A N 1
ATOM 3178 C CA . GLU A 1 420 ? 2.884 -7.376 -16.300 1.00 88.69 420 GLU A CA 1
ATOM 3179 C C . GLU A 1 420 ? 1.648 -7.995 -16.966 1.00 88.69 420 GLU A C 1
ATOM 3181 O O . GLU A 1 420 ? 0.885 -7.320 -17.654 1.00 88.69 420 GLU A O 1
ATOM 3186 N N . ILE A 1 421 ? 1.464 -9.303 -16.779 1.00 84.75 421 ILE A N 1
ATOM 3187 C CA . ILE A 1 421 ? 0.323 -10.032 -17.353 1.00 84.75 421 ILE A CA 1
ATOM 3188 C C . ILE A 1 421 ? -0.833 -10.233 -16.358 1.00 84.75 421 ILE A C 1
ATOM 3190 O O . ILE A 1 421 ? -1.971 -10.476 -16.767 1.00 84.75 421 ILE A O 1
ATOM 3194 N N . TRP A 1 422 ? -0.555 -10.084 -15.063 1.00 81.06 422 TRP A N 1
ATOM 3195 C CA . TRP A 1 422 ? -1.512 -10.111 -13.959 1.00 81.06 422 TRP A CA 1
ATOM 3196 C C . TRP A 1 422 ? -1.161 -8.992 -12.987 1.00 81.06 422 TRP A C 1
ATOM 3198 O O . TRP A 1 422 ? -0.027 -8.966 -12.524 1.00 81.06 422 TRP A O 1
ATOM 3208 N N . ASN A 1 423 ? -2.134 -8.136 -12.672 1.00 76.31 423 ASN A N 1
ATOM 3209 C CA . ASN A 1 423 ? -2.019 -7.086 -11.664 1.00 76.31 423 ASN A CA 1
ATOM 3210 C C . ASN A 1 423 ? -3.166 -7.254 -10.657 1.00 76.31 423 ASN A C 1
ATOM 3212 O O . ASN A 1 423 ? -4.343 -7.139 -11.017 1.00 76.31 423 ASN A O 1
ATOM 3216 N N . GLY A 1 424 ? -2.841 -7.617 -9.415 1.00 73.75 424 GLY A N 1
ATOM 3217 C CA . GLY A 1 424 ? -3.841 -7.966 -8.402 1.00 73.75 424 GLY A CA 1
ATOM 3218 C C . GLY A 1 424 ? -4.811 -9.062 -8.874 1.00 73.75 424 GLY A C 1
ATOM 3219 O O . GLY A 1 424 ? -4.400 -10.130 -9.329 1.00 73.75 424 GLY A O 1
ATOM 3220 N N . SER A 1 425 ? -6.117 -8.801 -8.779 1.00 62.91 425 SER A N 1
ATOM 3221 C CA . SER A 1 425 ? -7.177 -9.697 -9.271 1.00 62.91 425 SER A CA 1
ATOM 3222 C C . SER A 1 425 ? -7.482 -9.530 -10.768 1.00 62.91 425 SER A C 1
ATOM 3224 O O . SER A 1 425 ? -8.267 -10.300 -11.331 1.00 62.91 425 SER A O 1
ATOM 3226 N N . THR A 1 426 ? -6.848 -8.561 -11.432 1.00 54.62 426 THR A N 1
ATOM 3227 C CA . THR A 1 426 ? -7.084 -8.238 -12.838 1.00 54.62 426 THR A CA 1
ATOM 3228 C C . THR A 1 426 ? -6.094 -8.989 -13.723 1.00 54.62 426 THR A C 1
ATOM 3230 O O . THR A 1 426 ? -4.881 -8.777 -13.694 1.00 54.62 426 THR A O 1
ATOM 3233 N N . GLN A 1 427 ? -6.617 -9.890 -14.554 1.00 47.59 427 GLN A N 1
ATOM 3234 C CA . GLN A 1 427 ? -5.837 -10.529 -15.606 1.00 47.59 427 GLN A CA 1
ATOM 3235 C C . GLN A 1 427 ? -5.803 -9.618 -16.832 1.00 47.59 427 GLN A C 1
ATOM 3237 O O . GLN A 1 427 ? -6.850 -9.324 -17.414 1.00 47.59 427 GLN A O 1
ATOM 3242 N N . THR A 1 428 ? -4.608 -9.241 -17.292 1.00 50.56 428 THR A N 1
ATOM 3243 C CA . THR A 1 428 ? -4.489 -8.705 -18.649 1.00 50.56 428 THR A CA 1
ATOM 3244 C C . THR A 1 428 ? -4.799 -9.863 -19.596 1.00 50.56 428 THR A C 1
ATOM 3246 O O . THR A 1 428 ? -4.243 -10.954 -19.472 1.00 50.56 428 THR A O 1
ATOM 3249 N N . GLY A 1 429 ? -5.743 -9.689 -20.519 1.00 36.19 429 GLY A N 1
ATOM 3250 C CA . GLY A 1 429 ? -6.185 -10.740 -21.449 1.00 36.19 429 GLY A CA 1
ATOM 3251 C C . GLY A 1 429 ? -5.123 -11.201 -22.463 1.00 36.19 429 GLY A C 1
ATOM 3252 O O . GLY A 1 429 ? -5.479 -11.664 -23.543 1.00 36.19 429 GLY A O 1
ATOM 3253 N N . GLN A 1 430 ? -3.837 -11.035 -22.156 1.00 37.25 430 GLN A N 1
ATOM 3254 C CA . GLN A 1 430 ? -2.696 -11.443 -22.957 1.00 37.25 430 GLN A CA 1
ATOM 3255 C C . GLN A 1 430 ? -2.234 -12.830 -22.491 1.00 37.25 430 GLN A C 1
ATOM 3257 O O . GLN A 1 430 ? -1.324 -12.977 -21.677 1.00 37.25 430 GLN A O 1
ATOM 3262 N N . GLY A 1 431 ? -2.927 -13.851 -22.996 1.00 28.73 431 GLY A N 1
ATOM 3263 C CA . GLY A 1 431 ? -2.563 -15.265 -22.895 1.00 28.73 431 GLY A CA 1
ATOM 3264 C C . GLY A 1 431 ? -2.532 -15.918 -24.266 1.00 28.73 431 GLY A C 1
ATOM 3265 O O . GLY A 1 431 ? -3.451 -15.626 -25.067 1.00 28.73 431 GLY A O 1
#

Radius of gyration: 26.21 Å; Cα contacts (8 Å, |Δi|>4): 888; chains: 1; bounding box: 103×71×63 Å

pLDDT: mean 81.7, std 18.45, range [24.66, 98.06]

Mean predicted aligned error: 9.65 Å

Foldseek 3Di:
DDDDDDDDDDDDDDDDDDDDDDDDDDDDDPPPVFKFKDWFDDQEFADQAKAKTKIKIFAQDCFWKKFWAKKFKDKQNHTDDIDGGGAIATHHNLVLVLLQLLLQAPCLRSVPLDLDDRRHDNPDHRDDDPRNVVSLVVSLVSQVVQVVVDDLVVNHHRMDMDIDIDRSCVRDDLPDDAFDKIKMKMKIWIAIPPRDIDIDIDIHIHGYRYHDDADDPVVCPPCVPDDDAAEEEDDEALQAAAASSDPPLRLQSLHGHPPDRHHHPLNVFSVCVRRVHAEYEHAHAQQSQADQVSLVVSQVSQVVNDDPRHHYFYWYWAKAFADADFDDDAVQCVLLVVQTQIAIKILFPADTRDHAFHSDHVRSHADPPGDRHHHQQVVLVVSVVRVTAIEGEPQQDRHRHRGRVVPQDDVVVSGHPYYDQDDNPDGNPPD

Secondary structure (DSSP, 8-state):
---------------PPP-----PPP------SS-EEEEE--SEESS--EEEEEEEEE---SS-EEEEEEEEEEETTEEEEEEEEEEEEE--HHHHHHHHHHTTS-HHHHT---S--SSS-TTSPPP-HHHHHHHHHHHHHHHHHHHHH--TTTT-SSEEEEEEEEEGGGT--TTSPTTEEEEEEEEEEEE-GGG-EEEEEEEEEEEE--SPPPPPHHHHTS-TT-----EEEEE--TTTSSBTSSSSSTT--SS-BS-S----HHHHHHHHHHTT--EEEE--BTTT--SHHHHHHHHHHHHHH-BTTBEEEE-EEEEEE--S------HHHHHTTTS--EEEEEEET-SS----S-SSTTTTS-BTTB--SEEHHHHHHHHHHTT-EEEE-STTSSSS----TTT---GGGT--SEE-SEETTEE-S--

Sequence (431 aa):
MRSSALLSRCLPLFVLPALLGSAAPRPGGPVQSGPIIKPFILDEVRELVVVRSQVFVYNPALRGEIQLTELELHADGVLIERMDLDRSLPGDPEYGRTAAMIERLPHEVAHRHDEKRYFADPRAPEFDGDEVREVMHQIQHSVQEMSDRYDFFAGDAPFGHVNFLLPVDQIFFPDDPAGTSAVLQVTLHWVGAGGQRGRSSVDHELTWLGPLPGLPASFSTGNSAASLHRGDMHVHTCHGESLGACAPSANCTAETLQVSGSFTLDQLKTQYQALGMDWYTATDHSYCINSDSEYNVITAEAAAITDSSFVCISDIELSSDEEGPQDGSDAGDAICLFTTSANHMGAHGITSRVYGGDDGLLGFCDGLFGDALNGFKQNIATIRAQGGYPVAHHPAGGTFSWESRQDALGMEANALHGVEIWNGSTQTGQG

Solvent-accessible surface area (backbone atoms only — not comparable to full-atom values): 24002 Å² total; per-residue (Å²): 135,87,76,88,80,84,88,77,91,80,86,87,83,92,80,82,89,78,88,75,81,81,77,73,84,77,87,85,68,85,78,69,94,56,50,51,72,46,80,41,67,71,53,59,34,38,38,74,43,66,24,53,32,37,32,39,39,33,26,57,38,81,64,56,49,33,35,37,45,32,41,38,35,22,47,79,83,43,80,75,40,77,43,85,41,92,46,66,27,41,25,39,42,61,62,50,55,44,48,22,51,45,74,24,40,47,54,78,76,48,72,53,90,62,92,78,59,91,59,34,65,83,83,58,72,61,48,54,78,74,51,42,58,56,49,48,55,50,43,51,53,53,50,51,58,47,59,77,69,35,51,56,84,79,51,67,30,33,51,50,75,49,77,47,71,43,57,37,58,80,74,52,57,95,84,51,60,60,71,44,68,47,49,33,39,44,37,41,33,33,33,37,71,95,71,43,74,51,73,36,73,47,77,46,64,33,28,36,58,34,71,80,84,73,81,56,71,82,62,52,76,82,38,88,82,70,79,91,82,44,64,47,75,81,32,68,28,11,45,35,54,16,36,48,56,31,84,87,28,28,72,18,52,50,35,56,68,70,81,63,75,61,34,51,70,69,33,46,50,31,47,40,40,21,56,62,31,40,35,41,26,41,25,26,38,18,22,23,50,86,42,62,68,50,43,51,49,52,40,51,52,25,55,71,67,36,55,101,78,31,44,46,40,49,38,29,24,35,36,18,29,66,55,67,72,63,76,74,86,46,53,31,26,62,72,30,70,69,67,29,53,36,26,41,27,32,37,32,67,40,86,65,75,68,86,10,36,36,32,48,72,60,13,70,30,33,53,101,89,47,82,45,48,45,41,43,68,59,50,38,50,54,31,45,73,57,70,18,47,30,26,39,38,43,39,69,45,70,35,33,27,55,39,23,57,86,59,67,46,46,57,94,74,71,44,30,68,48,67,46,47,62,51,90,94,46,69,35,89,78,123

Nearest PDB structures (foldseek):
  8csl-assembly1_X  TM=5.801E-01  e=3.588E-03  Homo sapiens
  7tw1-assembly1_E  TM=5.985E-01  e=3.198E-03  Homo sapiens
  8cte-assembly1_X  TM=5.720E-01  e=8.036E-03  Homo sapiens
  4j3o-assembly1_C  TM=4.603E-01  e=1.274E-02  Escherichia coli K-12
  3sqb-assembly1_A  TM=4.366E-01  e=5.692E-02  Escherichia coli